Protein 6UJK (pdb70)

Solvent-accessible surface area: 19852 Å² total; per-residue (Å²): 126,70,21,2,47,127,1,1,0,1,0,1,11,0,9,51,14,28,1,30,12,0,0,93,86,0,28,128,8,25,1,31,0,0,0,2,22,92,168,19,88,128,69,4,65,67,44,45,141,98,8,113,43,12,144,4,59,10,44,64,105,75,25,2,32,109,3,1,92,41,0,36,86,48,19,59,0,14,1,0,0,4,24,23,42,50,31,40,88,54,116,89,129,56,246,107,35,102,23,70,114,75,25,72,155,120,7,32,57,35,2,38,68,0,6,87,10,1,5,90,22,0,7,113,28,0,30,132,14,144,46,82,72,65,33,49,2,1,0,0,1,13,2,10,6,4,25,101,20,44,42,71,12,37,44,0,30,25,43,0,12,28,23,0,32,50,32,2,39,70,19,0,125,115,26,10,99,116,47,0,0,0,0,0,0,0,10,14,27,11,69,14,87,116,54,127,118,91,77,60,49,3,134,113,2,36,2,2,68,65,23,0,78,25,58,19,0,0,14,0,0,12,15,0,7,86,2,24,1,0,0,3,18,22,0,19,0,1,0,0,7,72,34,56,94,202,57,74,75,12,0,0,2,0,1,12,0,10,49,14,26,1,30,12,0,0,93,86,1,29,127,38,22,2,28,0,0,0,2,22,83,168,12,95,118,61,3,63,69,41,43,137,107,10,85,42,13,109,2,57,10,48,63,103,66,20,2,33,100,2,1,100,60,0,62,86,34,22,52,0,26,9,0,0,2,23,24,40,48,30,37,87,54,115,90,127,65,228,125,33,102,24,73,113,76,24,70,159,127,7,31,60,35,1,38,69,0,6,86,10,1,5,90,21,0,7,115,41,0,24,85,14,131,47,119,72,64,38,47,6,3,0,0,1,12,2,10,7,4,25,103,22,43,40,74,12,37,44,0,30,24,43,0,12,27,24,0,33,49,30,2,38,72,19,0,125,113,24,9,103,104,46,0,1,0,0,0,0,0,10,13,27,10,70,16,88,112,54,126,120,90,92,76,64,3,73,65,3,35,2,3,67,66,23,0,77,25,57,18,0,0,13,0,0,12,15,0,25,119,2,26,0,0,0,4,18,22,0,20,0,1,0,0,9,71,36,55,95,207

Sequence (489 aa):
HMKTKDAVAVVTGGASGLGLATTKRLLDAGAQVVVVDLRGDDVVGGLGDRARRFAQADVTDEEAAVSNNALELADSLGPPVRVVVNCAGTGNAIRVLSRDGVFPLAAFRKIVDINLVGTFNVLRLGAERIAKTEPIGEERGVVIIINTASVAAFDGQIGQAAYSASKGGVVGMTLPIARDLASKLIRVVTIAPPGLFDTPLLAAKASLGQQVPHPPSSSRLGNPDEYGALVLHIIENPMLNGEVIRLDGAIRMAPRTKDAVAVVTGGASGLGLATTKRLLDAGAQVVVVDLRGDDVVGGLGDRARFAQADVTDEEAAVSNALELADDSLGPVRVVVNCAGTGNNAIRVLSRDGVVFPLAAFRKIVDINLVGTFNVLRLGAERIAKTEPIGEERGVVIIINTASVAAFDGQIGQAAYSASKGGVVGMTLPIARDLASKLIRVVTIAPPGLFDTPLLAAKASLGQQVPHPPSSRLGNPDEYGALVLHIIENPMLNGEVIRLDGAIRMAPR

Secondary structure (DSSP, 8-state):
-TTTTT-EEEEETTTSHHHHHHHHHHHHTT-EEEEEESS-HHHHHTS-TTEEEEE--TT-HHHHHHHHHHHHHHS-EEEEEE---------SEETTEE--HHHHHHHHIIIIIHHHHHHHHHHHHHHTSPPBTTB-EEEEEE--THHHHPPTT-HHHHHHHHHHHHHHHHHHHHHGGGTEEEEEEEE-SB-SGGG--HHHHHHTSSSS-SPBPHHHHHHHHHHHHH-TT--S-EEEESTT------/-TT-EEEEETTTSHHHHHHHHHHHHTT-EEEEEESS-HHHHHTT-TTEEEEE--TT-HHHHHHHHHHHHHHS-EEEEEE---------SEETTEE--HHHHHHHHIIIIIHHHHHHHHHHHHHHTSPPBTTB-EEEEEE--THHHHPPTT-HHHHHHHHHHHHHHHHHHHHHGGGTEEEEEEEE--B-SGGG--HHHHHHTSSSS-SPBPHHHHHHHHHHHHH-TT--S-EEEESTT------

InterPro domains:
  IPR002347 Short-chain dehydrogenase/reductase SDR [PF00106] (7-199)
  IPR002347 Short-chain dehydrogenase/reductase SDR [PR00080] (74-85)
  IPR002347 Short-chain dehydrogenase/reductase SDR [PR00080] (136-144)
  IPR002347 Short-chain dehydrogenase/reductase SDR [PR00080] (156-175)
  IPR002347 Short-chain dehydrogenase/reductase SDR [PR00081] (7-24)
  IPR002347 Short-chain dehydrogenase/reductase SDR [PR00081] (74-85)
  IPR002347 Short-chain dehydrogenase/reductase SDR [PR00081] (130-146)
  IPR002347 Short-chain dehydrogenase/reductase SDR [PR00081] (156-175)
  IPR002347 Short-chain dehydrogenase/reductase SDR [PR00081] (177-194)
  IPR002347 Short-chain dehydrogenase/reductase SDR [PR00081] (211-231)
  IPR020904 Short-chain dehydrogenase/reductase, conserved site [PS00061] (143-171)
  IPR036291 NAD(P)-binding domain superfamily [SSF51735] (7-246)

Nearest PDB structures (foldseek):
  6ujk-assembly1_B  TM=1.003E+00  e=2.250E-51  Mycobacterium tuberculosis H37Rv
  4o5o-assembly1_A-2  TM=9.763E-01  e=1.303E-36  Brucella suis 1330
  4pn3-assembly2_F  TM=9.726E-01  e=2.125E-36  Brucella melitensis 64/150
  1e6w-assembly1_A  TM=9.751E-01  e=6.388E-36  Rattus norvegicus
  6b9u-assembly2_B  TM=9.033E-01  e=1.182E-20  Brucella abortus 2308

Structure (mmCIF, N/CA/C/O backbone):
data_6UJK
#
_entry.id   6UJK
#
_cell.length_a   76.880
_cell.length_b   124.070
_cell.length_c   95.620
_cell.angle_alpha   90.000
_cell.angle_beta   90.000
_cell.angle_gamma   90.000
#
_symmetry.space_group_name_H-M   'C 2 2 21'
#
loop_
_entity.id
_entity.type
_entity.pdbx_description
1 polymer 'Uncharacterized oxidoreductase Rv1144'
2 non-polymer NICOTINAMIDE-ADENINE-DINUCLEOTIDE
3 non-polymer 1,2-ETHANEDIOL
4 non-polymer 2-AMINO-2-HYDROXYMETHYL-PROPANE-1,3-DIOL
5 water water
#
loop_
_atom_site.group_PDB
_atom_site.id
_atom_site.type_symbol
_atom_site.label_atom_id
_atom_site.label_alt_id
_atom_site.label_comp_id
_atom_site.label_asym_id
_atom_site.label_entity_id
_atom_site.label_seq_id
_atom_site.pdbx_PDB_ins_code
_atom_site.Cartn_x
_atom_site.Cartn_y
_atom_site.Cartn_z
_atom_site.occupancy
_atom_site.B_iso_or_equiv
_atom_site.auth_seq_id
_atom_site.auth_comp_id
_atom_site.auth_asym_id
_atom_site.auth_atom_id
_atom_site.pdbx_PDB_model_num
ATOM 1 N N . HIS A 1 8 ? 21.845 37.489 0.324 1.00 61.60 0 HIS A N 1
ATOM 2 C CA . HIS A 1 8 ? 21.805 38.860 0.824 1.00 61.55 0 HIS A CA 1
ATOM 3 C C . HIS A 1 8 ? 20.951 39.769 -0.064 1.00 60.22 0 HIS A C 1
ATOM 4 O O . HIS A 1 8 ? 21.226 40.965 -0.180 1.00 60.07 0 HIS A O 1
ATOM 11 N N . MET A 1 9 ? 19.906 39.198 -0.669 1.00 58.92 1 MET A N 1
ATOM 12 C CA . MET A 1 9 ? 19.159 39.911 -1.704 1.00 57.64 1 MET A CA 1
ATOM 13 C C . MET A 1 9 ? 18.557 41.211 -1.179 1.00 56.27 1 MET A C 1
ATOM 14 O O . MET A 1 9 ? 18.547 42.227 -1.885 1.00 56.61 1 MET A O 1
ATOM 16 N N . LYS A 1 10 ? 18.061 41.207 0.056 1.00 54.31 2 LYS A N 1
ATOM 17 C CA . LYS A 1 10 ? 17.396 42.376 0.616 1.00 52.16 2 LYS A CA 1
ATOM 18 C C . LYS A 1 10 ? 18.342 43.303 1.374 1.00 49.79 2 LYS A C 1
ATOM 19 O O . LYS A 1 10 ? 17.874 44.254 2.010 1.00 49.51 2 LYS A O 1
ATOM 21 N N . THR A 1 11 ? 19.654 43.059 1.323 1.00 47.27 3 THR A N 1
ATOM 22 C CA . THR A 1 11 ? 20.624 43.944 1.968 1.00 44.69 3 THR A CA 1
ATOM 23 C C . THR A 1 11 ? 21.620 44.541 0.981 1.00 42.46 3 THR A C 1
ATOM 24 O O . THR A 1 11 ? 21.699 45.769 0.875 1.00 41.45 3 THR A O 1
ATOM 28 N N . LYS A 1 12 ? 22.378 43.722 0.249 1.00 41.38 4 LYS A N 1
ATOM 29 C CA . LYS A 1 12 ? 23.298 44.254 -0.752 1.00 40.49 4 LYS A CA 1
ATOM 30 C C . LYS A 1 12 ? 22.530 45.102 -1.763 1.00 39.50 4 LYS A C 1
ATOM 31 O O . LYS A 1 12 ? 21.468 44.699 -2.244 1.00 39.33 4 LYS A O 1
ATOM 33 N N . ASP A 1 13 ? 23.046 46.301 -2.055 1.00 38.27 5 ASP A N 1
ATOM 34 C CA . ASP A 1 13 ? 22.416 47.281 -2.948 1.00 36.94 5 ASP A CA 1
ATOM 35 C C . ASP A 1 13 ? 21.107 47.847 -2.401 1.00 31.90 5 ASP A C 1
ATOM 36 O O . ASP A 1 13 ? 20.344 48.472 -3.151 1.00 32.69 5 ASP A O 1
ATOM 41 N N . ALA A 1 14 ? 20.815 47.633 -1.127 1.00 24.84 6 ALA A N 1
ATOM 42 C CA . ALA A 1 14 ? 19.603 48.099 -0.481 1.00 19.98 6 ALA A CA 1
ATOM 43 C C . ALA A 1 14 ? 19.984 48.928 0.730 1.00 15.41 6 ALA A C 1
ATOM 44 O O . ALA A 1 14 ? 21.145 48.964 1.164 1.00 17.37 6 ALA A O 1
ATOM 46 N N . VAL A 1 15 ? 18.978 49.605 1.246 1.00 11.34 7 VAL A N 1
ATOM 47 C CA . VAL A 1 15 ? 19.138 50.505 2.368 1.00 9.49 7 VAL A CA 1
ATOM 48 C C . VAL A 1 15 ? 18.306 50.002 3.532 1.00 8.16 7 VAL A C 1
ATOM 49 O O . VAL A 1 15 ? 17.159 49.574 3.362 1.00 8.59 7 VAL A O 1
ATOM 53 N N . ALA A 1 16 ? 18.899 50.066 4.717 1.00 8.41 8 ALA A N 1
ATOM 54 C CA . ALA A 1 16 ? 18.228 49.770 5.968 1.00 8.00 8 ALA A CA 1
ATOM 55 C C . ALA A 1 16 ? 18.171 51.02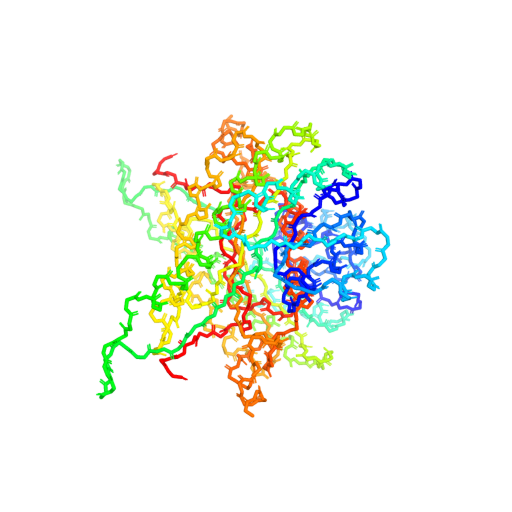8 6.822 1.00 7.91 8 ALA A C 1
ATOM 56 O O . ALA A 1 16 ? 19.104 51.842 6.819 1.00 9.07 8 ALA A O 1
ATOM 58 N N . VAL A 1 17 ? 17.096 51.142 7.593 1.00 7.75 9 VAL A N 1
ATOM 59 C CA . VAL A 1 17 ? 16.931 52.184 8.595 1.00 7.69 9 VAL A CA 1
ATOM 60 C C . VAL A 1 17 ? 16.861 51.500 9.946 1.00 7.76 9 VAL A C 1
ATOM 61 O O . VAL A 1 17 ? 16.050 50.594 10.131 1.00 9.07 9 VAL A O 1
ATOM 65 N N . VAL A 1 18 ? 17.725 51.902 10.885 1.00 7.23 10 VAL A N 1
ATOM 66 C CA . VAL A 1 18 ? 17.746 51.294 12.220 1.00 7.05 10 VAL A CA 1
ATOM 67 C C . VAL A 1 18 ? 17.533 52.401 13.246 1.00 6.53 10 VAL A C 1
ATOM 68 O O . VAL A 1 18 ? 18.411 53.259 13.439 1.00 7.34 10 VAL A O 1
ATOM 72 N N . THR A 1 19 ? 16.375 52.396 13.907 1.00 6.84 11 THR A N 1
ATOM 73 C CA . THR A 1 19 ? 16.176 53.352 14.985 1.00 7.30 11 THR A CA 1
ATOM 74 C C . THR A 1 19 ? 16.881 52.846 16.227 1.00 7.64 11 THR A C 1
ATOM 75 O O . THR A 1 19 ? 16.979 51.641 16.463 1.00 8.18 11 THR A O 1
ATOM 79 N N . GLY A 1 20 ? 17.374 53.779 17.042 1.00 7.85 12 GLY A N 1
ATOM 80 C CA . GLY A 1 20 ? 18.200 53.366 18.161 1.00 8.92 12 GLY A CA 1
ATOM 81 C C . GLY A 1 20 ? 19.499 52.741 17.735 1.00 8.54 12 GLY A C 1
ATOM 82 O O . GLY A 1 20 ? 20.147 52.057 18.533 1.00 9.42 12 GLY A O 1
ATOM 83 N N . GLY A 1 21 ? 19.931 52.992 16.491 1.00 8.30 13 GLY A N 1
ATOM 84 C CA . GLY A 1 21 ? 21.034 52.275 15.885 1.00 9.07 13 GLY A CA 1
ATOM 85 C C . GLY A 1 21 ? 22.402 52.657 16.349 1.00 9.35 13 GLY A C 1
ATOM 86 O O . GLY A 1 21 ? 23.366 52.082 15.843 1.00 10.73 13 GLY A O 1
ATOM 87 N N . ALA A 1 22 ? 22.535 53.591 17.291 1.00 9.73 14 ALA A N 1
ATOM 88 C CA . ALA A 1 22 ? 23.845 54.028 17.773 1.00 10.97 14 ALA A CA 1
ATOM 89 C C . ALA A 1 22 ? 24.219 53.416 19.116 1.00 10.47 14 ALA A C 1
ATOM 90 O O . ALA A 1 22 ? 25.302 53.709 19.616 1.00 11.69 14 ALA A O 1
ATOM 92 N N . SER A 1 23 ? 23.375 52.562 19.697 1.00 9.54 15 SER A N 1
ATOM 93 C CA . SER A 1 23 ? 23.693 51.948 20.979 1.00 9.57 15 SER A CA 1
ATOM 94 C C . SER A 1 23 ? 23.066 50.567 21.049 1.00 8.74 15 SER A C 1
ATOM 95 O O . SER A 1 23 ? 22.082 50.290 20.357 1.00 9.16 15 SER A O 1
ATOM 98 N N . GLY A 1 24 ? 23.628 49.705 21.904 1.00 9.14 16 GLY A N 1
ATOM 99 C CA . GLY A 1 24 ? 22.889 48.521 22.320 1.00 9.74 16 GLY A CA 1
ATOM 100 C C . GLY A 1 24 ? 22.498 47.600 21.186 1.00 8.64 16 GLY A C 1
ATOM 101 O O . GLY A 1 24 ? 23.303 47.258 20.305 1.00 9.06 16 GLY A O 1
ATOM 102 N N . LEU A 1 25 ? 21.245 47.144 21.231 1.00 8.41 17 LEU A N 1
ATOM 103 C CA . LEU A 1 25 ? 20.758 46.199 20.224 1.00 8.35 17 LEU A CA 1
ATOM 104 C C . LEU A 1 25 ? 20.779 46.828 18.839 1.00 7.90 17 LEU A C 1
ATOM 105 O O . LEU A 1 25 ? 21.106 46.156 17.848 1.00 8.52 17 LEU A O 1
ATOM 110 N N . GLY A 1 26 ? 20.404 48.109 18.744 1.00 8.05 18 GLY A N 1
ATOM 111 C CA . GLY A 1 26 ? 20.399 48.761 17.452 1.00 8.41 18 GLY A CA 1
ATOM 112 C C . GLY A 1 26 ? 21.785 48.884 16.851 1.00 7.91 18 GLY A C 1
ATOM 113 O O . GLY A 1 26 ? 21.958 48.717 15.643 1.00 8.49 18 GLY A O 1
ATOM 114 N N . LEU A 1 27 ? 22.790 49.204 17.672 1.00 8.13 19 LEU A N 1
ATOM 115 C CA . LEU A 1 27 ? 24.159 49.293 17.153 1.00 8.53 19 LEU A CA 1
ATOM 116 C C . LEU A 1 27 ? 24.645 47.947 16.643 1.00 8.44 19 LEU A C 1
ATOM 117 O O . LEU A 1 27 ? 25.274 47.862 15.582 1.00 9.13 19 LEU A O 1
ATOM 122 N N . ALA A 1 28 ? 24.382 46.875 17.387 1.00 8.79 20 ALA A N 1
ATOM 123 C CA . ALA A 1 28 ? 24.787 45.549 16.930 1.00 9.06 20 ALA A CA 1
ATOM 124 C C . ALA A 1 28 ? 24.090 45.188 15.627 1.00 8.69 20 ALA A C 1
ATOM 125 O O . ALA A 1 28 ? 24.669 44.509 14.771 1.00 9.98 20 ALA A O 1
ATOM 127 N N . THR A 1 29 ? 22.837 45.603 15.480 1.00 8.43 21 THR A N 1
ATOM 128 C CA . THR A 1 29 ? 22.091 45.343 14.255 1.00 8.79 21 THR A CA 1
ATOM 129 C C . THR A 1 29 ? 22.682 46.131 13.096 1.00 8.42 21 THR A C 1
ATOM 130 O O . THR A 1 29 ? 22.861 45.598 11.997 1.00 9.18 21 THR A O 1
ATOM 134 N N . THR A 1 30 ? 22.959 47.415 13.322 1.00 8.40 22 THR A N 1
ATOM 135 C CA . THR A 1 30 ? 23.619 48.239 12.314 1.00 8.53 22 THR A CA 1
ATOM 136 C C . THR A 1 30 ? 24.886 47.571 11.817 1.00 8.86 22 THR A C 1
ATOM 137 O O . THR A 1 30 ? 25.131 47.502 10.607 1.00 9.55 22 THR A O 1
ATOM 141 N N . LYS A 1 31 ? 25.727 47.100 12.741 1.00 9.20 23 LYS A N 1
ATOM 142 C CA . LYS A 1 31 ? 26.977 46.475 12.326 1.00 10.37 23 LYS A CA 1
ATOM 143 C C . LYS A 1 31 ? 26.728 45.220 11.500 1.00 10.80 23 LYS A C 1
ATOM 144 O O . LYS A 1 31 ? 27.405 44.985 10.497 1.00 11.99 23 LYS A O 1
ATOM 150 N N . ARG A 1 32 ? 25.769 44.390 11.915 1.00 10.87 24 ARG A N 1
ATOM 151 C CA . ARG A 1 32 ? 25.445 43.183 11.150 1.00 11.21 24 ARG A CA 1
ATOM 152 C C . ARG A 1 32 ? 24.947 43.535 9.752 1.00 10.83 24 ARG A C 1
ATOM 153 O O . ARG A 1 32 ? 25.296 42.867 8.768 1.00 12.80 24 ARG A O 1
ATOM 161 N N . LEU A 1 33 ? 24.101 44.565 9.646 1.00 9.83 25 LEU A N 1
ATOM 162 C CA . LEU A 1 33 ? 23.580 44.958 8.345 1.00 10.03 25 LEU A CA 1
ATOM 163 C C . LEU A 1 33 ? 24.682 45.501 7.441 1.00 10.78 25 LEU A C 1
ATOM 164 O O . LEU A 1 33 ? 24.715 45.185 6.244 1.00 12.17 25 LEU A O 1
ATOM 169 N N . LEU A 1 34 ? 25.593 46.318 7.987 1.00 10.73 26 LEU A N 1
ATOM 170 C CA . LEU A 1 34 ? 26.719 46.806 7.198 1.00 12.06 26 LEU A CA 1
ATOM 171 C C . LEU A 1 34 ? 27.576 45.641 6.734 1.00 13.44 26 LEU A C 1
ATOM 172 O O . LEU A 1 34 ? 28.016 45.605 5.579 1.00 14.69 26 LEU A O 1
ATOM 177 N N . ASP A 1 35 ? 27.819 44.668 7.618 1.00 15.37 27 ASP A N 1
ATOM 178 C CA . ASP A 1 35 ? 28.622 43.510 7.237 1.00 18.39 27 ASP A CA 1
ATOM 179 C C . ASP A 1 35 ? 27.948 42.692 6.137 1.00 18.83 27 ASP A C 1
ATOM 180 O O . ASP A 1 35 ? 28.639 42.043 5.332 1.00 20.81 27 ASP A O 1
ATOM 185 N N . ALA A 1 36 ? 26.616 42.727 6.062 1.00 18.80 28 ALA A N 1
ATOM 186 C CA . ALA A 1 36 ? 25.836 42.043 5.031 1.00 19.83 28 ALA A CA 1
ATOM 187 C C . ALA A 1 36 ? 25.685 42.861 3.752 1.00 20.28 28 ALA A C 1
ATOM 188 O O . ALA A 1 36 ? 24.962 42.441 2.832 1.00 22.84 28 ALA A O 1
ATOM 190 N N . GLY A 1 37 ? 26.336 44.014 3.668 1.00 18.20 29 GLY A N 1
ATOM 191 C CA . GLY A 1 37 ? 26.364 44.777 2.444 1.00 17.52 29 GLY A CA 1
ATOM 192 C C . GLY A 1 37 ? 25.364 45.909 2.336 1.00 16.67 29 GLY A C 1
ATOM 193 O O . GLY A 1 37 ? 25.367 46.601 1.308 1.00 18.23 29 GLY A O 1
ATOM 194 N N . ALA A 1 38 ? 24.528 46.142 3.349 1.00 14.63 30 ALA A N 1
ATOM 195 C CA . ALA A 1 38 ? 23.562 47.218 3.229 1.00 13.85 30 ALA A CA 1
ATOM 196 C C . ALA A 1 38 ? 24.222 48.557 3.486 1.00 11.99 30 ALA A C 1
ATOM 197 O O . ALA A 1 38 ? 25.264 48.654 4.129 1.00 13.21 30 ALA A O 1
ATOM 199 N N . GLN A 1 39 ? 23.594 49.605 2.988 1.00 11.08 31 GLN A N 1
ATOM 200 C CA . GLN A 1 39 ? 23.811 50.927 3.553 1.00 10.57 31 GLN A CA 1
ATOM 201 C C . GLN A 1 39 ? 22.810 51.102 4.677 1.00 9.48 31 GLN A C 1
ATOM 202 O O . GLN A 1 39 ? 21.681 50.615 4.585 1.00 11.22 31 GLN A O 1
ATOM 208 N N . VAL A 1 40 ? 23.226 51.755 5.754 1.00 9.01 32 VAL A N 1
ATOM 209 C CA . VAL A 1 40 ? 22.380 51.884 6.938 1.00 9.02 32 VAL A CA 1
ATOM 210 C C . VAL A 1 40 ? 22.268 53.348 7.335 1.00 8.51 32 VAL A C 1
ATOM 211 O O . VAL A 1 40 ? 23.294 54.017 7.526 1.00 9.73 32 VAL A O 1
ATOM 215 N N . VAL A 1 41 ? 21.031 53.826 7.493 1.00 8.00 33 VAL A N 1
ATOM 216 C CA . VAL A 1 41 ? 20.777 55.113 8.130 1.00 8.22 33 VAL A CA 1
ATOM 217 C C . VAL A 1 41 ? 20.365 54.825 9.567 1.00 7.49 33 VAL A C 1
ATOM 218 O O . VAL A 1 41 ? 19.325 54.187 9.822 1.00 8.00 33 VAL A O 1
ATOM 222 N N . VAL A 1 42 ? 21.202 55.268 10.500 1.00 7.62 34 VAL A N 1
ATOM 223 C CA . VAL A 1 42 ? 20.896 55.192 11.925 1.00 8.08 34 VAL A CA 1
ATOM 224 C C . VAL A 1 42 ? 20.058 56.394 12.306 1.00 8.25 34 VAL A C 1
ATOM 225 O O . VAL A 1 42 ? 20.458 57.533 12.040 1.00 9.55 34 VAL A O 1
ATOM 229 N N . VAL A 1 43 ? 18.899 56.141 12.923 1.00 7.81 35 VAL A N 1
ATOM 230 C CA . VAL A 1 43 ? 17.985 57.182 13.380 1.00 8.68 35 VAL A CA 1
ATOM 231 C C . VAL A 1 43 ? 17.999 57.148 14.900 1.00 8.45 35 VAL A C 1
ATOM 232 O O . VAL A 1 43 ? 17.612 56.139 15.508 1.00 9.82 35 VAL A O 1
ATOM 236 N N . ASP A 1 44 ? 18.479 58.221 15.521 1.00 8.04 36 ASP A N 1
ATOM 237 C CA . ASP A 1 44 ? 18.641 58.199 16.967 1.00 8.25 36 ASP A CA 1
ATOM 238 C C . ASP A 1 44 ? 18.650 59.646 17.446 1.00 8.55 36 ASP A C 1
ATOM 239 O O . ASP A 1 44 ? 18.861 60.590 16.674 1.00 9.24 36 ASP A O 1
ATOM 244 N N . LEU A 1 45 ? 18.454 59.805 18.752 1.00 9.09 37 LEU A N 1
ATOM 245 C CA . LEU A 1 45 ? 18.615 61.107 19.392 1.00 9.55 37 LEU A CA 1
ATOM 246 C C . LEU A 1 45 ? 20.061 61.557 19.375 1.00 9.53 37 LEU A C 1
ATOM 247 O O . LEU A 1 45 ? 20.328 62.759 19.399 1.00 10.48 37 LEU A O 1
ATOM 252 N N . ARG A 1 46 ? 21.004 60.618 19.412 1.00 9.49 38 ARG A N 1
ATOM 253 C CA . ARG A 1 46 ? 22.421 60.922 19.540 1.00 10.88 38 ARG A CA 1
ATOM 254 C C . ARG A 1 46 ? 23.209 59.706 19.066 1.00 11.49 38 ARG A C 1
ATOM 255 O O . ARG A 1 46 ? 22.648 58.634 18.847 1.00 11.93 38 ARG A O 1
ATOM 263 N N . GLY A 1 47 ? 24.518 59.889 18.899 1.00 12.87 39 GLY A N 1
ATOM 264 C CA . GLY A 1 47 ? 25.396 58.803 18.528 1.00 14.48 39 GLY A CA 1
ATOM 265 C C . GLY A 1 47 ? 26.118 58.999 17.217 1.00 14.55 39 GLY A C 1
ATOM 266 O O . GLY A 1 47 ? 26.689 58.055 16.686 1.00 15.45 39 GLY A O 1
ATOM 267 N N . ASP A 1 48 ? 26.151 60.231 16.695 1.00 14.57 40 ASP A N 1
ATOM 268 C CA . ASP A 1 48 ? 26.832 60.456 15.417 1.00 15.05 40 ASP A CA 1
ATOM 269 C C . ASP A 1 48 ? 28.309 60.080 15.457 1.00 14.89 40 ASP A C 1
ATOM 270 O O . ASP A 1 48 ? 28.865 59.665 14.436 1.00 15.26 40 ASP A O 1
ATOM 275 N N . ASP A 1 49 ? 28.975 60.259 16.594 1.00 14.76 41 ASP A N 1
ATOM 276 C CA . ASP A 1 49 ? 30.393 59.914 16.638 1.00 15.78 41 ASP A CA 1
ATOM 277 C C . ASP A 1 49 ? 30.615 58.410 16.484 1.00 15.21 41 ASP A C 1
ATOM 278 O O . ASP A 1 49 ? 31.514 57.977 15.750 1.00 16.08 41 ASP A O 1
ATOM 283 N N . VAL A 1 50 ? 29.806 57.603 17.174 1.00 14.59 42 VAL A N 1
ATOM 284 C CA . VAL A 1 50 ? 29.873 56.151 17.026 1.00 15.25 42 VAL A CA 1
ATOM 285 C C . VAL A 1 50 ? 29.614 55.756 15.580 1.00 13.01 42 VAL A C 1
ATOM 286 O O . VAL A 1 50 ? 30.340 54.954 14.988 1.00 13.62 42 VAL A O 1
ATOM 290 N N . VAL A 1 51 ? 28.555 56.304 14.996 1.00 12.94 43 VAL A N 1
ATOM 291 C CA . VAL A 1 51 ? 28.190 55.904 13.650 1.00 13.35 43 VAL A CA 1
ATOM 292 C C . VAL A 1 51 ? 29.246 56.360 12.658 1.00 13.15 43 VAL A C 1
ATOM 293 O O . VAL A 1 51 ? 29.518 55.664 11.668 1.00 13.62 43 VAL A O 1
ATOM 297 N N . GLY A 1 52 ? 29.913 57.481 12.941 1.00 13.87 44 GLY A N 1
ATOM 298 C CA . GLY A 1 52 ? 30.979 57.962 12.079 1.00 16.29 44 GLY A CA 1
ATOM 299 C C . GLY A 1 52 ? 32.186 57.049 12.040 1.00 17.04 44 GLY A C 1
ATOM 300 O O . GLY A 1 52 ? 33.042 57.206 11.161 1.00 20.31 44 GLY A O 1
ATOM 301 N N . GLY A 1 53 ? 32.317 56.140 13.000 1.00 15.50 45 GLY A N 1
ATOM 302 C CA . GLY A 1 53 ? 33.383 55.165 12.956 1.00 16.12 45 GLY A CA 1
ATOM 303 C C . GLY A 1 53 ? 33.051 53.901 12.197 1.00 16.46 45 GLY A C 1
ATOM 304 O O . GLY A 1 53 ? 33.905 53.017 12.088 1.00 18.39 45 GLY A O 1
ATOM 305 N N . LEU A 1 54 ? 31.843 53.790 11.640 1.00 14.74 46 LEU A N 1
ATOM 306 C CA . LEU A 1 54 ? 31.386 52.569 10.991 1.00 14.80 46 LEU A CA 1
ATOM 307 C C . LEU A 1 54 ? 31.575 52.564 9.474 1.00 15.98 46 LEU A C 1
ATOM 308 O O . LEU A 1 54 ? 31.147 51.609 8.812 1.00 17.02 46 LEU A O 1
ATOM 313 N N . GLY A 1 55 ? 32.175 53.598 8.898 1.00 17.24 47 GLY A N 1
ATOM 314 C CA . GLY A 1 55 ? 32.521 53.558 7.489 1.00 17.86 47 GLY A CA 1
ATOM 315 C C . GLY A 1 55 ? 31.511 54.284 6.617 1.00 17.21 47 GLY A C 1
ATOM 316 O O . GLY A 1 55 ? 30.474 54.791 7.063 1.00 16.87 47 GLY A O 1
ATOM 317 N N . ASP A 1 56 ? 31.829 54.310 5.327 1.00 18.93 48 ASP A N 1
ATOM 318 C CA . ASP A 1 56 ? 31.098 55.203 4.444 1.00 21.33 48 ASP A CA 1
ATOM 319 C C . ASP A 1 56 ? 29.769 54.648 3.973 1.00 17.83 48 ASP A C 1
ATOM 320 O O . ASP A 1 56 ? 29.082 55.334 3.211 1.00 19.83 48 ASP A O 1
ATOM 325 N N . ARG A 1 57 ? 29.380 53.444 4.392 1.00 13.63 49 ARG A N 1
ATOM 326 C CA . ARG A 1 57 ? 28.047 52.944 4.095 1.00 12.07 49 ARG A CA 1
ATOM 327 C C . ARG A 1 57 ? 27.060 53.193 5.220 1.00 10.30 49 ARG A C 1
ATOM 328 O O . ARG A 1 57 ? 25.906 52.783 5.106 1.00 10.95 49 ARG A O 1
ATOM 336 N N . ALA A 1 58 ? 27.486 53.863 6.288 1.00 10.53 50 ALA A N 1
ATOM 337 C CA . ALA A 1 58 ? 26.616 54.223 7.397 1.00 10.73 50 ALA A CA 1
ATOM 338 C C . ALA A 1 58 ? 26.405 55.728 7.390 1.00 10.72 50 ALA A C 1
ATOM 339 O O . ALA A 1 58 ? 27.321 56.491 7.067 1.00 13.14 50 ALA A O 1
ATOM 341 N N . ARG A 1 59 ? 25.203 56.150 7.742 1.00 9.23 51 ARG A N 1
ATOM 342 C CA A ARG A 1 59 ? 24.893 57.559 7.919 0.57 9.39 51 ARG A CA 1
ATOM 343 C CA B ARG A 1 59 ? 24.846 57.554 7.892 0.43 9.34 51 ARG A CA 1
ATOM 344 C C . ARG A 1 59 ? 24.098 57.708 9.203 1.00 9.19 51 ARG A C 1
ATOM 345 O O . ARG A 1 59 ? 23.452 56.764 9.668 1.00 11.03 51 ARG A O 1
ATOM 360 N N . PHE A 1 60 ? 24.152 58.903 9.777 1.00 9.20 52 PHE A N 1
ATOM 361 C CA . PHE A 1 60 ? 23.443 59.219 11.005 1.00 9.50 52 PHE A CA 1
ATOM 362 C C . PHE A 1 60 ? 22.411 60.290 10.715 1.00 9.00 52 PHE A C 1
ATOM 363 O O . PHE A 1 60 ? 22.735 61.311 10.102 1.00 11.00 52 PHE A O 1
ATOM 371 N N . ALA A 1 61 ? 21.201 60.105 11.228 1.00 8.79 53 ALA A N 1
ATOM 372 C CA . ALA A 1 61 ? 20.137 61.101 11.184 1.00 9.35 53 ALA A CA 1
ATOM 373 C C . ALA A 1 61 ? 19.648 61.335 12.606 1.00 9.32 53 ALA A C 1
ATOM 374 O O . ALA A 1 61 ? 19.170 60.399 13.271 1.00 9.97 53 ALA A O 1
ATOM 376 N N . GLN A 1 62 ? 19.748 62.583 13.069 1.00 9.50 54 GLN A N 1
ATOM 377 C CA . GLN A 1 62 ? 19.199 62.948 14.365 1.00 11.00 54 GLN A CA 1
ATOM 378 C C . GLN A 1 62 ? 17.684 63.028 14.237 1.00 11.72 54 GLN A C 1
ATOM 379 O O . GLN A 1 62 ? 17.150 63.847 13.482 1.00 14.02 54 GLN A O 1
ATOM 385 N N . ALA A 1 63 ? 16.982 62.204 14.977 1.00 10.52 55 ALA A N 1
ATOM 386 C CA . ALA A 1 63 ? 15.534 62.274 14.976 1.00 11.11 55 ALA A CA 1
ATOM 387 C C . ALA A 1 63 ? 14.999 61.565 16.198 1.00 10.61 55 ALA A C 1
ATOM 388 O O . ALA A 1 63 ? 15.450 60.470 16.556 1.00 12.98 55 ALA A O 1
ATOM 390 N N . ASP A 1 64 ? 14.003 62.186 16.791 1.00 10.16 56 ASP A N 1
ATOM 391 C CA . ASP A 1 64 ? 13.140 61.534 17.755 1.00 10.16 56 ASP A CA 1
ATOM 392 C C . ASP A 1 64 ? 12.102 60.731 16.973 1.00 8.99 56 ASP A C 1
ATOM 393 O O . ASP A 1 64 ? 11.392 61.274 16.119 1.00 9.84 56 ASP A O 1
ATOM 398 N N . VAL A 1 65 ? 12.010 59.436 17.265 1.00 8.67 57 VAL A N 1
ATOM 399 C CA . VAL A 1 65 ? 11.096 58.555 16.525 1.00 8.62 57 VAL A CA 1
ATOM 400 C C . VAL A 1 65 ? 9.641 58.965 16.688 1.00 8.77 57 VAL A C 1
ATOM 401 O O . VAL A 1 65 ? 8.795 58.533 15.898 1.00 9.87 57 VAL A O 1
ATOM 405 N N . THR A 1 66 ? 9.316 59.780 17.690 1.00 9.11 58 THR A N 1
ATOM 406 C CA . THR A 1 66 ? 7.950 60.231 17.865 1.00 10.55 58 THR A CA 1
ATOM 407 C C . THR A 1 66 ? 7.625 61.478 17.059 1.00 11.70 58 THR A C 1
ATOM 408 O O . THR A 1 66 ? 6.479 61.939 17.126 1.00 13.74 58 THR A O 1
ATOM 412 N N . ASP A 1 67 ? 8.572 62.005 16.268 1.00 11.03 59 ASP A N 1
ATOM 413 C CA . ASP A 1 67 ? 8.439 63.264 15.523 1.00 12.05 59 ASP A CA 1
ATOM 414 C C . ASP A 1 67 ? 8.343 62.926 14.035 1.00 11.38 59 ASP A C 1
ATOM 415 O O . ASP A 1 67 ? 9.341 62.529 13.418 1.00 11.96 59 ASP A O 1
ATOM 420 N N . GLU A 1 68 ? 7.149 63.085 13.444 1.00 11.66 60 GLU A N 1
ATOM 421 C CA A GLU A 1 68 ? 7.022 62.652 12.059 0.53 12.05 60 GLU A CA 1
ATOM 422 C CA B GLU A 1 68 ? 6.930 62.731 12.036 0.47 12.00 60 GLU A CA 1
ATOM 423 C C . GLU A 1 68 ? 7.859 63.493 11.094 1.00 11.46 60 GLU A C 1
ATOM 424 O O . GLU A 1 68 ? 8.403 62.927 10.144 1.00 11.31 60 GLU A O 1
ATOM 435 N N . ALA A 1 69 ? 8.020 64.807 11.320 1.00 12.10 61 ALA A N 1
ATOM 436 C CA . ALA A 1 69 ? 8.828 65.585 10.384 1.00 12.92 61 ALA A CA 1
ATOM 437 C C . ALA A 1 69 ? 10.285 65.129 10.411 1.00 11.53 61 ALA A C 1
ATOM 438 O O . ALA A 1 69 ? 10.925 65.006 9.357 1.00 11.12 61 ALA A O 1
ATOM 440 N N . ALA A 1 70 ? 10.825 64.857 11.609 1.00 11.38 62 ALA A N 1
ATOM 441 C CA . ALA A 1 70 ? 12.224 64.456 11.712 1.00 11.49 62 ALA A CA 1
ATOM 442 C C . ALA A 1 70 ? 12.435 63.069 11.118 1.00 10.31 62 ALA A C 1
ATOM 443 O O . ALA A 1 70 ? 13.444 62.813 10.445 1.00 10.26 62 ALA A O 1
ATOM 445 N N . VAL A 1 71 ? 11.488 62.152 11.346 1.00 9.35 63 VAL A N 1
ATOM 446 C CA . VAL A 1 71 ? 11.590 60.822 10.750 1.00 9.06 63 VAL A CA 1
ATOM 447 C C . VAL A 1 71 ? 11.500 60.909 9.233 1.00 8.79 63 VAL A C 1
ATOM 448 O O . VAL A 1 71 ? 12.270 60.267 8.519 1.00 9.55 63 VAL A O 1
ATOM 452 N N . SER A 1 72 ? 10.561 61.708 8.715 1.00 9.40 64 SER A N 1
ATOM 453 C CA . SER A 1 72 ? 10.457 61.850 7.265 1.00 9.98 64 SER A CA 1
ATOM 454 C C . SER A 1 72 ? 11.734 62.399 6.657 1.00 10.08 64 SER A C 1
ATOM 455 O O . SER A 1 72 ? 12.160 61.962 5.590 1.00 10.38 64 SER A O 1
ATOM 458 N N . ASN A 1 73 ? 12.359 63.365 7.315 1.00 10.66 65 ASN A N 1
ATOM 459 C CA A ASN A 1 73 ? 13.613 63.889 6.805 0.60 11.25 65 ASN A CA 1
ATOM 460 C CA B ASN A 1 73 ? 13.633 63.882 6.821 0.40 11.62 65 ASN A CA 1
ATOM 461 C C . ASN A 1 73 ? 14.696 62.804 6.788 1.00 10.73 65 ASN A C 1
ATOM 462 O O . ASN A 1 73 ? 15.457 62.695 5.815 1.00 11.89 65 ASN A O 1
ATOM 471 N N . ALA A 1 74 ? 14.754 61.968 7.833 1.00 10.48 66 ALA A N 1
ATOM 472 C CA . ALA A 1 74 ? 15.706 60.857 7.831 1.00 10.49 66 ALA A CA 1
ATOM 473 C C . ALA A 1 74 ? 15.439 59.896 6.684 1.00 10.02 66 ALA A C 1
ATOM 474 O O . ALA A 1 74 ? 16.372 59.319 6.108 1.00 10.58 66 ALA A O 1
ATOM 476 N N . LEU A 1 75 ? 14.165 59.689 6.356 1.00 9.82 67 LEU A N 1
ATOM 477 C CA . LEU A 1 75 ? 13.807 58.776 5.279 1.00 10.16 67 LEU A CA 1
ATOM 478 C C . LEU A 1 75 ? 14.121 59.338 3.902 1.00 10.01 67 LEU A C 1
ATOM 479 O O . LEU A 1 75 ? 14.384 58.552 2.979 1.00 10.83 67 LEU A O 1
ATOM 484 N N . GLU A 1 76 ? 14.120 60.671 3.726 1.00 10.86 68 GLU A N 1
ATOM 485 C CA . GLU A 1 76 ? 14.618 61.232 2.466 1.00 11.90 68 GLU A CA 1
ATOM 486 C C . GLU A 1 76 ? 16.078 60.878 2.287 1.00 10.98 68 GLU A C 1
ATOM 487 O O . GLU A 1 76 ? 16.507 60.522 1.182 1.00 10.97 68 GLU A O 1
ATOM 493 N N . LEU A 1 77 ? 16.865 61.003 3.360 1.00 10.19 69 LEU A N 1
ATOM 494 C CA . LEU A 1 77 ? 18.256 60.582 3.299 1.00 10.11 69 LEU A CA 1
ATOM 495 C C . LEU A 1 77 ? 18.354 59.104 2.929 1.00 9.02 69 LEU A C 1
ATOM 496 O O . LEU A 1 77 ? 19.124 58.722 2.041 1.00 10.34 69 LEU A O 1
ATOM 501 N N . ALA A 1 78 ? 17.596 58.241 3.609 1.00 8.72 70 ALA A N 1
ATOM 502 C CA . ALA A 1 78 ? 17.650 56.812 3.282 1.00 9.01 70 ALA A CA 1
ATOM 503 C C . ALA A 1 78 ? 17.313 56.548 1.812 1.00 9.03 70 ALA A C 1
ATOM 504 O O . ALA A 1 78 ? 18.052 55.853 1.100 1.00 9.66 70 ALA A O 1
ATOM 506 N N . ASP A 1 79 ? 16.211 57.121 1.331 1.00 9.55 71 ASP A N 1
ATOM 507 C CA . ASP A 1 79 ? 15.822 56.931 -0.066 1.00 10.61 71 ASP A CA 1
ATOM 508 C C . ASP A 1 79 ? 16.897 57.423 -1.031 1.00 10.87 71 ASP A C 1
ATOM 509 O O . ASP A 1 79 ? 17.097 56.834 -2.102 1.00 11.72 71 ASP A O 1
ATOM 514 N N . SER A 1 80 ? 17.586 58.513 -0.683 1.00 10.67 72 SER A N 1
ATOM 515 C CA . SER A 1 80 ? 18.624 59.023 -1.571 1.00 11.57 72 SER A CA 1
ATOM 516 C C . SER A 1 80 ? 19.761 58.032 -1.748 1.00 11.25 72 SER A C 1
ATOM 517 O O . SER A 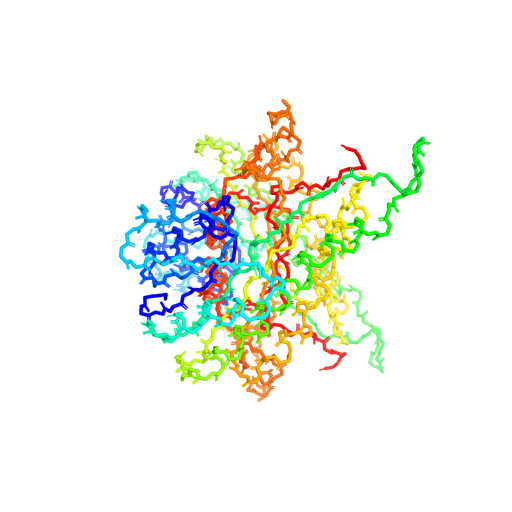1 80 ? 20.482 58.100 -2.752 1.00 13.28 72 SER A O 1
ATOM 520 N N . LEU A 1 81 ? 19.945 57.119 -0.806 1.00 10.24 73 LEU A N 1
ATOM 521 C CA . LEU A 1 81 ? 21.035 56.163 -0.904 1.00 10.99 73 LEU A CA 1
ATOM 522 C C . LEU A 1 81 ? 20.688 54.949 -1.754 1.00 10.79 73 LEU A C 1
ATOM 523 O O . LEU A 1 81 ? 21.597 54.293 -2.266 1.00 13.22 73 LEU A O 1
ATOM 528 N N . GLY A 1 82 ? 19.410 54.623 -1.914 1.00 9.78 74 GLY A N 1
ATOM 529 C CA . GLY A 1 82 ? 19.005 53.439 -2.629 1.00 10.81 74 GLY A CA 1
ATOM 530 C C . GLY A 1 82 ? 17.616 53.027 -2.177 1.00 9.90 74 GLY A C 1
ATOM 531 O O . GLY A 1 82 ? 17.016 53.657 -1.310 1.00 10.29 74 GLY A O 1
ATOM 532 N N . PRO A 1 83 ? 17.085 51.949 -2.744 1.00 10.45 75 PRO A N 1
ATOM 533 C CA A PRO A 1 83 ? 15.766 51.449 -2.324 0.67 10.80 75 PRO A CA 1
ATOM 534 C CA B PRO A 1 83 ? 15.764 51.471 -2.319 0.33 10.50 75 PRO A CA 1
ATOM 535 C C . PRO A 1 83 ? 15.778 51.021 -0.862 1.00 9.16 75 PRO A C 1
ATOM 536 O O . PRO A 1 83 ? 16.627 50.225 -0.439 1.00 9.87 75 PRO A O 1
ATOM 543 N N . VAL A 1 84 ? 14.821 51.535 -0.092 1.00 8.81 76 VAL A N 1
ATOM 544 C CA . VAL A 1 84 ? 14.701 51.151 1.311 1.00 8.45 76 VAL A CA 1
ATOM 545 C C . VAL A 1 84 ? 13.994 49.808 1.373 1.00 7.80 76 VAL A C 1
ATOM 546 O O . VAL A 1 84 ? 12.864 49.670 0.882 1.00 9.07 76 VAL A O 1
ATOM 550 N N . ARG A 1 85 ? 14.643 48.817 1.999 1.00 7.74 77 ARG A N 1
ATOM 551 C CA . ARG A 1 85 ? 14.055 47.494 2.084 1.00 8.63 77 ARG A CA 1
ATOM 552 C C . ARG A 1 85 ? 13.984 46.936 3.491 1.00 7.79 77 ARG A C 1
ATOM 553 O O . ARG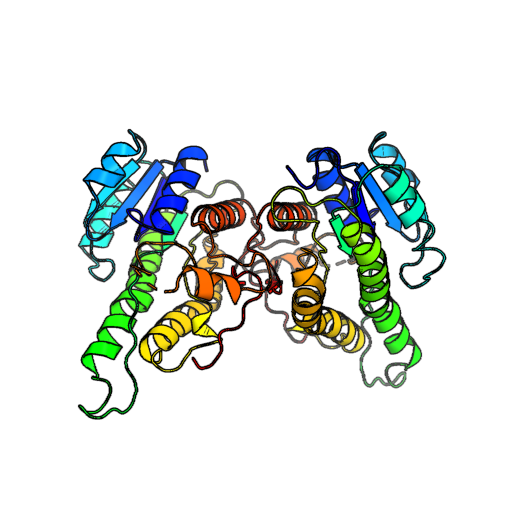 A 1 85 ? 13.343 45.896 3.681 1.00 9.26 77 ARG A O 1
ATOM 561 N N . VAL A 1 86 ? 14.624 47.564 4.473 1.00 7.55 78 VAL A N 1
ATOM 562 C CA . VAL A 1 86 ? 14.659 47.044 5.834 1.00 7.30 78 VAL A CA 1
ATOM 563 C C . VAL A 1 86 ? 14.455 48.214 6.778 1.00 6.74 78 VAL A C 1
ATOM 564 O O . VAL A 1 86 ? 15.133 49.243 6.656 1.00 7.66 78 VAL A O 1
ATOM 568 N N . VAL A 1 87 ? 13.538 48.059 7.731 1.00 6.75 79 VAL A N 1
ATOM 569 C CA . VAL A 1 87 ? 13.393 49.005 8.837 1.00 7.35 79 VAL A CA 1
ATOM 570 C C . VAL A 1 87 ? 13.431 48.211 10.128 1.00 6.81 79 VAL A C 1
ATOM 571 O O . VAL A 1 87 ? 12.719 47.211 10.240 1.00 7.95 79 VAL A O 1
ATOM 575 N N . VAL A 1 88 ? 14.279 48.625 11.068 1.00 6.78 80 VAL A N 1
ATOM 576 C CA . VAL A 1 88 ? 14.407 47.959 12.360 1.00 6.92 80 VAL A CA 1
ATOM 577 C C . VAL A 1 88 ? 14.133 48.982 13.447 1.00 7.03 80 VAL A C 1
ATOM 578 O O . VAL A 1 88 ? 14.824 50.002 13.525 1.00 8.00 80 VAL A O 1
ATOM 582 N N . ASN A 1 89 ? 13.129 48.710 14.272 1.00 6.67 81 ASN A N 1
ATOM 583 C CA . ASN A 1 89 ? 12.776 49.594 15.390 1.00 7.14 81 ASN A CA 1
ATOM 584 C C . ASN A 1 89 ? 13.445 49.097 16.661 1.00 7.60 81 ASN A C 1
ATOM 585 O O . ASN A 1 89 ? 12.957 48.162 17.283 1.00 9.91 81 ASN A O 1
ATOM 590 N N . CYS A 1 90 ? 14.554 49.727 17.048 1.00 7.40 82 CYS A N 1
ATOM 591 C CA . CYS A 1 90 ? 15.229 49.440 18.316 1.00 8.01 82 CYS A CA 1
ATOM 592 C C . CYS A 1 90 ? 15.174 50.598 19.307 1.00 8.41 82 CYS A C 1
ATOM 593 O O . CYS A 1 90 ? 15.442 50.392 20.483 1.00 11.67 82 CYS A O 1
ATOM 596 N N . ALA A 1 91 ? 14.788 51.795 18.895 1.00 8.39 83 ALA A N 1
ATOM 597 C CA . ALA A 1 91 ? 14.735 52.923 19.825 1.00 8.97 83 ALA A CA 1
ATOM 598 C C . ALA A 1 91 ? 13.726 52.630 20.934 1.00 8.70 83 ALA A C 1
ATOM 599 O O . ALA A 1 91 ? 12.611 52.167 20.674 1.00 8.71 83 ALA A O 1
ATOM 601 N N . GLY A 1 92 ? 14.088 52.940 22.168 1.00 8.93 84 GLY A N 1
ATOM 602 C CA . GLY A 1 92 ? 13.149 52.744 23.252 1.00 10.23 84 GLY A CA 1
ATOM 603 C C . GLY A 1 92 ? 13.781 53.118 24.558 1.00 10.65 84 GLY A C 1
ATOM 604 O O . GLY A 1 92 ? 14.981 53.386 24.641 1.00 12.70 84 GLY A O 1
ATOM 605 N N . THR A 1 93 ? 12.956 53.100 25.589 1.00 11.24 85 THR A N 1
ATOM 606 C CA . THR A 1 93 ? 13.390 53.412 26.937 1.00 13.76 85 THR A CA 1
ATOM 607 C C . THR A 1 93 ? 12.517 52.636 27.912 1.00 14.11 85 THR A C 1
ATOM 608 O O . THR A 1 93 ? 11.590 51.939 27.541 1.00 14.10 85 THR A O 1
ATOM 612 N N . GLY A 1 94 ? 12.796 52.758 29.186 1.00 16.97 86 GLY A N 1
ATOM 613 C CA . GLY A 1 94 ? 11.998 52.063 30.170 1.00 18.03 86 GLY A CA 1
ATOM 614 C C . GLY A 1 94 ? 11.809 52.918 31.398 1.00 16.93 86 GLY A C 1
ATOM 615 O O . GLY A 1 94 ? 12.401 53.978 31.533 1.00 18.26 86 GLY A O 1
ATOM 616 N N . ASN A 1 95 ? 10.962 52.419 32.298 1.00 16.11 87 ASN A N 1
ATOM 617 C CA . ASN A 1 95 ? 10.865 52.897 33.659 1.00 15.10 87 ASN A CA 1
ATOM 618 C C . ASN A 1 95 ? 10.471 51.712 34.529 1.00 14.62 87 ASN A C 1
ATOM 619 O O . ASN A 1 95 ? 10.106 50.627 34.062 1.00 15.10 87 ASN A O 1
ATOM 624 N N . ALA A 1 96 ? 10.584 51.940 35.804 1.00 12.93 88 ALA A N 1
ATOM 625 C CA . ALA A 1 96 ? 10.261 50.944 36.814 1.00 12.21 88 ALA A CA 1
ATOM 626 C C . ALA A 1 96 ? 9.622 51.757 37.932 1.00 11.29 88 ALA A C 1
ATOM 627 O O . ALA A 1 96 ? 10.332 52.416 38.693 1.00 12.70 88 ALA A O 1
ATOM 629 N N . ILE A 1 97 ? 8.298 51.735 38.006 1.00 9.69 89 ILE A N 1
ATOM 630 C CA . ILE A 1 97 ? 7.545 52.543 38.958 1.00 9.39 89 ILE A CA 1
ATOM 631 C C . ILE A 1 97 ? 6.388 51.683 39.450 1.00 8.97 89 ILE A C 1
ATOM 632 O O . ILE A 1 97 ? 5.688 51.076 38.639 1.00 9.64 89 ILE A O 1
ATOM 637 N N . ARG A 1 98 ? 6.173 51.630 40.770 1.00 9.27 90 ARG A N 1
ATOM 638 C CA . ARG A 1 98 ? 5.032 50.902 41.326 1.00 9.87 90 ARG A CA 1
ATOM 639 C C . ARG A 1 98 ? 3.721 51.610 40.997 1.00 8.90 90 ARG A C 1
ATOM 640 O O . ARG A 1 98 ? 3.649 52.841 40.906 1.00 9.02 90 ARG A O 1
ATOM 648 N N . VAL A 1 99 ? 2.644 50.839 40.864 1.00 9.23 91 VAL A N 1
ATOM 649 C CA . VAL A 1 99 ? 1.331 51.459 40.659 1.00 9.41 91 VAL A CA 1
ATOM 650 C C . VAL A 1 99 ? 0.981 52.373 41.832 1.00 8.67 91 VAL A C 1
ATOM 651 O O . VAL A 1 99 ? 0.557 53.527 41.650 1.00 8.94 91 VAL A O 1
ATOM 655 N N . LEU A 1 100 ? 1.150 51.866 43.054 1.00 8.62 92 LEU A N 1
ATOM 656 C CA . LEU A 1 100 ? 0.883 52.606 44.280 1.00 9.30 92 LEU A CA 1
ATOM 657 C C . LEU A 1 100 ? 2.129 52.623 45.135 1.00 11.70 92 LEU A C 1
ATOM 658 O O . LEU A 1 100 ? 2.787 51.594 45.301 1.00 14.61 92 LEU A O 1
ATOM 663 N N . SER A 1 101 ? 2.447 53.789 45.685 1.00 13.47 93 SER A N 1
ATOM 664 C CA . SER A 1 101 ? 3.575 53.905 46.591 1.00 17.53 93 SER A CA 1
ATOM 665 C C . SER A 1 101 ? 3.250 54.981 47.612 1.00 19.64 93 SER A C 1
ATOM 666 O O . SER A 1 101 ? 2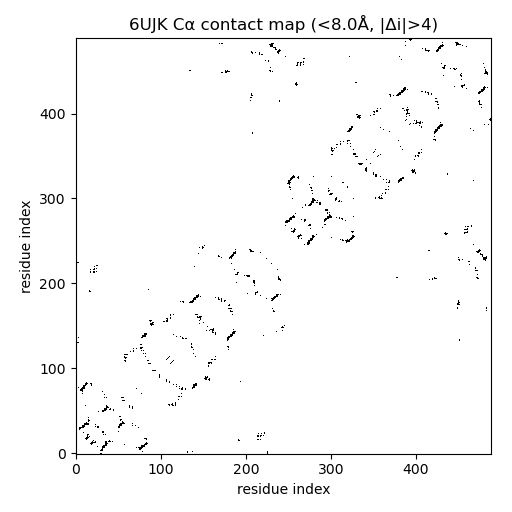.334 55.786 47.431 1.00 19.16 93 SER A O 1
ATOM 669 N N . ARG A 1 102 ? 3.993 54.974 48.715 1.00 22.40 94 ARG A N 1
ATOM 670 C CA . ARG A 1 102 ? 3.804 56.037 49.695 1.00 25.77 94 ARG A CA 1
ATOM 671 C C . ARG A 1 102 ? 4.016 57.402 49.059 1.00 27.88 94 ARG A C 1
ATOM 672 O O . ARG A 1 102 ? 3.348 58.374 49.435 1.00 30.70 94 ARG A O 1
ATOM 680 N N . ASP A 1 103 ? 4.896 57.481 48.057 1.00 27.62 95 ASP A N 1
ATOM 681 C CA . ASP A 1 103 ? 5.185 58.723 47.346 1.00 28.30 95 ASP A CA 1
ATOM 682 C C . ASP A 1 103 ? 4.080 59.141 46.381 1.00 26.04 95 ASP A C 1
ATOM 683 O O . ASP A 1 103 ? 4.070 60.299 45.938 1.00 28.34 95 ASP A O 1
ATOM 685 N N . GLY A 1 104 ? 3.158 58.247 46.044 1.00 20.56 96 GLY A N 1
ATOM 686 C CA . GLY A 1 104 ? 2.079 58.590 45.144 1.00 18.02 96 GLY A CA 1
ATOM 687 C C . GLY A 1 104 ? 1.780 57.506 44.137 1.00 14.34 96 GLY A C 1
ATOM 688 O O . GLY A 1 104 ? 2.455 56.472 44.079 1.00 16.07 96 GLY A O 1
ATOM 689 N N . VAL A 1 105 ? 0.759 57.746 43.361 1.00 10.78 97 VAL A N 1
ATOM 690 C CA . VAL A 1 105 ? 0.334 56.827 42.312 1.00 10.01 97 VAL A CA 1
ATOM 691 C C . VAL A 1 105 ? 1.248 56.997 41.098 1.00 9.91 97 VAL A C 1
ATOM 692 O O . VAL A 1 105 ? 1.710 58.098 40.794 1.00 10.95 97 VAL A O 1
ATOM 696 N N . PHE A 1 106 ? 1.497 55.905 40.370 1.00 9.14 98 PHE A N 1
ATOM 697 C CA . PHE A 1 106 ? 2.275 55.940 39.120 1.00 8.81 98 PHE A CA 1
ATOM 698 C C . PHE A 1 106 ? 1.814 57.154 38.306 1.00 8.42 98 PHE A C 1
ATOM 699 O O . PHE A 1 106 ? 0.635 57.224 37.942 1.00 8.68 98 PHE A O 1
ATOM 707 N N . PRO A 1 107 ? 2.698 58.104 37.965 1.00 8.49 99 PRO A N 1
ATOM 708 C CA . PRO A 1 107 ? 2.215 59.327 37.306 1.00 9.20 99 PRO A CA 1
ATOM 709 C C . PRO A 1 107 ? 1.723 59.046 35.890 1.00 8.93 99 PRO A C 1
ATOM 710 O O . PRO A 1 107 ? 2.343 58.302 35.124 1.00 9.12 99 PRO A O 1
ATOM 714 N N . LEU A 1 108 ? 0.601 59.676 35.540 1.00 8.55 100 LEU A N 1
ATOM 715 C CA . LEU A 1 108 ? 0.035 59.497 34.215 1.00 8.71 100 LEU A CA 1
ATOM 716 C C . LEU A 1 108 ? 1.023 59.899 33.130 1.00 8.57 100 LEU A C 1
ATOM 717 O O . LEU A 1 108 ? 1.130 59.223 32.096 1.00 9.03 100 LEU A O 1
ATOM 722 N N . ALA A 1 109 ? 1.760 61.000 33.332 1.00 8.89 101 ALA A N 1
ATOM 723 C CA . ALA A 1 109 ? 2.690 61.455 32.303 1.00 9.69 101 ALA A CA 1
ATOM 724 C C . ALA A 1 109 ? 3.819 60.458 32.088 1.00 9.48 101 ALA A C 1
ATOM 725 O O . ALA A 1 109 ? 4.324 60.324 30.963 1.00 9.84 101 ALA A O 1
ATOM 727 N N . ALA A 1 110 ? 4.243 59.761 33.143 1.00 9.63 102 ALA A N 1
ATOM 728 C CA . ALA A 1 110 ? 5.292 58.763 32.987 1.00 10.41 102 ALA A CA 1
ATOM 729 C C . ALA A 1 110 ? 4.793 57.582 32.169 1.00 10.03 102 ALA A C 1
ATOM 730 O O . ALA A 1 110 ? 5.533 57.032 31.350 1.00 12.25 102 ALA A O 1
ATOM 732 N N . PHE A 1 111 ? 3.550 57.164 32.385 1.00 8.67 103 PHE A N 1
ATOM 733 C CA . PHE A 1 111 ? 2.986 56.085 31.581 1.00 8.23 103 PHE A CA 1
ATOM 734 C C . PHE A 1 111 ? 2.881 56.512 30.126 1.00 7.72 103 PHE A C 1
ATOM 735 O O . PHE A 1 111 ? 3.279 55.782 29.216 1.00 8.29 103 PHE A O 1
ATOM 743 N N . ARG A 1 112 ? 2.341 57.715 29.896 1.00 8.02 104 ARG A N 1
ATOM 744 C CA . ARG A 1 112 ? 2.214 58.219 28.530 1.00 8.85 104 ARG A CA 1
ATOM 745 C C . ARG A 1 112 ? 3.554 58.297 27.822 1.00 8.95 104 ARG A C 1
ATOM 746 O O . ARG A 1 112 ? 3.647 57.994 26.632 1.00 9.59 104 ARG A O 1
ATOM 754 N N . LYS A 1 113 ? 4.597 58.743 28.518 1.00 8.97 105 LYS A N 1
ATOM 755 C CA . LYS A 1 113 ? 5.888 58.936 27.864 1.00 9.98 105 LYS A CA 1
ATOM 756 C C . LYS A 1 113 ? 6.462 57.616 27.355 1.00 8.42 105 LYS A C 1
ATOM 757 O O . LYS A 1 113 ? 6.981 57.547 26.234 1.00 8.88 105 LYS A O 1
ATOM 763 N N . ILE A 1 114 ? 6.412 56.567 28.184 1.00 8.32 106 ILE A N 1
ATOM 764 C CA . ILE A 1 114 ? 6.940 55.268 27.786 1.00 8.14 106 ILE A CA 1
ATOM 765 C C . ILE A 1 114 ? 6.138 54.686 26.637 1.00 7.70 106 ILE A C 1
ATOM 766 O O . ILE A 1 114 ? 6.698 54.147 25.674 1.00 8.04 106 ILE A O 1
ATOM 771 N N . VAL A 1 115 ? 4.815 54.816 26.700 1.00 7.32 107 VAL A N 1
ATOM 772 C CA . VAL A 1 115 ? 3.976 54.357 25.603 1.00 7.38 107 VAL A CA 1
ATOM 773 C C . VAL A 1 115 ? 4.269 55.144 24.333 1.00 7.07 107 VAL A C 1
ATOM 774 O O . VAL A 1 115 ? 4.358 54.578 23.228 1.00 7.56 107 VAL A O 1
ATOM 778 N N . ASP A 1 116 ? 4.441 56.462 24.462 1.00 7.34 108 ASP A N 1
ATOM 779 C CA . ASP A 1 116 ? 4.720 57.269 23.280 1.00 8.36 108 ASP A CA 1
ATOM 780 C C . ASP A 1 116 ? 6.019 56.866 22.607 1.00 7.68 108 ASP A C 1
ATOM 781 O O . ASP A 1 116 ? 6.061 56.714 21.387 1.00 8.63 108 ASP A O 1
ATOM 786 N N . ILE A 1 117 ? 7.099 56.717 23.375 1.00 7.79 109 ILE A N 1
ATOM 787 C CA . ILE A 1 117 ? 8.382 56.413 22.750 1.00 8.41 109 ILE A CA 1
ATOM 788 C C . ILE A 1 117 ? 8.379 54.998 22.187 1.00 7.93 109 ILE A C 1
ATOM 789 O O . ILE A 1 117 ? 8.774 54.764 21.039 1.00 9.11 109 ILE A O 1
ATOM 794 N N . ASN A 1 118 ? 7.970 54.024 23.009 1.00 7.21 110 ASN A N 1
ATOM 795 C CA . ASN A 1 118 ? 8.185 52.627 22.659 1.00 7.61 110 ASN A CA 1
ATOM 796 C C . ASN A 1 118 ? 7.148 52.110 21.684 1.00 7.88 110 ASN A C 1
ATOM 797 O O . ASN A 1 118 ? 7.467 51.265 20.831 1.00 9.94 110 ASN A O 1
ATOM 802 N N . LEU A 1 119 ? 5.895 52.530 21.836 1.00 6.67 111 LEU A N 1
ATOM 803 C CA . LEU A 1 119 ? 4.814 52.024 21.008 1.00 6.65 111 LEU A CA 1
ATOM 804 C C . LEU A 1 119 ? 4.505 52.996 19.870 1.00 6.60 111 LEU A C 1
ATOM 805 O O . LEU A 1 119 ? 4.570 52.631 18.689 1.00 7.50 111 LEU A O 1
ATOM 810 N N . VAL A 1 120 ? 4.168 54.249 20.192 1.00 6.98 112 VAL A N 1
ATOM 811 C CA . VAL A 1 120 ? 3.872 55.203 19.135 1.00 7.38 112 VAL A CA 1
ATOM 812 C C . VAL A 1 120 ? 5.091 55.447 18.256 1.00 7.03 112 VAL A C 1
ATOM 813 O O . VAL A 1 120 ? 4.964 55.544 17.027 1.00 7.63 112 VAL A O 1
ATOM 817 N N . GLY A 1 121 ? 6.285 55.550 18.850 1.00 7.24 113 GLY A N 1
ATOM 818 C CA . GLY A 1 121 ? 7.465 55.791 18.034 1.00 7.63 113 GLY A CA 1
ATOM 819 C C . GLY A 1 121 ? 7.739 54.656 17.069 1.00 7.15 113 GLY A C 1
ATOM 820 O O . GLY A 1 121 ? 8.121 54.879 15.908 1.00 7.75 113 GLY A O 1
ATOM 821 N N . THR A 1 122 ? 7.556 53.410 17.535 1.00 6.75 114 THR A N 1
ATOM 822 C CA . THR A 1 122 ? 7.690 52.265 16.653 1.00 6.90 114 THR A CA 1
ATOM 823 C C . THR A 1 122 ? 6.664 52.303 15.530 1.00 6.70 114 THR A C 1
ATOM 824 O O . THR A 1 122 ? 7.013 52.078 14.365 1.00 7.14 114 THR A O 1
ATOM 828 N N . PHE A 1 123 ? 5.406 52.615 15.844 1.00 6.78 115 PHE A N 1
ATOM 829 C CA . PHE A 1 123 ? 4.428 52.713 14.774 1.00 6.79 115 PHE A CA 1
ATOM 830 C C . PHE A 1 123 ? 4.764 53.839 13.802 1.00 6.56 115 PHE A C 1
ATOM 831 O O . PHE A 1 123 ? 4.552 53.707 12.591 1.00 6.97 115 PHE A O 1
ATOM 839 N N . ASN A 1 124 ? 5.275 54.961 14.314 1.00 6.75 116 ASN A N 1
ATOM 840 C CA . ASN A 1 124 ? 5.562 56.099 13.452 1.00 6.85 116 ASN A CA 1
ATOM 841 C C . ASN A 1 124 ? 6.628 55.737 12.430 1.00 6.76 116 ASN A C 1
ATOM 842 O O . ASN A 1 124 ? 6.502 56.046 11.236 1.00 7.37 116 ASN A O 1
ATOM 847 N N . VAL A 1 125 ? 7.701 55.104 12.890 1.00 6.68 117 VAL A N 1
ATOM 848 C CA . VAL A 1 125 ? 8.749 54.726 11.954 1.00 7.25 117 VAL A CA 1
ATOM 849 C C . VAL A 1 125 ? 8.284 53.592 11.055 1.00 6.91 117 VAL A C 1
ATOM 850 O O . VAL A 1 125 ? 8.603 53.563 9.864 1.00 7.75 117 VAL A O 1
ATOM 854 N N . LEU A 1 126 ? 7.516 52.645 11.600 1.00 7.10 118 LEU A N 1
ATOM 855 C CA . LEU A 1 126 ? 6.979 51.577 10.774 1.00 7.28 118 LEU A CA 1
ATOM 856 C C . LEU A 1 126 ? 6.122 52.130 9.635 1.00 6.91 118 LEU A C 1
ATOM 857 O O . LEU A 1 126 ? 6.268 51.703 8.487 1.00 7.28 118 LEU A O 1
ATOM 862 N N . ARG A 1 127 ? 5.198 53.056 9.931 1.00 6.54 119 ARG A N 1
ATOM 863 C CA . ARG A 1 127 ? 4.255 53.476 8.905 1.00 6.67 119 ARG A CA 1
ATOM 864 C C . ARG A 1 127 ? 4.971 54.275 7.826 1.00 6.96 119 ARG A C 1
ATOM 865 O O . ARG A 1 127 ? 4.722 54.092 6.632 1.00 7.71 119 ARG A O 1
ATOM 873 N N . LEU A 1 128 ? 5.887 55.164 8.229 1.00 7.01 120 LEU A N 1
ATOM 874 C CA . LEU A 1 128 ? 6.605 55.986 7.267 1.00 7.39 120 LEU A CA 1
ATOM 875 C C . LEU A 1 128 ? 7.639 55.156 6.518 1.00 7.27 120 LEU A C 1
ATOM 876 O O . LEU A 1 128 ? 7.848 55.349 5.311 1.00 8.21 120 LEU A O 1
ATOM 881 N N . GLY A 1 129 ? 8.289 54.217 7.208 1.00 7.26 121 GLY A N 1
ATOM 882 C CA . GLY A 1 129 ? 9.212 53.321 6.541 1.00 7.73 121 GLY A CA 1
ATOM 883 C C . GLY A 1 129 ? 8.505 52.427 5.550 1.00 7.07 121 GLY A C 1
ATOM 884 O O . GLY A 1 129 ? 9.009 52.188 4.449 1.00 7.92 121 GLY A O 1
ATOM 885 N N . ALA A 1 130 ? 7.326 51.899 5.927 1.00 7.46 122 ALA A N 1
ATOM 886 C CA . ALA A 1 130 ? 6.561 51.064 5.013 1.00 7.40 122 ALA A CA 1
ATOM 887 C C . ALA A 1 130 ? 6.257 51.808 3.729 1.00 6.95 122 ALA A C 1
ATOM 888 O O . ALA A 1 130 ? 6.295 51.216 2.647 1.00 7.70 122 ALA A O 1
ATOM 890 N N . GLU A 1 131 ? 5.915 53.098 3.815 1.00 7.10 123 GLU A N 1
ATOM 891 C CA . GLU A 1 131 ? 5.658 53.878 2.612 1.00 8.42 123 GLU A CA 1
ATOM 892 C C . GLU A 1 131 ? 6.874 53.880 1.683 1.00 8.03 123 GLU A C 1
ATOM 893 O O . GLU A 1 131 ? 6.737 53.759 0.463 1.00 8.98 123 GLU A O 1
ATOM 899 N N . ARG A 1 132 ? 8.081 54.010 2.245 1.00 7.79 124 ARG A N 1
ATOM 900 C CA . ARG A 1 132 ? 9.290 54.005 1.426 1.00 8.08 124 ARG A CA 1
ATOM 901 C C . ARG A 1 132 ? 9.571 52.633 0.829 1.00 8.12 124 ARG A C 1
ATOM 902 O O . ARG A 1 132 ? 10.041 52.544 -0.308 1.00 9.55 124 ARG A O 1
ATOM 910 N N . ILE A 1 133 ? 9.324 51.555 1.579 1.00 7.66 125 ILE A N 1
ATOM 911 C CA . ILE A 1 133 ? 9.528 50.208 1.045 1.00 7.57 125 ILE A CA 1
ATOM 912 C C . ILE A 1 133 ? 8.522 49.918 -0.058 1.00 7.53 125 ILE A C 1
ATOM 913 O O . ILE A 1 133 ? 8.839 49.265 -1.058 1.00 8.46 125 ILE A O 1
ATOM 918 N N . ALA A 1 134 ? 7.277 50.359 0.133 1.00 7.83 126 ALA A N 1
ATOM 919 C CA . ALA A 1 134 ? 6.201 49.989 -0.778 1.00 8.62 126 ALA A CA 1
ATOM 920 C C . ALA A 1 134 ? 6.434 50.515 -2.185 1.00 9.81 126 ALA A C 1
ATOM 921 O O . ALA A 1 134 ? 5.930 49.925 -3.151 1.00 10.53 126 ALA A O 1
ATOM 923 N N . LYS A 1 135 ? 7.179 51.623 -2.336 1.00 10.12 127 LYS A N 1
ATOM 924 C CA . LYS A 1 135 ? 7.384 52.174 -3.673 1.00 12.63 127 LYS A CA 1
ATOM 925 C C . LYS A 1 135 ? 8.531 51.514 -4.424 1.00 11.90 127 LYS A C 1
ATOM 926 O O . LYS A 1 135 ? 8.736 51.830 -5.599 1.00 14.11 127 LYS A O 1
ATOM 932 N N . THR A 1 136 ? 9.248 50.583 -3.801 1.00 10.72 128 THR A N 1
ATOM 933 C CA . THR A 1 136 ? 10.366 49.932 -4.464 1.00 10.52 128 THR A CA 1
ATOM 934 C C . THR A 1 136 ? 9.860 48.879 -5.438 1.00 10.92 128 THR A C 1
ATOM 935 O O . THR A 1 136 ? 8.741 48.364 -5.322 1.00 11.70 128 THR A O 1
ATOM 939 N N . GLU A 1 137 ? 10.714 48.526 -6.387 1.00 11.57 129 GLU A N 1
ATOM 940 C CA . GLU A 1 137 ? 10.438 47.362 -7.215 1.00 12.98 129 GLU A CA 1
ATOM 941 C C . GLU A 1 137 ? 10.674 46.091 -6.400 1.00 11.40 129 GLU A C 1
ATOM 942 O O . GLU A 1 137 ? 11.655 46.004 -5.661 1.00 12.40 129 GLU A O 1
ATOM 948 N N . PRO A 1 138 ? 9.811 45.084 -6.524 1.00 11.17 130 PRO A N 1
ATOM 949 C CA . PRO A 1 138 ? 10.076 43.822 -5.831 1.00 11.92 130 PRO A CA 1
ATOM 950 C C . PRO A 1 138 ? 11.365 43.191 -6.333 1.00 12.57 130 PRO A C 1
ATOM 951 O O . PRO A 1 138 ? 11.736 43.331 -7.502 1.00 13.72 130 PRO A O 1
ATOM 955 N N . ILE A 1 139 ? 12.050 42.487 -5.434 1.00 13.27 131 ILE A N 1
ATOM 956 C CA . ILE A 1 139 ? 13.127 41.579 -5.807 1.00 15.04 131 ILE A CA 1
ATOM 957 C C . ILE A 1 139 ? 12.540 40.202 -5.606 1.00 15.78 131 ILE A C 1
ATOM 958 O O . ILE A 1 139 ? 12.264 39.788 -4.471 1.00 15.81 131 ILE A O 1
ATOM 963 N N . GLY A 1 140 ? 12.270 39.532 -6.711 1.00 17.70 132 GLY A N 1
ATOM 964 C CA . GLY A 1 140 ? 11.456 38.338 -6.665 1.00 17.79 132 GLY A CA 1
ATOM 965 C C . GLY A 1 140 ? 10.117 38.636 -6.027 1.00 16.65 132 GLY A C 1
ATOM 966 O O . GLY A 1 140 ? 9.346 39.499 -6.462 1.00 18.05 132 GLY A O 1
ATOM 967 N N . GLU A 1 141 ? 9.834 37.923 -4.962 1.00 15.61 133 GLU A N 1
ATOM 968 C CA . GLU A 1 141 ? 8.534 37.986 -4.327 1.00 15.29 133 GLU A CA 1
ATOM 969 C C . GLU A 1 141 ? 8.461 38.991 -3.189 1.00 12.14 133 GLU A C 1
ATOM 970 O O . GLU A 1 141 ? 7.441 39.005 -2.512 1.00 13.38 133 GLU A O 1
ATOM 976 N N . GLU A 1 142 ? 9.505 39.790 -2.928 1.00 10.33 134 GLU A N 1
ATOM 977 C CA . GLU A 1 142 ? 9.541 40.615 -1.719 1.00 10.14 134 GLU A CA 1
ATOM 978 C C . GLU A 1 142 ? 9.928 42.046 -2.031 1.00 9.50 134 GLU A C 1
ATOM 979 O O . GLU A 1 142 ? 10.801 42.280 -2.860 1.00 11.41 134 GLU A O 1
ATOM 985 N N . ARG A 1 143 ? 9.292 43.005 -1.344 1.00 7.95 135 ARG A N 1
ATOM 986 C CA . ARG A 1 143 ? 9.813 44.369 -1.320 1.00 7.98 135 ARG A CA 1
ATOM 987 C C . ARG A 1 143 ? 10.707 44.616 -0.109 1.00 8.33 135 ARG A C 1
ATOM 988 O O . ARG A 1 143 ? 11.745 45.271 -0.239 1.00 9.52 135 ARG A O 1
ATOM 996 N N . GLY A 1 144 ? 10.316 44.159 1.079 1.00 7.93 136 GLY A N 1
ATOM 997 C CA . GLY A 1 144 ? 11.148 44.415 2.236 1.00 8.17 136 GLY A CA 1
ATOM 998 C C . GLY A 1 144 ? 10.552 43.854 3.502 1.00 6.85 136 GLY A C 1
ATOM 999 O O . GLY A 1 144 ? 9.618 43.045 3.475 1.00 7.57 136 GLY A O 1
ATOM 1000 N N . VAL A 1 145 ? 11.142 44.265 4.620 1.00 6.76 137 VAL A N 1
ATOM 1001 C CA A VAL A 1 145 ? 10.782 43.700 5.908 0.58 7.57 137 VAL A CA 1
ATOM 1002 C CA B VAL A 1 145 ? 10.899 43.652 5.927 0.42 7.06 137 VAL A CA 1
ATOM 1003 C C . VAL A 1 145 ? 11.004 44.740 6.985 1.00 6.84 137 VAL A C 1
ATOM 1004 O O . VAL A 1 145 ? 11.955 45.537 6.952 1.00 7.43 137 VAL A O 1
ATOM 1011 N N . ILE A 1 146 ? 10.077 44.734 7.939 1.00 7.02 138 ILE A N 1
ATOM 1012 C CA . ILE A 1 146 ? 10.117 45.607 9.101 1.00 7.00 138 ILE A CA 1
ATOM 1013 C C . ILE A 1 146 ? 10.199 44.729 10.341 1.00 6.36 138 ILE A C 1
ATOM 1014 O O . ILE A 1 146 ? 9.383 43.811 10.512 1.00 7.77 138 ILE A O 1
ATOM 1019 N N . ILE A 1 147 ? 11.187 45.009 11.187 1.00 6.30 139 ILE A N 1
ATOM 1020 C CA A ILE A 1 147 ? 11.439 44.232 12.396 0.54 6.98 139 ILE A CA 1
ATOM 1021 C CA B ILE A 1 147 ? 11.413 44.239 12.400 0.46 6.99 139 ILE A CA 1
ATOM 1022 C C . ILE A 1 147 ? 11.297 45.159 13.599 1.00 6.52 139 ILE A C 1
ATOM 1023 O O . ILE A 1 147 ? 11.964 46.202 13.659 1.00 7.74 139 ILE A O 1
ATOM 1032 N N . ASN A 1 148 ? 10.458 44.765 14.563 1.00 6.45 140 ASN A N 1
ATOM 1033 C CA . ASN A 1 148 ? 10.248 45.568 15.764 1.00 6.88 140 ASN A CA 1
ATOM 1034 C C . ASN A 1 148 ? 10.844 44.878 16.975 1.00 6.68 140 ASN A C 1
ATOM 1035 O O . ASN A 1 148 ? 11.036 43.659 16.987 1.00 8.16 140 ASN A O 1
ATOM 1040 N N . THR A 1 149 ? 11.110 45.677 18.013 1.00 7.74 141 THR A N 1
ATOM 1041 C CA . THR A 1 149 ? 11.627 45.167 19.279 1.00 8.20 141 THR A CA 1
ATOM 1042 C C . THR A 1 149 ? 10.557 45.294 20.354 1.00 7.76 141 THR A C 1
ATOM 1043 O O . THR A 1 149 ? 10.175 46.404 20.739 1.00 9.02 141 THR A O 1
ATOM 1047 N N . ALA A 1 150 ? 10.058 44.158 20.825 1.00 8.09 142 ALA A N 1
ATOM 1048 C CA . ALA A 1 150 ? 9.181 44.133 21.990 1.00 8.36 142 ALA A CA 1
ATOM 1049 C C . ALA A 1 150 ? 10.077 43.850 23.195 1.00 8.28 142 ALA A C 1
ATOM 1050 O O . ALA A 1 150 ? 11.079 44.558 23.380 1.00 9.26 142 ALA A O 1
ATOM 1052 N N . SER A 1 151 ? 9.741 42.840 23.987 1.00 8.40 143 SER A N 1
ATOM 1053 C CA . SER A 1 151 ? 10.489 42.448 25.177 1.00 8.13 143 SER A CA 1
ATOM 1054 C C . SER A 1 151 ? 9.749 41.246 25.738 1.00 7.64 143 SER A C 1
ATOM 1055 O O . SER A 1 151 ? 8.528 41.124 25.562 1.00 8.25 143 SER A O 1
ATOM 1058 N N . VAL A 1 152 ? 10.463 40.407 26.489 1.00 7.76 144 VAL A N 1
ATOM 1059 C CA . VAL A 1 152 ? 9.758 39.410 27.282 1.00 8.55 144 VAL A CA 1
ATOM 1060 C C . VAL A 1 152 ? 8.794 40.056 28.268 1.00 7.68 144 VAL A C 1
ATOM 1061 O O . VAL A 1 152 ? 7.855 39.393 28.704 1.00 8.02 144 VAL A O 1
ATOM 1065 N N . ALA A 1 153 ? 8.980 41.349 28.589 1.00 7.75 145 ALA A N 1
ATOM 1066 C CA . ALA A 1 153 ? 8.029 42.038 29.461 1.00 8.04 145 ALA A CA 1
ATOM 1067 C C . ALA A 1 153 ? 6.639 42.149 28.850 1.00 7.59 145 ALA A C 1
ATOM 1068 O O . ALA A 1 153 ? 5.679 42.467 29.567 1.00 8.30 145 ALA A O 1
ATOM 1070 N N . ALA A 1 154 ? 6.497 41.925 27.533 1.00 7.46 146 ALA A N 1
ATOM 1071 C CA . ALA A 1 154 ? 5.157 41.872 26.953 1.00 8.08 146 ALA A CA 1
ATOM 1072 C C . ALA A 1 154 ? 4.358 40.696 27.478 1.00 8.43 146 ALA A C 1
ATOM 1073 O O . ALA A 1 154 ? 3.123 40.714 27.377 1.00 9.63 146 ALA A O 1
ATOM 1075 N N . PHE A 1 155 ? 5.042 39.669 27.982 1.00 7.80 147 PHE A N 1
ATOM 1076 C CA . PHE A 1 155 ? 4.442 38.425 28.447 1.00 8.43 147 PHE A CA 1
ATOM 1077 C C . PHE A 1 155 ? 4.674 38.171 29.926 1.00 8.14 147 PHE A C 1
ATOM 1078 O O . PHE A 1 155 ? 3.827 37.549 30.568 1.00 9.78 147 PHE A O 1
ATOM 1086 N N . ASP A 1 156 ? 5.814 38.601 30.467 1.00 8.02 148 ASP A N 1
ATOM 1087 C CA . ASP A 1 156 ? 6.297 38.250 31.788 1.00 8.30 148 ASP A CA 1
ATOM 1088 C C . ASP A 1 156 ? 6.447 39.499 32.661 1.00 7.41 148 ASP A C 1
ATOM 1089 O O . ASP A 1 156 ? 7.366 39.549 33.479 1.00 8.93 148 ASP A O 1
ATOM 1094 N N . GLY A 1 157 ? 5.634 40.537 32.461 1.00 7.19 149 GLY A N 1
ATOM 1095 C CA . GLY A 1 157 ? 5.921 41.815 33.096 1.00 7.87 149 GLY A CA 1
ATOM 1096 C C . GLY A 1 157 ? 6.084 41.708 34.602 1.00 7.56 149 GLY A C 1
ATOM 1097 O O . GLY A 1 157 ? 5.295 41.037 35.285 1.00 7.98 149 GLY A O 1
ATOM 1098 N N . GLN A 1 158 ? 7.104 42.370 35.125 1.00 8.06 150 GLN A N 1
ATOM 1099 C CA . GLN A 1 158 ? 7.456 42.324 36.536 1.00 8.46 150 GLN A CA 1
ATOM 1100 C C . GLN A 1 158 ? 6.807 43.483 37.274 1.00 8.19 150 GLN A C 1
ATOM 1101 O O . GLN A 1 158 ? 6.318 44.452 36.683 1.00 8.46 150 GLN A O 1
ATOM 1107 N N . ILE A 1 159 ? 6.847 43.398 38.607 1.00 8.65 151 ILE A N 1
ATOM 1108 C CA . ILE A 1 159 ? 6.458 44.535 39.429 1.00 8.87 151 ILE A CA 1
ATOM 1109 C C . ILE A 1 159 ? 7.240 45.752 38.956 1.00 8.44 151 ILE A C 1
ATOM 1110 O O . ILE A 1 159 ? 8.449 45.666 38.702 1.00 10.24 151 ILE A O 1
ATOM 1115 N N . GLY A 1 160 ? 6.547 46.883 38.778 1.00 8.56 152 GLY A N 1
ATOM 1116 C CA . GLY A 1 160 ? 7.174 48.111 38.299 1.00 8.81 152 GLY A CA 1
ATOM 1117 C C . GLY A 1 160 ? 7.070 48.326 36.808 1.00 8.35 152 GLY A C 1
ATOM 1118 O O . GLY A 1 160 ? 7.356 49.435 36.333 1.00 8.82 152 GLY A O 1
ATOM 1119 N N . GLN A 1 161 ? 6.655 47.308 36.053 1.00 8.07 153 GLN A N 1
ATOM 1120 C CA . GLN A 1 161 ? 6.684 47.369 34.595 1.00 8.18 153 GLN A CA 1
ATOM 1121 C C . GLN A 1 161 ? 5.341 47.702 33.946 1.00 7.65 153 GLN A C 1
ATOM 1122 O O . GLN A 1 161 ? 5.169 47.441 32.757 1.00 8.66 153 GLN A O 1
ATOM 1128 N N . ALA A 1 162 ? 4.400 48.317 34.657 1.00 7.58 154 ALA A N 1
ATOM 1129 C CA . ALA A 1 162 ? 3.100 48.573 34.022 1.00 8.13 154 ALA A CA 1
ATOM 1130 C C . ALA A 1 162 ? 3.234 49.294 32.673 1.00 7.40 154 ALA A C 1
ATOM 1131 O O . ALA A 1 162 ? 2.600 48.895 31.684 1.00 8.16 154 ALA A O 1
ATOM 1133 N N . ALA A 1 163 ? 3.982 50.411 32.635 1.00 7.14 155 ALA A N 1
ATOM 1134 C CA . ALA A 1 163 ? 4.087 51.160 31.384 1.00 7.57 155 ALA A CA 1
ATOM 1135 C C . ALA A 1 163 ? 4.953 50.430 30.365 1.00 6.85 155 ALA A C 1
ATOM 1136 O O . ALA A 1 163 ? 4.657 50.423 29.161 1.00 7.25 155 ALA A O 1
ATOM 1138 N N . TYR A 1 164 ? 6.066 49.856 30.819 1.00 7.18 156 TYR A N 1
ATOM 1139 C CA . TYR A 1 164 ? 6.954 49.172 29.897 1.00 7.18 156 TYR A CA 1
ATOM 1140 C C . TYR A 1 164 ? 6.223 48.011 29.230 1.00 6.48 156 TYR A C 1
ATOM 1141 O O . TYR A 1 164 ? 6.233 47.874 27.999 1.00 6.84 156 TYR A O 1
ATOM 1150 N N . SER A 1 165 ? 5.563 47.180 30.037 1.00 6.74 157 SER A N 1
ATOM 1151 C CA . SER A 1 165 ? 4.794 46.057 29.511 1.00 6.75 157 SER A CA 1
ATOM 1152 C C . SER A 1 165 ? 3.622 46.492 28.659 1.00 6.03 157 SER A C 1
ATOM 1153 O O . SER A 1 165 ? 3.301 45.836 27.666 1.00 7.33 157 SER A O 1
ATOM 1156 N N . ALA A 1 166 ? 2.923 47.576 29.028 1.00 6.35 158 ALA A N 1
ATOM 1157 C CA . ALA A 1 166 ? 1.864 48.087 28.151 1.00 7.17 158 ALA A CA 1
ATOM 1158 C C . ALA A 1 166 ? 2.441 48.420 26.785 1.00 6.41 158 ALA A C 1
ATOM 1159 O O . ALA A 1 166 ? 1.867 48.084 25.742 1.00 6.90 158 ALA A O 1
ATOM 1161 N N . SER A 1 167 ? 3.571 49.130 26.770 1.00 6.52 159 SER A N 1
ATOM 1162 C CA . SER A 1 167 ? 4.111 49.568 25.494 1.00 6.89 159 SER A CA 1
ATOM 1163 C C . SER A 1 167 ? 4.542 48.382 24.649 1.00 6.62 159 SER A C 1
ATOM 1164 O O . SER A 1 167 ? 4.298 48.343 23.431 1.00 7.65 159 SER A O 1
ATOM 1167 N N . LYS A 1 168 ? 5.180 47.394 25.283 1.00 6.55 160 LYS A N 1
ATOM 1168 C CA . LYS A 1 168 ? 5.696 46.245 24.539 1.00 7.35 160 LYS A CA 1
ATOM 1169 C C . LYS A 1 168 ? 4.591 45.275 24.159 1.00 6.56 160 LYS A C 1
ATOM 1170 O O . LYS A 1 168 ? 4.652 44.655 23.084 1.00 7.20 160 LYS A O 1
ATOM 1176 N N . GLY A 1 169 ? 3.571 45.146 25.005 1.00 6.95 161 GLY A N 1
ATOM 1177 C CA . GLY A 1 169 ? 2.390 44.405 24.620 1.00 7.30 161 GLY A CA 1
ATOM 1178 C C . GLY A 1 169 ? 1.687 45.022 23.428 1.00 6.11 161 GLY A C 1
ATOM 1179 O O . GLY A 1 169 ? 1.109 44.304 22.599 1.00 7.02 161 GLY A O 1
ATOM 1180 N N . GLY A 1 170 ? 1.715 46.349 23.320 1.00 6.53 162 GLY A N 1
ATOM 1181 C CA . GLY A 1 170 ? 1.156 46.983 22.144 1.00 7.33 162 GLY A CA 1
ATOM 1182 C C . GLY A 1 170 ? 1.929 46.644 20.883 1.00 6.31 162 GLY A C 1
ATOM 1183 O O . GLY A 1 170 ? 1.336 46.414 19.821 1.00 7.15 162 GLY A O 1
ATOM 1184 N N . VAL A 1 171 ? 3.262 46.612 20.974 1.00 6.63 163 VAL A N 1
ATOM 1185 C CA . VAL A 1 171 ? 4.077 46.222 19.823 1.00 6.85 163 VAL A CA 1
ATOM 1186 C C . VAL A 1 171 ? 3.738 44.795 19.408 1.00 6.23 163 VAL A C 1
ATOM 1187 O O . VAL A 1 171 ? 3.585 44.505 18.212 1.00 7.38 163 VAL A O 1
ATOM 1191 N N . VAL A 1 172 ? 3.640 43.881 20.377 1.00 6.60 164 VAL A N 1
ATOM 1192 C CA . VAL A 1 172 ? 3.236 42.515 20.064 1.00 6.65 164 VAL A CA 1
ATOM 1193 C C . VAL A 1 172 ? 1.863 42.500 19.397 1.00 6.62 164 VAL A C 1
ATOM 1194 O O . VAL A 1 172 ? 1.681 41.890 18.334 1.00 7.97 164 VAL A O 1
ATOM 1198 N N . GLY A 1 173 ? 0.874 43.171 20.002 1.00 7.05 165 GLY A N 1
ATOM 1199 C CA . GLY A 1 173 ? -0.482 43.094 19.509 1.00 7.77 165 GLY A CA 1
ATOM 1200 C C . GLY A 1 173 ? -0.638 43.595 18.089 1.00 6.87 165 GLY A C 1
ATOM 1201 O O . GLY A 1 173 ? -1.462 43.076 17.332 1.00 7.94 165 GLY A O 1
ATOM 1202 N N . MET A 1 174 ? 0.121 44.619 17.708 1.00 7.00 166 MET A N 1
ATOM 1203 C CA . MET A 1 174 ? -0.048 45.156 16.365 1.00 7.51 166 MET A CA 1
ATOM 1204 C C . MET A 1 174 ? 0.736 44.393 15.295 1.00 6.82 166 MET A C 1
ATOM 1205 O O . MET A 1 174 ? 0.574 44.687 14.106 1.00 7.47 166 MET A O 1
ATOM 1210 N N . THR A 1 175 ? 1.575 43.425 15.672 1.00 6.89 167 THR A N 1
ATOM 1211 C CA . THR A 1 175 ? 2.426 42.755 14.690 1.00 7.31 167 THR A CA 1
ATOM 1212 C C . THR A 1 175 ? 1.599 42.020 13.633 1.00 7.08 167 THR A C 1
ATOM 1213 O O . THR A 1 175 ? 1.797 42.218 12.430 1.00 7.56 167 THR A O 1
ATOM 1217 N N . LEU A 1 176 ? 0.660 41.175 14.058 1.00 7.06 168 LEU A N 1
ATOM 1218 C CA . LEU A 1 176 ? -0.154 40.429 13.102 1.00 7.35 168 LEU A CA 1
ATOM 1219 C C . LEU A 1 176 ? -1.040 41.315 12.229 1.00 6.64 168 LEU A C 1
ATOM 1220 O O . LEU A 1 176 ? -1.030 41.141 11.001 1.00 6.83 168 LEU A O 1
ATOM 1225 N N . PRO A 1 177 ? -1.829 42.265 12.767 1.00 6.77 169 PRO A N 1
ATOM 1226 C CA . PRO A 1 177 ? -2.658 43.076 11.854 1.00 6.92 169 PRO A CA 1
ATOM 1227 C C . PRO A 1 177 ? -1.815 43.857 10.872 1.00 6.77 169 PRO A C 1
ATOM 1228 O O . PRO A 1 177 ? -2.236 44.030 9.723 1.00 7.37 169 PRO A O 1
ATOM 1232 N N . ILE A 1 178 ? -0.647 44.365 11.284 1.00 6.87 170 ILE A N 1
ATOM 1233 C CA . ILE A 1 178 ? 0.183 45.099 10.337 1.00 7.00 170 ILE A CA 1
ATOM 1234 C C . ILE A 1 178 ? 0.755 44.175 9.268 1.00 6.82 170 ILE A C 1
ATOM 1235 O O . ILE A 1 178 ? 0.776 44.533 8.081 1.00 7.55 170 ILE A O 1
ATOM 1240 N N . ALA A 1 179 ? 1.218 42.982 9.655 1.00 6.83 171 ALA A N 1
ATOM 1241 C CA . ALA A 1 179 ? 1.647 42.016 8.652 1.00 7.25 171 ALA A CA 1
ATOM 1242 C C . ALA A 1 179 ? 0.521 41.730 7.664 1.00 6.80 171 ALA A C 1
ATOM 1243 O O . ALA A 1 179 ? 0.742 41.663 6.447 1.00 7.40 171 ALA A O 1
ATOM 1245 N N . ARG A 1 180 ? -0.694 41.517 8.163 1.00 6.90 172 ARG A N 1
ATOM 1246 C CA . ARG A 1 180 ? -1.831 41.275 7.274 1.00 7.50 172 ARG A CA 1
ATOM 1247 C C . ARG A 1 180 ? -2.080 42.477 6.365 1.00 7.88 172 ARG A C 1
ATOM 1248 O O . ARG A 1 180 ? -2.375 42.321 5.180 1.00 9.11 172 ARG A O 1
ATOM 1256 N N . ASP A 1 181 ? -1.975 43.683 6.924 1.00 8.38 173 ASP A N 1
ATOM 1257 C CA . ASP A 1 181 ? -2.263 44.929 6.218 1.00 9.16 173 ASP A CA 1
ATOM 1258 C C . ASP A 1 181 ? -1.264 45.167 5.091 1.00 8.92 173 ASP A C 1
ATOM 1259 O O . ASP A 1 181 ? -1.659 45.626 4.020 1.00 11.35 173 ASP A O 1
ATOM 1264 N N . LEU A 1 182 ? 0.017 44.856 5.299 1.00 7.96 174 LEU A N 1
ATOM 1265 C CA . LEU A 1 182 ? 1.082 45.113 4.335 1.00 8.10 174 LEU A CA 1
ATOM 1266 C C . LEU A 1 182 ? 1.366 43.920 3.433 1.00 8.19 174 LEU A C 1
ATOM 1267 O O . LEU A 1 182 ? 2.209 44.026 2.525 1.00 9.10 174 LEU A O 1
ATOM 1272 N N . ALA A 1 183 ? 0.655 42.804 3.618 1.00 8.45 175 ALA A N 1
ATOM 1273 C CA . ALA A 1 183 ? 0.955 41.589 2.865 1.00 8.49 175 ALA A CA 1
ATOM 1274 C C . ALA A 1 183 ? 0.836 41.800 1.362 1.00 8.38 175 ALA A C 1
ATOM 1275 O O . ALA A 1 183 ? 1.665 41.297 0.597 1.00 9.01 175 ALA A O 1
ATOM 1277 N N . SER A 1 184 ? -0.207 42.488 0.899 1.00 9.93 176 SER A N 1
ATOM 1278 C CA . SER A 1 184 ? -0.363 42.592 -0.546 1.00 11.21 176 SER A CA 1
ATOM 1279 C C . SER A 1 184 ? 0.718 43.457 -1.172 1.00 11.08 176 SER A C 1
ATOM 1280 O O . SER A 1 184 ? 0.953 43.341 -2.378 1.00 13.00 176 SER A O 1
ATOM 1283 N N . LYS A 1 185 ? 1.403 44.290 -0.387 1.00 9.74 177 LYS A N 1
ATOM 1284 C CA . LYS A 1 185 ? 2.525 45.088 -0.853 1.00 9.81 177 LYS A CA 1
ATOM 1285 C C . LYS A 1 185 ? 3.867 44.405 -0.662 1.00 8.61 177 LYS A C 1
ATOM 1286 O O . LYS A 1 185 ? 4.916 45.003 -0.979 1.00 9.02 177 LYS A O 1
ATOM 1292 N N . LEU A 1 186 ? 3.867 43.168 -0.170 1.00 8.42 178 LEU A N 1
ATOM 1293 C CA . LEU A 1 186 ? 5.072 42.341 -0.141 1.00 8.11 178 LEU A CA 1
ATOM 1294 C C . LEU A 1 186 ? 6.077 42.843 0.898 1.00 7.51 178 LEU A C 1
ATOM 1295 O O . LEU A 1 186 ? 7.289 42.837 0.683 1.00 8.10 178 LEU A O 1
ATOM 1300 N N . ILE A 1 187 ? 5.556 43.237 2.063 1.00 7.59 179 ILE A N 1
ATOM 1301 C CA . ILE A 1 187 ? 6.371 43.679 3.185 1.00 7.36 179 ILE A CA 1
ATOM 1302 C C . ILE A 1 187 ? 6.049 42.793 4.378 1.00 7.26 179 ILE A C 1
ATOM 1303 O O . ILE A 1 187 ? 4.903 42.770 4.836 1.00 8.41 179 ILE A O 1
ATOM 1308 N N . ARG A 1 188 ? 7.053 42.072 4.886 1.00 7.13 180 ARG A N 1
ATOM 1309 C CA . ARG A 1 188 ? 6.890 41.266 6.098 1.00 7.32 180 ARG A CA 1
ATOM 1310 C C . ARG A 1 188 ? 7.098 42.126 7.334 1.00 6.86 180 ARG A C 1
ATOM 1311 O O . ARG A 1 188 ? 7.812 43.135 7.305 1.00 7.76 180 ARG A O 1
ATOM 1319 N N . VAL A 1 189 ? 6.464 41.714 8.434 1.00 7.04 181 VAL A N 1
ATOM 1320 C CA . VAL A 1 189 ? 6.563 42.410 9.718 1.00 6.75 181 VAL A CA 1
ATOM 1321 C C . VAL A 1 189 ? 6.742 41.364 10.812 1.00 6.39 181 VAL A C 1
ATOM 1322 O O . VAL A 1 189 ? 5.893 40.481 10.965 1.00 6.93 181 VAL A O 1
ATOM 1326 N N . VAL A 1 190 ? 7.851 41.436 11.552 1.00 6.62 182 VAL A N 1
ATOM 1327 C CA . VAL A 1 190 ? 8.200 40.452 12.568 1.00 6.92 182 VAL A CA 1
ATOM 1328 C C . VAL A 1 190 ? 8.675 41.216 13.789 1.00 6.24 182 VAL A C 1
ATOM 1329 O O . VAL A 1 190 ? 9.288 42.284 13.655 1.00 7.33 182 VAL A O 1
ATOM 1333 N N . THR A 1 191 ? 8.442 40.652 14.972 1.00 6.37 183 THR A N 1
ATOM 1334 C CA . THR A 1 191 ? 8.846 41.290 16.215 1.00 6.74 183 THR A CA 1
ATOM 1335 C C . THR A 1 191 ? 9.725 40.335 17.002 1.00 6.33 183 THR A C 1
ATOM 1336 O O . THR A 1 191 ? 9.416 39.143 17.117 1.00 7.75 183 THR A O 1
ATOM 1340 N N . ILE A 1 192 ? 10.817 40.854 17.550 1.00 6.59 184 ILE A N 1
ATOM 1341 C CA . ILE A 1 192 ? 11.662 40.102 18.456 1.00 6.70 184 ILE A CA 1
ATOM 1342 C C . ILE A 1 192 ? 11.359 40.565 19.868 1.00 6.86 184 ILE A C 1
ATOM 1343 O O . ILE A 1 192 ? 11.266 41.777 20.126 1.00 7.72 184 ILE A O 1
ATOM 1348 N N . ALA A 1 193 ? 11.245 39.610 20.799 1.00 6.93 185 ALA A N 1
ATOM 1349 C CA . ALA A 1 193 ? 11.041 39.901 22.217 1.00 7.18 185 ALA A CA 1
ATOM 1350 C C . ALA A 1 193 ? 12.298 39.508 22.984 1.00 6.96 185 ALA A C 1
ATOM 1351 O O . ALA A 1 193 ? 12.445 38.351 23.413 1.00 7.57 185 ALA A O 1
ATOM 1353 N N . PRO A 1 194 ? 13.251 40.422 23.169 1.00 7.27 186 PRO A N 1
ATOM 1354 C CA A PRO A 1 194 ? 14.483 40.046 23.876 0.56 7.66 186 PRO A CA 1
ATOM 1355 C CA B PRO A 1 194 ? 14.483 40.054 23.871 0.44 7.84 186 PRO A CA 1
ATOM 1356 C C . PRO A 1 194 ? 14.252 39.850 25.358 1.00 7.14 186 PRO A C 1
ATOM 1357 O O . PRO A 1 194 ? 13.402 40.509 25.972 1.00 7.86 186 PRO A O 1
ATOM 1364 N N . GLY A 1 195 ? 15.053 38.952 25.928 1.00 7.84 187 GLY A N 1
ATOM 1365 C CA . GLY A 1 195 ? 15.218 38.825 27.356 1.00 8.47 187 GLY A CA 1
ATOM 1366 C C . GLY A 1 195 ? 16.307 39.775 27.800 1.00 9.68 187 GLY A C 1
ATOM 1367 O O . GLY A 1 195 ? 16.399 40.910 27.320 1.00 11.77 187 GLY A O 1
ATOM 1368 N N . LEU A 1 196 ? 17.169 39.322 28.681 1.00 9.04 188 LEU A N 1
ATOM 1369 C CA . LEU A 1 196 ? 18.147 40.196 29.315 1.00 9.68 188 LEU A CA 1
ATOM 1370 C C . LEU A 1 196 ? 19.408 40.292 28.465 1.00 9.48 188 LEU A C 1
ATOM 1371 O O . LEU A 1 196 ? 20.078 39.275 28.244 1.00 10.67 188 LEU A O 1
ATOM 1376 N N . PHE A 1 197 ? 19.722 41.500 27.976 1.00 9.30 189 PHE A N 1
ATOM 1377 C CA . PHE A 1 197 ? 20.886 41.737 27.135 1.00 9.54 189 PHE A CA 1
ATOM 1378 C C . PHE A 1 197 ? 21.815 42.747 27.787 1.00 10.24 189 PHE A C 1
ATOM 1379 O O . PHE A 1 197 ? 21.372 43.682 28.461 1.00 11.78 189 PHE A O 1
ATOM 1387 N N . ASP A 1 198 ? 23.103 42.566 27.535 1.00 10.11 190 ASP A N 1
ATOM 1388 C CA . ASP A 1 198 ? 24.135 43.468 28.043 1.00 11.62 190 ASP A CA 1
ATOM 1389 C C . ASP A 1 198 ? 24.199 44.700 27.147 1.00 11.49 190 ASP A C 1
ATOM 1390 O O . ASP A 1 198 ? 24.907 44.734 26.138 1.00 13.36 190 ASP A O 1
ATOM 1395 N N . THR A 1 199 ? 23.432 45.711 27.504 1.00 11.43 191 THR A N 1
ATOM 1396 C CA . THR A 1 199 ? 23.431 46.976 26.762 1.00 12.49 191 THR A CA 1
ATOM 1397 C C . THR A 1 199 ? 23.455 48.110 27.773 1.00 14.73 191 THR A C 1
ATOM 1398 O O . THR A 1 199 ? 23.240 47.888 28.972 1.00 16.41 191 THR A O 1
ATOM 1402 N N . PRO A 1 200 ? 23.665 49.344 27.315 1.00 15.66 192 PRO A N 1
ATOM 1403 C CA . PRO A 1 200 ? 23.554 50.504 28.211 1.00 17.90 192 PRO A CA 1
ATOM 1404 C C . PRO A 1 200 ? 22.190 50.644 28.880 1.00 19.94 192 PRO A C 1
ATOM 1405 O O . PRO A 1 200 ? 22.078 51.423 29.833 1.00 21.21 192 PRO A O 1
ATOM 1409 N N . LEU A 1 201 ? 21.146 49.952 28.410 1.00 21.16 193 LEU A N 1
ATOM 1410 C CA . LEU A 1 201 ? 19.859 49.999 29.101 1.00 23.71 193 LEU A CA 1
ATOM 1411 C C . LEU A 1 201 ? 19.990 49.547 30.546 1.00 25.45 193 LEU A C 1
ATOM 1412 O O . LEU A 1 201 ? 19.246 50.020 31.414 1.00 25.77 193 LEU A O 1
ATOM 1417 N N . LEU A 1 202 ? 20.940 48.658 30.830 1.00 26.69 194 LEU A N 1
ATOM 1418 C CA . LEU A 1 202 ? 21.188 48.175 32.182 1.00 29.33 194 LEU A CA 1
ATOM 1419 C C . LEU A 1 202 ? 22.256 48.978 32.904 1.00 32.36 194 LEU A C 1
ATOM 1420 O O . LEU A 1 202 ? 22.872 48.469 33.849 1.00 33.26 194 LEU A O 1
ATOM 1425 N N . ALA A 1 203 ? 22.499 50.211 32.478 1.00 34.38 195 ALA A N 1
ATOM 1426 C CA . ALA A 1 203 ? 23.506 51.043 33.119 1.00 36.06 195 ALA A CA 1
ATOM 1427 C C . ALA A 1 203 ? 23.083 51.402 34.539 1.00 37.22 195 ALA A C 1
ATOM 1428 O O . ALA A 1 203 ? 23.904 51.384 35.451 1.00 38.43 195 ALA A O 1
ATOM 1430 N N . ALA A 1 209 ? 26.042 42.639 40.294 1.00 45.22 201 ALA A N 1
ATOM 1431 C CA . ALA A 1 209 ? 24.587 42.650 40.184 1.00 45.40 201 ALA A CA 1
ATOM 1432 C C . ALA A 1 209 ? 24.124 42.364 38.751 1.00 45.54 201 ALA A C 1
ATOM 1433 O O . ALA A 1 209 ? 23.078 41.751 38.542 1.00 45.21 201 ALA A O 1
ATOM 1435 N N . LYS A 1 210 ? 24.898 42.822 37.763 1.00 45.89 202 LYS A N 1
ATOM 1436 C CA . LYS A 1 210 ? 24.664 42.372 36.395 1.00 46.30 202 LYS A CA 1
ATOM 1437 C C . LYS A 1 210 ? 25.094 40.923 36.226 1.00 46.02 202 LYS A C 1
ATOM 1438 O O . LYS A 1 210 ? 24.507 40.188 35.421 1.00 46.02 202 LYS A O 1
ATOM 1444 N N . ALA A 1 211 ? 26.101 40.493 36.992 1.00 45.72 203 ALA A N 1
ATOM 1445 C CA . ALA A 1 211 ? 26.522 39.098 36.955 1.00 45.13 203 ALA A CA 1
ATOM 1446 C C . ALA A 1 211 ? 25.455 38.195 37.560 1.00 44.33 203 ALA A C 1
ATOM 1447 O O . ALA A 1 211 ? 25.111 37.152 36.990 1.00 44.67 203 ALA A O 1
ATOM 1449 N N . SER A 1 212 ? 24.904 38.590 38.711 1.00 42.90 204 SER A N 1
ATOM 1450 C CA . SER A 1 212 ? 23.834 37.803 39.314 1.00 41.75 204 SER A CA 1
ATOM 1451 C C . SER A 1 212 ? 22.581 37.816 38.450 1.00 38.66 204 SER A C 1
ATOM 1452 O O . SER A 1 212 ? 21.785 36.873 38.500 1.00 38.55 204 SER A O 1
ATOM 1455 N N . LEU A 1 213 ? 22.388 38.871 37.659 1.00 35.78 205 LEU A N 1
ATOM 1456 C CA . LEU A 1 213 ? 21.282 38.885 36.710 1.00 32.78 205 LEU A CA 1
ATOM 1457 C C . LEU A 1 213 ? 21.421 37.744 35.705 1.00 28.00 205 LEU A C 1
ATOM 1458 O O . LEU A 1 213 ? 20.470 36.994 35.460 1.00 26.34 205 LEU A O 1
ATOM 1463 N N . GLY A 1 214 ? 22.622 37.565 35.151 1.00 25.98 206 GLY A N 1
ATOM 1464 C CA . GLY A 1 214 ? 22.814 36.533 34.144 1.00 25.01 206 GLY A CA 1
ATOM 1465 C C . GLY A 1 214 ? 22.658 35.130 34.688 1.00 23.91 206 GLY A C 1
ATOM 1466 O O . GLY A 1 214 ? 22.273 34.214 33.959 1.00 23.33 206 GLY A O 1
ATOM 1467 N N . GLN A 1 215 ? 22.914 34.944 35.980 1.00 24.71 207 GLN A N 1
ATOM 1468 C CA . GLN A 1 215 ? 22.774 33.627 36.577 1.00 26.77 207 GLN A CA 1
ATOM 1469 C C . GLN A 1 215 ? 21.333 33.156 36.604 1.00 24.46 207 GLN A C 1
ATOM 1470 O O . GLN A 1 215 ? 21.096 31.946 36.677 1.00 25.84 207 GLN A O 1
ATOM 1476 N N . GLN A 1 216 ? 20.373 34.073 36.517 1.00 21.45 208 GLN A N 1
ATOM 1477 C CA . GLN A 1 216 ? 18.967 33.696 36.489 1.00 20.50 208 GLN A CA 1
ATOM 1478 C C . GLN A 1 216 ? 18.512 33.197 35.129 1.00 15.04 208 GLN A C 1
ATOM 1479 O O . GLN A 1 216 ? 17.393 32.694 35.021 1.00 15.19 208 GLN A O 1
ATOM 1485 N N . VAL A 1 217 ? 19.315 33.361 34.093 1.00 12.25 209 VAL A N 1
ATOM 1486 C CA . VAL A 1 217 ? 18.935 32.883 32.767 1.00 10.13 209 VAL A CA 1
ATOM 1487 C C . VAL A 1 217 ? 19.225 31.388 32.694 1.00 9.40 209 VAL A C 1
ATOM 1488 O O . VAL A 1 217 ? 20.349 30.979 32.983 1.00 10.44 209 VAL A O 1
ATOM 1492 N N . PRO A 1 218 ? 18.252 30.537 32.325 1.00 9.20 210 PRO A N 1
ATOM 1493 C CA . PRO A 1 218 ? 18.517 29.084 32.331 1.00 9.67 210 PRO A CA 1
ATOM 1494 C C . PRO A 1 218 ? 19.738 28.678 31.516 1.00 9.14 210 PRO A C 1
ATOM 1495 O O . PRO A 1 218 ? 20.647 28.034 32.059 1.00 9.50 210 PRO A O 1
ATOM 1499 N N . HIS A 1 219 ? 19.774 29.008 30.223 1.00 8.58 211 HIS A N 1
ATOM 1500 C CA . HIS A 1 219 ? 20.913 28.623 29.397 1.00 8.17 211 HIS A CA 1
ATOM 1501 C C . HIS A 1 219 ? 20.799 29.368 28.080 1.00 8.28 211 HIS A C 1
ATOM 1502 O O . HIS A 1 219 ? 19.776 29.240 27.396 1.00 8.20 211 HIS A O 1
ATOM 1509 N N . PRO A 1 220 ? 21.821 30.132 27.670 1.00 9.27 212 PRO A N 1
ATOM 1510 C CA A PRO A 1 220 ? 23.085 30.326 28.395 0.56 9.83 212 PRO A CA 1
ATOM 1511 C CA B PRO A 1 220 ? 23.101 30.413 28.336 0.44 9.67 212 PRO A CA 1
ATOM 1512 C C . PRO A 1 220 ? 22.894 31.234 29.604 1.00 9.49 212 PRO A C 1
ATOM 1513 O O . PRO A 1 220 ? 22.150 32.215 29.574 1.00 10.48 212 PRO A O 1
ATOM 1520 N N . SER A 1 221 ? 23.579 30.892 30.694 1.00 9.45 213 SER A N 1
ATOM 1521 C CA A SER A 1 221 ? 23.387 31.582 31.969 0.63 9.76 213 SER A CA 1
ATOM 1522 C CA B SER A 1 221 ? 23.370 31.589 31.964 0.17 10.08 213 SER A CA 1
ATOM 1523 C CA C SER A 1 221 ? 23.371 31.587 31.961 0.19 9.91 213 SER A CA 1
ATOM 1524 C C . SER A 1 221 ? 24.250 32.836 32.020 1.00 9.89 213 SER A C 1
ATOM 1525 O O . SER A 1 221 ? 25.219 32.929 32.772 1.00 11.55 213 SER A O 1
ATOM 1532 N N . ARG A 1 222 ? 23.864 33.816 31.213 1.00 9.51 214 ARG A N 1
ATOM 1533 C CA . ARG A 1 222 ? 24.587 35.074 31.078 1.00 10.30 214 ARG A CA 1
ATOM 1534 C C . ARG A 1 222 ? 23.637 36.060 30.423 1.00 9.96 214 ARG A C 1
ATOM 1535 O O . ARG A 1 222 ? 22.597 35.681 29.867 1.00 10.65 214 ARG A O 1
ATOM 1543 N N . LEU A 1 223 ? 24.002 37.345 30.479 1.00 10.14 215 LEU A N 1
ATOM 1544 C CA . LEU A 1 223 ? 23.308 38.329 29.658 1.00 10.46 215 LEU A CA 1
ATOM 1545 C C . LEU A 1 223 ? 23.547 38.051 28.177 1.00 9.91 215 LEU A C 1
ATOM 1546 O O . LEU A 1 223 ? 24.621 37.585 27.765 1.00 10.66 215 LEU A O 1
ATOM 1551 N N . GLY A 1 224 ? 22.530 38.337 27.367 1.00 9.96 216 GLY A N 1
ATOM 1552 C CA . GLY A 1 224 ? 22.695 38.227 25.932 1.00 10.16 216 GLY A CA 1
ATOM 1553 C C . GLY A 1 224 ? 23.712 39.218 25.406 1.00 9.78 216 GLY A C 1
ATOM 1554 O O . GLY A 1 224 ? 23.867 40.324 25.924 1.00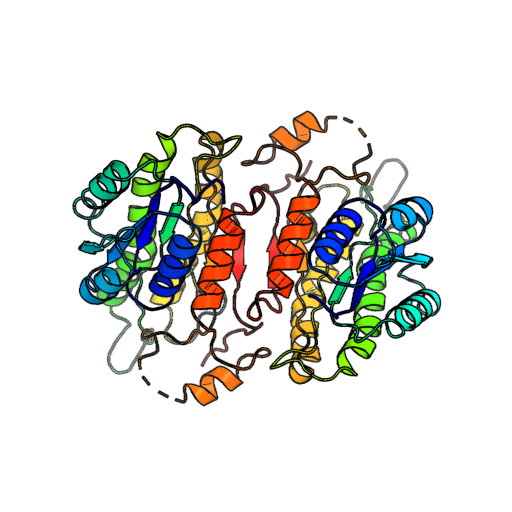 10.03 216 GLY A O 1
ATOM 1555 N N . ASN A 1 225 ? 24.405 38.807 24.351 1.00 9.87 217 ASN A N 1
ATOM 1556 C CA . ASN A 1 225 ? 25.291 39.697 23.615 1.00 10.43 217 ASN A CA 1
ATOM 1557 C C . ASN A 1 225 ? 24.472 40.386 22.528 1.00 9.39 217 ASN A C 1
ATOM 1558 O O . ASN A 1 225 ? 23.770 39.707 21.775 1.00 9.77 217 ASN A O 1
ATOM 1563 N N . PRO A 1 226 ? 24.508 41.721 22.417 1.00 10.24 218 PRO A N 1
ATOM 1564 C CA . PRO A 1 226 ? 23.724 42.387 21.362 1.00 9.77 218 PRO A CA 1
ATOM 1565 C C . PRO A 1 226 ? 23.909 41.809 19.967 1.00 9.01 218 PRO A C 1
ATOM 1566 O O . PRO A 1 226 ? 22.963 41.825 19.161 1.00 8.88 218 PRO A O 1
ATOM 1570 N N . ASP A 1 227 ? 25.087 41.263 19.656 1.00 9.05 219 ASP A N 1
ATOM 1571 C CA . ASP A 1 227 ? 25.287 40.646 18.348 1.00 9.61 219 ASP A CA 1
ATOM 1572 C C . ASP A 1 227 ? 24.335 39.483 18.085 1.00 9.33 219 ASP A C 1
ATOM 1573 O O . ASP A 1 227 ? 24.031 39.206 16.928 1.00 9.69 219 ASP A O 1
ATOM 1578 N N . GLU A 1 228 ? 23.865 38.787 19.133 1.00 9.12 220 GLU A N 1
ATOM 1579 C CA . GLU A 1 228 ? 22.908 37.687 18.971 1.00 9.00 220 GLU A CA 1
ATOM 1580 C C . GLU A 1 228 ? 21.536 38.205 18.544 1.00 7.95 220 GLU A C 1
ATOM 1581 O O . GLU A 1 228 ? 20.799 37.526 17.798 1.00 8.86 220 GLU A O 1
ATOM 1587 N N . TYR A 1 229 ? 21.162 39.396 19.022 1.00 7.94 221 TYR A N 1
ATOM 1588 C CA . TYR A 1 229 ? 19.969 40.065 18.518 1.00 7.59 221 TYR A CA 1
ATOM 1589 C C . TYR A 1 229 ? 20.156 40.441 17.051 1.00 7.43 221 TYR A C 1
ATOM 1590 O O . TYR A 1 229 ? 19.299 40.164 16.208 1.00 8.09 221 TYR A O 1
ATOM 1599 N N . GLY A 1 230 ? 21.295 41.059 16.718 1.00 7.69 222 GLY A N 1
ATOM 1600 C CA . GLY A 1 230 ? 21.547 41.417 15.332 1.00 8.68 222 GLY A CA 1
ATOM 1601 C C . GLY A 1 230 ? 21.525 40.208 14.414 1.00 8.13 222 GLY A C 1
ATOM 1602 O O . GLY A 1 230 ? 21.038 40.276 13.284 1.00 8.78 222 GLY A O 1
ATOM 1603 N N . ALA A 1 231 ? 22.046 39.069 14.896 1.00 8.01 223 ALA A N 1
ATOM 1604 C CA . ALA A 1 231 ? 22.035 37.863 14.078 1.00 8.79 223 ALA A CA 1
ATOM 1605 C C . ALA A 1 231 ? 20.610 37.419 13.776 1.00 7.81 223 ALA A C 1
ATOM 1606 O O . ALA A 1 231 ? 20.324 36.954 12.666 1.00 7.97 223 ALA A O 1
ATOM 1608 N N . LEU A 1 232 ? 19.709 37.489 14.766 1.00 7.57 224 LEU A N 1
ATOM 1609 C CA . LEU A 1 232 ? 18.326 37.115 14.518 1.00 7.42 224 LEU A CA 1
ATOM 1610 C C . LEU A 1 232 ? 17.664 38.080 13.541 1.00 7.22 224 LEU A C 1
ATOM 1611 O O . LEU A 1 232 ? 16.896 37.649 12.671 1.00 7.79 224 LEU A O 1
ATOM 1616 N N . VAL A 1 233 ? 17.942 39.386 13.657 1.00 7.62 225 VAL A N 1
ATOM 1617 C CA . VAL A 1 233 ? 17.416 40.328 12.668 1.00 7.91 225 VAL A CA 1
ATOM 1618 C C . VAL A 1 233 ? 17.807 39.901 11.267 1.00 7.84 225 VAL A C 1
ATOM 1619 O O . VAL A 1 233 ? 16.975 39.871 10.350 1.00 8.29 225 VAL A O 1
ATOM 1623 N N . LEU A 1 234 ? 19.091 39.576 11.074 1.00 8.31 226 LEU A N 1
ATOM 1624 C CA . LEU A 1 234 ? 19.541 39.185 9.742 1.00 8.32 226 LEU A CA 1
ATOM 1625 C C . LEU A 1 234 ? 18.877 37.897 9.275 1.00 8.38 226 LEU A C 1
ATOM 1626 O O . LEU A 1 234 ? 18.538 37.763 8.098 1.00 8.67 226 LEU A O 1
ATOM 1631 N N . HIS A 1 235 ? 18.660 36.940 10.183 1.00 7.95 227 HIS A N 1
ATOM 1632 C CA . HIS A 1 235 ? 17.972 35.719 9.769 1.00 7.47 227 HIS A CA 1
ATOM 1633 C C . HIS A 1 235 ? 16.536 36.018 9.322 1.00 7.57 227 HIS A C 1
ATOM 1634 O O . HIS A 1 235 ? 16.065 35.469 8.311 1.00 8.07 227 HIS A O 1
ATOM 1641 N N . ILE A 1 236 ? 15.824 36.883 10.059 1.00 7.47 228 ILE A N 1
ATOM 1642 C CA . ILE A 1 236 ? 14.484 37.272 9.649 1.00 8.12 228 ILE A CA 1
ATOM 1643 C C . ILE A 1 236 ? 14.516 37.872 8.257 1.00 7.94 228 ILE A C 1
ATOM 1644 O O . ILE A 1 236 ? 13.665 37.566 7.410 1.00 8.78 228 ILE A O 1
ATOM 1649 N N . ILE A 1 237 ? 15.477 38.754 7.999 1.00 7.90 229 ILE A N 1
ATOM 1650 C CA . ILE A 1 237 ? 15.552 39.353 6.671 1.00 8.68 229 ILE A CA 1
ATOM 1651 C C . ILE A 1 237 ? 15.729 38.278 5.611 1.00 8.90 229 ILE A C 1
ATOM 1652 O O . ILE A 1 237 ? 15.114 38.332 4.544 1.00 9.86 229 ILE A O 1
ATOM 1657 N N . GLU A 1 238 ? 16.582 37.284 5.887 1.00 8.61 230 GLU A N 1
ATOM 1658 C CA . GLU A 1 238 ? 16.930 36.250 4.927 1.00 10.35 230 GLU A CA 1
ATOM 1659 C C . GLU A 1 238 ? 15.937 35.103 4.823 1.00 10.18 230 GLU A C 1
ATOM 1660 O O . GLU A 1 238 ? 16.074 34.296 3.897 1.00 13.55 230 GLU A O 1
ATOM 1666 N N . ASN A 1 239 ? 14.964 34.986 5.718 1.00 8.74 231 ASN A N 1
ATOM 1667 C CA . ASN A 1 239 ? 14.040 33.854 5.717 1.00 8.77 231 ASN A CA 1
ATOM 1668 C C . ASN A 1 239 ? 12.655 34.330 5.304 1.00 8.74 231 ASN A C 1
ATOM 1669 O O . ASN A 1 239 ? 11.916 34.902 6.134 1.00 9.19 231 ASN A O 1
ATOM 1674 N N . PRO A 1 240 ? 12.245 34.110 4.048 1.00 9.78 232 PRO A N 1
ATOM 1675 C CA . PRO A 1 240 ? 10.984 34.686 3.560 1.00 10.65 232 PRO A CA 1
ATOM 1676 C C . PRO A 1 240 ? 9.759 34.198 4.297 1.00 9.92 232 PRO A C 1
ATOM 1677 O O . PRO A 1 240 ? 8.722 34.855 4.208 1.00 12.20 232 PRO A O 1
ATOM 1681 N N . MET A 1 241 ? 9.811 33.071 5.007 1.00 8.40 233 MET A N 1
ATOM 1682 C CA . MET A 1 241 ? 8.598 32.554 5.627 1.00 9.00 233 MET A CA 1
ATOM 1683 C C . MET A 1 241 ? 8.333 33.116 7.016 1.00 7.92 233 MET A C 1
ATOM 1684 O O . MET A 1 241 ? 7.256 32.845 7.563 1.00 9.07 233 MET A O 1
ATOM 1689 N N . LEU A 1 242 ? 9.259 33.878 7.608 1.00 7.54 234 LEU A N 1
ATOM 1690 C CA . LEU A 1 242 ? 8.989 34.462 8.919 1.00 7.03 234 LEU A CA 1
ATOM 1691 C C . LEU A 1 242 ? 8.157 35.736 8.756 1.00 6.87 234 LEU A C 1
ATOM 1692 O O . LEU A 1 242 ? 8.623 36.727 8.166 1.00 7.31 234 LEU A O 1
ATOM 1697 N N . ASN A 1 243 ? 6.930 35.726 9.274 1.00 6.67 235 ASN A N 1
ATOM 1698 C CA . ASN A 1 243 ? 6.060 36.878 9.097 1.00 6.45 235 ASN A CA 1
ATOM 1699 C C . ASN A 1 243 ? 4.954 36.835 10.145 1.00 6.38 235 ASN A C 1
ATOM 1700 O O . ASN A 1 243 ? 4.402 35.769 10.419 1.00 7.02 235 ASN A O 1
ATOM 1705 N N . GLY A 1 244 ? 4.599 37.998 10.696 1.00 6.94 236 GLY A N 1
ATOM 1706 C CA . GLY A 1 244 ? 3.463 38.090 11.593 1.00 6.93 236 GLY A CA 1
ATOM 1707 C C . GLY A 1 244 ? 3.658 37.422 12.923 1.00 7.29 236 GLY A C 1
ATOM 1708 O O . GLY A 1 244 ? 2.660 37.149 13.610 1.00 8.66 236 GLY A O 1
ATOM 1709 N N . GLU A 1 245 ? 4.908 37.178 13.319 1.00 7.27 237 GLU A N 1
ATOM 1710 C CA . GLU A 1 245 ? 5.262 36.396 14.488 1.00 7.22 237 GLU A CA 1
ATOM 1711 C C . GLU A 1 245 ? 6.105 37.229 15.435 1.00 6.85 237 GLU A C 1
ATOM 1712 O O . GLU A 1 245 ? 6.780 38.183 15.019 1.00 7.60 237 GLU A O 1
ATOM 1718 N N . VAL A 1 246 ? 6.060 36.831 16.701 1.00 7.19 238 VAL A N 1
ATOM 1719 C CA . VAL A 1 246 ? 6.915 37.355 17.761 1.00 7.12 238 VAL A CA 1
ATOM 1720 C C . VAL A 1 246 ? 7.843 36.229 18.201 1.00 7.04 238 VAL A C 1
ATOM 1721 O O . VAL A 1 246 ? 7.379 35.120 18.487 1.00 8.69 238 VAL A O 1
ATOM 1725 N N . ILE A 1 247 ? 9.144 36.506 18.268 1.00 7.09 239 ILE A N 1
ATOM 1726 C CA . ILE A 1 247 ? 10.145 35.507 18.634 1.00 7.18 239 ILE A CA 1
ATOM 1727 C C . ILE A 1 247 ? 10.812 35.937 19.936 1.00 7.33 239 ILE A C 1
ATOM 1728 O O . ILE A 1 247 ? 11.489 36.972 19.970 1.00 7.37 239 ILE A O 1
ATOM 1733 N N . ARG A 1 248 ? 10.685 35.121 20.996 1.00 7.44 240 ARG A N 1
ATOM 1734 C CA . ARG A 1 248 ? 11.424 35.358 22.233 1.00 7.42 240 ARG A CA 1
ATOM 1735 C C . ARG A 1 248 ? 12.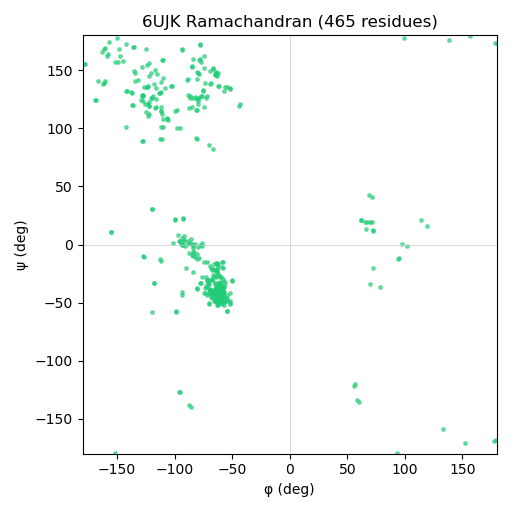887 34.962 22.043 1.00 7.42 240 ARG A C 1
ATOM 1736 O O . ARG A 1 248 ? 13.181 33.860 21.547 1.00 8.38 240 ARG A O 1
ATOM 1744 N N . LEU A 1 249 ? 13.799 35.846 22.468 1.00 7.31 241 LEU A N 1
ATOM 1745 C CA . LEU A 1 249 ? 15.246 35.649 22.331 1.00 7.04 241 LEU A CA 1
ATOM 1746 C C . LEU A 1 249 ? 15.792 35.874 23.740 1.00 6.95 241 LEU A C 1
ATOM 1747 O O . LEU A 1 249 ? 16.108 37.017 24.116 1.00 7.61 241 LEU A O 1
ATOM 1752 N N . ASP A 1 250 ? 15.856 34.799 24.549 1.00 6.97 242 ASP A N 1
ATOM 1753 C CA . ASP A 1 250 ? 15.870 34.994 25.992 1.00 7.07 242 ASP A CA 1
ATOM 1754 C C . ASP A 1 250 ? 16.498 33.882 26.824 1.00 6.97 242 ASP A C 1
ATOM 1755 O O . ASP A 1 250 ? 16.369 33.928 28.046 1.00 7.28 242 ASP A O 1
ATOM 1760 N N . GLY A 1 251 ? 17.192 32.907 26.224 1.00 7.40 243 GLY A N 1
ATOM 1761 C CA . GLY A 1 251 ? 17.831 31.899 27.051 1.00 7.43 243 GLY A CA 1
ATOM 1762 C C . GLY A 1 251 ? 16.877 31.070 27.888 1.00 6.92 243 GLY A C 1
ATOM 1763 O O . GLY A 1 251 ? 17.292 30.461 28.888 1.00 7.73 243 GLY A O 1
ATOM 1764 N N . ALA A 1 252 ? 15.606 31.024 27.487 1.00 6.67 244 ALA A N 1
ATOM 1765 C CA . ALA A 1 252 ? 14.528 30.293 28.150 1.00 7.08 244 ALA A CA 1
ATOM 1766 C C . ALA A 1 252 ? 14.087 30.927 29.466 1.00 7.00 244 ALA A C 1
ATOM 1767 O O . ALA A 1 252 ? 13.355 30.279 30.224 1.00 8.10 244 ALA A O 1
ATOM 1769 N N . ILE A 1 253 ? 14.501 32.165 29.772 1.00 7.46 245 ILE A N 1
ATOM 1770 C CA . ILE A 1 253 ? 14.075 32.781 31.025 1.00 7.44 245 ILE A CA 1
ATOM 1771 C C . ILE A 1 253 ? 12.574 33.042 30.994 1.00 7.43 245 ILE A C 1
ATOM 1772 O O . ILE A 1 253 ? 11.982 33.294 29.937 1.00 7.97 245 ILE A O 1
ATOM 1777 N N . ARG A 1 254 ? 11.957 33.027 32.171 1.00 7.35 246 ARG A N 1
ATOM 1778 C CA . ARG A 1 254 ? 10.619 33.591 32.367 1.00 7.66 246 ARG A CA 1
ATOM 1779 C C . ARG A 1 254 ? 10.740 34.542 33.548 1.00 8.00 246 ARG A C 1
ATOM 1780 O O . ARG A 1 254 ? 11.229 34.147 34.601 1.00 10.00 246 ARG A O 1
ATOM 1788 N N . MET A 1 255 ? 10.379 35.806 33.372 1.00 8.47 247 MET A N 1
ATOM 1789 C CA . MET A 1 255 ? 10.663 36.795 34.421 1.00 9.06 247 MET A CA 1
ATOM 1790 C C . MET A 1 255 ? 9.688 36.647 35.582 1.00 10.13 247 MET A C 1
ATOM 1791 O O . MET A 1 255 ? 8.460 36.665 35.394 1.00 10.83 247 MET A O 1
ATOM 1796 N N . ALA A 1 256 ? 10.239 36.530 36.785 1.00 10.80 248 ALA A N 1
ATOM 1797 C CA . ALA A 1 256 ? 9.468 36.414 38.013 1.00 11.77 248 ALA A CA 1
ATOM 1798 C C . ALA A 1 256 ? 8.951 37.777 38.429 1.00 10.00 248 ALA A C 1
ATOM 1799 O O . ALA A 1 256 ? 9.330 38.796 37.848 1.00 10.36 248 ALA A O 1
ATOM 1801 N N . PRO A 1 257 ? 8.082 37.846 39.455 1.00 10.17 249 PRO A N 1
ATOM 1802 C CA . PRO A 1 257 ? 7.558 39.167 39.855 1.00 10.40 249 PRO A CA 1
ATOM 1803 C C . PRO A 1 257 ? 8.637 40.169 40.211 1.00 11.10 249 PRO A C 1
ATOM 1804 O O . PRO A 1 257 ? 8.507 41.369 39.920 1.00 12.15 249 PRO A O 1
ATOM 1808 N N . ARG A 1 258 ? 9.701 39.697 40.845 1.00 12.90 250 ARG A N 1
ATOM 1809 C CA . ARG A 1 258 ? 10.833 40.553 41.184 1.00 22.33 250 ARG A CA 1
ATOM 1810 C C . ARG A 1 258 ? 12.136 40.003 40.632 1.00 27.84 250 ARG A C 1
ATOM 1811 O O . ARG A 1 258 ? 13.126 40.736 40.546 1.00 30.41 250 ARG A O 1
ATOM 1820 N N . THR B 1 11 ? 29.033 23.930 13.446 1.00 54.60 3 THR B N 1
ATOM 1821 C CA . THR B 1 11 ? 28.394 22.831 12.729 1.00 54.63 3 THR B CA 1
ATOM 1822 C C . THR B 1 11 ? 29.423 21.823 12.207 1.00 55.17 3 THR B C 1
ATOM 1823 O O . THR B 1 11 ? 29.177 20.615 12.215 1.00 55.01 3 THR B O 1
ATOM 1825 N N . LYS B 1 12 ? 30.574 22.318 11.752 1.00 55.63 4 LYS B N 1
ATOM 1826 C CA . LYS B 1 12 ? 31.630 21.429 11.285 1.00 55.79 4 LYS B CA 1
ATOM 1827 C C . LYS B 1 12 ? 32.147 20.572 12.437 1.00 55.16 4 LYS B C 1
ATOM 1828 O O . LYS B 1 12 ? 32.141 20.986 13.599 1.00 55.78 4 LYS B O 1
ATOM 1830 N N . ASP B 1 13 ? 32.569 19.348 12.101 1.00 53.48 5 ASP B N 1
ATOM 1831 C CA . ASP B 1 13 ? 33.071 18.359 13.059 1.00 51.10 5 ASP B CA 1
ATOM 1832 C C . ASP B 1 13 ? 31.984 17.737 13.941 1.00 46.79 5 ASP B C 1
ATOM 1833 O O . ASP B 1 13 ? 32.178 16.646 14.490 1.00 47.64 5 ASP B O 1
ATOM 1835 N N . ALA B 1 14 ? 30.837 18.395 14.074 1.00 40.37 6 ALA B N 1
ATOM 1836 C CA . ALA B 1 14 ? 29.782 17.870 14.929 1.00 33.25 6 ALA B CA 1
ATOM 1837 C C . ALA B 1 14 ? 28.937 16.845 14.176 1.00 25.79 6 ALA B C 1
ATOM 1838 O O . ALA B 1 14 ? 28.920 16.802 12.945 1.00 25.75 6 ALA B O 1
ATOM 1840 N N . VAL B 1 15 ? 28.238 16.008 14.938 1.00 18.53 7 VAL B N 1
ATOM 1841 C CA . VAL B 1 15 ? 27.300 15.029 14.390 1.00 14.88 7 VAL B CA 1
ATOM 1842 C C . VAL B 1 15 ? 25.881 15.481 14.706 1.00 12.62 7 VAL B C 1
ATOM 1843 O O . VAL B 1 15 ? 25.575 15.888 15.838 1.00 11.77 7 VAL B O 1
ATOM 1847 N N . ALA B 1 16 ? 25.019 15.404 13.705 1.00 10.98 8 ALA B N 1
ATOM 1848 C CA . ALA B 1 16 ? 23.606 15.686 13.857 1.00 11.11 8 ALA B CA 1
ATOM 1849 C C . ALA B 1 16 ? 22.791 14.433 13.558 1.00 10.49 8 ALA B C 1
ATOM 1850 O O . ALA B 1 16 ? 23.179 13.593 12.737 1.00 11.89 8 ALA B O 1
ATOM 1852 N N . VAL B 1 17 ? 21.635 14.339 14.211 1.00 9.94 9 VAL B N 1
ATOM 1853 C CA . VAL B 1 17 ? 20.669 13.279 13.965 1.00 10.24 9 VAL B CA 1
ATOM 1854 C C . VAL B 1 17 ? 19.382 13.958 13.528 1.00 9.53 9 VAL B C 1
ATOM 1855 O O . VAL B 1 17 ? 18.895 14.847 14.233 1.00 10.54 9 VAL B O 1
ATOM 1859 N N . VAL B 1 18 ? 18.839 13.571 12.370 1.00 8.79 10 VAL B N 1
ATOM 1860 C CA . VAL B 1 18 ? 17.599 14.168 11.855 1.00 8.55 10 VAL B CA 1
ATOM 1861 C C . VAL B 1 18 ? 16.573 13.060 11.652 1.00 8.06 10 VAL B C 1
ATOM 1862 O O . VAL B 1 18 ? 16.741 12.202 10.770 1.00 9.26 10 VAL B O 1
ATOM 1866 N N . THR B 1 19 ? 15.504 13.063 12.449 1.00 8.12 11 THR B N 1
ATOM 1867 C CA . THR B 1 19 ? 14.427 12.122 12.196 1.00 8.10 11 THR B CA 1
ATOM 1868 C C . THR B 1 19 ? 13.541 12.639 11.079 1.00 8.66 11 THR B C 1
ATOM 1869 O O . THR B 1 19 ? 13.361 13.847 10.903 1.00 9.08 11 THR B O 1
ATOM 1873 N N . GLY B 1 20 ? 12.965 11.706 10.320 1.00 9.17 12 GLY B N 1
ATOM 1874 C CA . GLY B 1 20 ? 12.236 12.113 9.138 1.00 9.75 12 GLY B CA 1
ATOM 1875 C C . GLY B 1 20 ? 13.132 12.703 8.078 1.00 9.60 12 GLY B C 1
ATOM 1876 O O . GLY B 1 20 ? 12.648 13.390 7.174 1.00 10.63 12 GLY B O 1
ATOM 1877 N N . GLY B 1 21 ? 14.427 12.432 8.146 1.00 9.51 13 GLY B N 1
ATOM 1878 C CA . GLY B 1 21 ? 15.385 13.123 7.314 1.00 11.29 13 GLY B CA 1
ATOM 1879 C C . GLY B 1 21 ? 15.427 12.688 5.874 1.00 12.10 13 GLY B C 1
ATOM 1880 O O . GLY B 1 21 ? 16.227 13.234 5.113 1.00 13.77 13 GLY B O 1
ATOM 1881 N N . ALA B 1 22 ? 14.618 11.703 5.474 1.00 11.40 14 ALA B N 1
ATOM 1882 C CA . ALA B 1 22 ? 14.623 11.246 4.091 1.00 12.81 14 ALA B CA 1
ATOM 1883 C C . ALA B 1 22 ? 13.584 11.944 3.225 1.00 11.62 14 ALA B C 1
ATOM 1884 O O . ALA B 1 22 ? 13.517 11.655 2.029 1.00 13.30 14 ALA B O 1
ATOM 1886 N N . SER B 1 23 ? 12.799 12.865 3.778 1.00 10.48 15 SER B N 1
ATOM 1887 C CA . SER B 1 23 ? 11.740 13.513 3.015 1.00 10.79 15 SER B CA 1
ATOM 1888 C C . SER B 1 23 ? 11.491 14.903 3.575 1.00 9.78 15 SER B C 1
ATOM 1889 O O . SER B 1 23 ? 11.762 15.169 4.743 1.00 9.93 15 SER B O 1
ATOM 1892 N N . GLY B 1 24 ? 10.923 15.771 2.741 1.00 9.93 16 GLY B N 1
ATOM 1893 C CA . GLY B 1 24 ? 10.266 16.970 3.262 1.00 10.11 16 GLY B CA 1
ATOM 1894 C C . GLY B 1 24 ? 11.170 17.869 4.081 1.00 9.43 16 GLY B C 1
ATOM 1895 O O . GLY B 1 24 ? 12.296 18.209 3.689 1.00 9.95 16 GLY B O 1
ATOM 1896 N N . LEU B 1 25 ? 10.654 18.299 5.239 1.00 9.08 17 LEU B N 1
ATOM 1897 C CA . LEU B 1 25 ? 11.392 19.235 6.079 1.00 8.82 17 LEU B CA 1
ATOM 1898 C C . LEU B 1 25 ? 12.681 18.614 6.586 1.00 8.95 17 LEU B C 1
ATOM 1899 O O . LEU B 1 25 ? 13.722 19.287 6.661 1.00 9.51 17 LEU B O 1
ATOM 1904 N N . GLY B 1 26 ? 12.624 17.341 6.980 1.00 8.94 18 GLY B N 1
ATOM 1905 C CA . GLY B 1 26 ? 13.822 16.693 7.474 1.00 9.22 18 GLY B CA 1
ATOM 1906 C C . GLY B 1 26 ? 14.903 16.557 6.416 1.00 8.89 18 GLY B C 1
ATOM 1907 O O . GLY B 1 26 ? 16.092 16.710 6.706 1.00 9.63 18 GLY B O 1
ATOM 1908 N N . LEU B 1 27 ? 14.516 16.243 5.176 1.00 9.73 19 LEU B N 1
ATOM 1909 C CA . LEU B 1 27 ? 15.512 16.155 4.110 1.00 10.06 19 LEU B CA 1
ATOM 1910 C C . LEU B 1 27 ? 16.161 17.510 3.851 1.00 9.87 19 LEU B C 1
ATOM 1911 O O . LEU B 1 27 ? 17.377 17.603 3.657 1.00 10.65 19 LEU B O 1
ATOM 1916 N N . ALA B 1 28 ? 15.368 18.579 3.807 1.00 10.30 20 ALA B N 1
ATOM 1917 C CA . ALA B 1 28 ? 15.951 19.895 3.576 1.00 10.68 20 ALA B CA 1
ATOM 1918 C C . ALA B 1 28 ? 16.886 20.282 4.710 1.00 10.26 20 ALA B C 1
ATOM 1919 O O . ALA B 1 28 ? 17.907 20.954 4.495 1.00 11.38 20 ALA B O 1
ATOM 1921 N N . THR B 1 29 ? 16.536 19.881 5.935 1.00 10.00 21 THR B N 1
ATOM 1922 C CA . THR B 1 29 ? 17.389 20.154 7.086 1.00 9.59 21 THR B CA 1
ATOM 1923 C C . THR B 1 29 ? 18.695 19.374 6.986 1.00 10.16 21 THR B C 1
ATOM 1924 O O . THR B 1 29 ? 19.775 19.926 7.220 1.00 10.89 21 THR B O 1
ATOM 1928 N N . THR B 1 30 ? 18.602 18.088 6.633 1.00 9.98 22 THR B N 1
ATOM 1929 C CA . THR B 1 30 ? 19.784 17.266 6.433 1.00 10.54 22 THR B CA 1
ATOM 1930 C C . THR B 1 30 ? 20.722 17.906 5.425 1.00 11.29 22 THR B C 1
ATOM 1931 O O . THR B 1 30 ? 21.928 17.998 5.661 1.00 11.53 22 THR B O 1
ATOM 1935 N N . LYS B 1 31 ? 20.180 18.371 4.298 1.00 11.56 23 LYS B N 1
ATOM 1936 C CA . LYS B 1 31 ? 21.021 18.993 3.281 1.00 12.33 23 LYS B CA 1
ATOM 1937 C C . LYS B 1 31 ? 21.702 20.251 3.802 1.00 12.73 23 LYS B C 1
ATOM 1938 O O . LYS B 1 31 ? 22.886 20.486 3.524 1.00 13.83 23 LYS B O 1
ATOM 1944 N N . ARG B 1 32 ? 20.956 21.094 4.528 1.00 13.01 24 ARG B N 1
ATOM 1945 C CA . ARG B 1 32 ? 21.548 22.303 5.100 1.00 13.69 24 ARG B CA 1
ATOM 1946 C C . ARG B 1 32 ? 22.667 21.957 6.074 1.00 13.72 24 ARG B C 1
ATOM 1947 O O . ARG B 1 32 ? 23.715 22.615 6.089 1.00 15.67 24 ARG B O 1
ATOM 1955 N N . LEU B 1 33 ? 22.449 20.945 6.919 1.00 12.72 25 LEU B N 1
ATOM 1956 C CA . LEU B 1 33 ? 23.474 20.551 7.882 1.00 13.12 25 LEU B CA 1
ATOM 1957 C C . LEU B 1 33 ? 24.705 19.991 7.193 1.00 13.72 25 LEU B C 1
ATOM 1958 O O . LEU B 1 33 ? 25.838 20.289 7.600 1.00 15.05 25 LEU B O 1
ATOM 1963 N N . LEU B 1 34 ? 24.508 19.164 6.162 1.00 14.57 26 LEU B N 1
ATOM 1964 C CA . LEU B 1 34 ? 25.651 18.657 5.411 1.00 16.43 26 LEU B CA 1
ATOM 1965 C C . LEU B 1 34 ? 26.427 19.800 4.764 1.00 18.15 26 LEU B C 1
ATOM 1966 O O . LEU B 1 34 ? 27.664 19.812 4.783 1.00 19.34 26 LEU B O 1
ATOM 1971 N N . ASP B 1 35 ? 25.716 20.772 4.189 1.00 20.22 27 ASP B N 1
ATOM 1972 C CA . ASP B 1 35 ? 26.378 21.931 3.599 1.00 23.47 27 ASP B CA 1
ATOM 1973 C C . ASP B 1 35 ? 27.167 22.728 4.631 1.00 23.21 27 ASP B C 1
ATOM 1974 O O . ASP B 1 35 ? 28.213 23.301 4.301 1.00 24.39 27 ASP B O 1
ATOM 1979 N N . ALA B 1 36 ? 26.693 22.779 5.869 1.00 22.28 28 ALA B N 1
ATOM 1980 C CA . ALA B 1 36 ? 27.384 23.455 6.959 1.00 22.34 28 ALA B CA 1
ATOM 1981 C C . ALA B 1 36 ? 28.537 22.635 7.522 1.00 23.15 28 ALA B C 1
ATOM 1982 O O . ALA B 1 36 ? 29.225 23.104 8.439 1.00 24.85 28 ALA B O 1
ATOM 1984 N N . GLY B 1 37 ? 28.770 21.437 6.996 1.00 21.79 29 GLY B N 1
ATOM 1985 C CA . GLY B 1 37 ? 29.933 20.659 7.358 1.00 21.58 29 GLY B CA 1
ATOM 1986 C C . GLY B 1 37 ? 29.691 19.534 8.336 1.00 21.61 29 GLY B C 1
ATOM 1987 O O . GLY B 1 37 ? 30.643 18.822 8.671 1.00 22.53 29 GLY B O 1
ATOM 1988 N N . ALA B 1 38 ? 28.465 19.351 8.807 1.00 19.75 30 ALA B N 1
ATOM 1989 C CA . ALA B 1 38 ? 28.183 18.333 9.802 1.00 18.67 30 ALA B CA 1
ATOM 1990 C C . ALA B 1 38 ? 28.129 16.955 9.153 1.00 17.54 30 ALA B C 1
ATOM 1991 O O . ALA B 1 38 ? 27.899 16.818 7.954 1.00 19.00 30 ALA B O 1
ATOM 1993 N N . GLN B 1 39 ? 28.350 15.924 9.961 1.00 16.47 31 GLN B N 1
ATOM 1994 C CA . GLN B 1 39 ? 27.930 14.588 9.578 1.00 15.86 31 GLN B CA 1
ATOM 1995 C C . GLN B 1 39 ? 26.503 14.403 10.068 1.00 13.74 31 GLN B C 1
ATOM 1996 O O . GLN B 1 39 ? 26.158 14.880 11.150 1.00 14.35 31 GLN B O 1
ATOM 2002 N N . VAL B 1 40 ? 25.667 13.728 9.275 1.00 12.45 32 VAL B N 1
ATOM 2003 C CA . VAL B 1 40 ? 24.254 13.587 9.625 1.00 11.37 32 VAL B CA 1
ATOM 2004 C C . VAL B 1 40 ? 23.849 12.129 9.566 1.00 10.58 32 VAL B C 1
ATOM 2005 O O . VAL B 1 40 ? 24.019 11.482 8.527 1.00 11.96 32 VAL B O 1
ATOM 2009 N N . VAL B 1 41 ? 23.238 11.643 10.645 1.00 10.11 33 VAL B N 1
ATOM 2010 C CA . VAL B 1 41 ? 22.525 10.372 10.636 1.00 10.28 33 VAL B CA 1
ATOM 2011 C C . VAL B 1 41 ? 21.041 10.661 10.460 1.00 9.98 33 VAL B C 1
ATOM 2012 O O . VAL B 1 41 ? 20.411 11.307 11.312 1.00 10.12 33 VAL B O 1
ATOM 2016 N N . VAL B 1 42 ? 20.497 10.197 9.335 1.00 10.18 34 VAL B N 1
ATOM 2017 C CA . VAL B 1 42 ? 19.075 10.293 9.035 1.00 10.13 34 VAL B CA 1
ATOM 2018 C C . VAL B 1 42 ? 18.378 9.089 9.645 1.00 10.10 34 VAL B C 1
ATOM 2019 O O . VAL B 1 42 ? 18.763 7.943 9.380 1.00 11.78 34 VAL B O 1
ATOM 2023 N N . VAL B 1 43 ? 17.349 9.340 10.449 1.00 9.72 35 VAL B N 1
ATOM 2024 C CA . VAL B 1 43 ? 16.565 8.296 11.087 1.00 10.64 35 VAL B CA 1
ATOM 2025 C C . VAL B 1 43 ? 15.179 8.342 10.461 1.00 10.23 35 VAL B C 1
ATOM 2026 O O . VAL B 1 43 ? 14.489 9.363 10.555 1.00 11.85 35 VAL B O 1
ATOM 2030 N N . ASP B 1 44 ? 14.768 7.257 9.814 1.00 9.89 36 ASP B N 1
ATOM 2031 C CA . ASP B 1 44 ? 13.505 7.274 9.101 1.00 10.26 36 ASP B CA 1
ATOM 2032 C C . ASP B 1 44 ? 13.043 5.834 8.930 1.00 10.73 36 ASP B C 1
ATOM 2033 O O . ASP B 1 44 ? 13.832 4.896 9.035 1.00 11.52 36 ASP B O 1
ATOM 2038 N N . LEU B 1 45 ? 11.749 5.678 8.640 1.00 11.48 37 LEU B N 1
ATOM 2039 C CA . LEU B 1 45 ? 11.199 4.376 8.275 1.00 12.75 37 LEU B CA 1
ATOM 2040 C C . LEU B 1 45 ? 11.726 3.888 6.941 1.00 14.30 37 LEU B C 1
ATOM 2041 O O . LEU B 1 45 ? 11.798 2.670 6.721 1.00 15.75 37 LEU B O 1
ATOM 2046 N N . ARG B 1 46 ? 12.057 4.801 6.037 1.00 14.73 38 ARG B N 1
ATOM 2047 C CA . ARG B 1 46 ? 12.521 4.439 4.701 1.00 18.24 38 ARG B CA 1
ATOM 2048 C C . ARG B 1 46 ? 13.333 5.597 4.138 1.00 18.04 38 ARG B C 1
ATOM 2049 O O . ARG B 1 46 ? 13.432 6.656 4.742 1.00 17.59 38 ARG B O 1
ATOM 2057 N N . GLY B 1 47 ? 13.927 5.373 2.977 1.00 19.60 39 GLY B N 1
ATOM 2058 C CA . GLY B 1 47 ? 14.702 6.382 2.294 1.00 21.47 39 GLY B CA 1
ATOM 2059 C C . GLY B 1 47 ? 16.181 6.102 2.183 1.00 22.21 39 GLY B C 1
ATOM 2060 O O . GLY B 1 47 ? 16.952 7.046 1.969 1.00 21.56 39 GLY B O 1
ATOM 2061 N N . ASP B 1 48 ? 16.602 4.843 2.308 1.00 24.24 40 ASP B N 1
ATOM 2062 C CA . ASP B 1 48 ? 18.009 4.497 2.123 1.00 28.04 40 ASP B CA 1
ATOM 2063 C C . ASP B 1 48 ? 18.554 5.043 0.800 1.00 27.00 40 ASP B C 1
ATOM 2064 O O . ASP B 1 48 ? 19.667 5.580 0.755 1.00 26.13 40 ASP B O 1
ATOM 2069 N N . ASP B 1 49 ? 17.762 4.946 -0.274 1.00 26.97 41 ASP B N 1
ATOM 2070 C CA . ASP B 1 49 ? 18.189 5.419 -1.591 1.00 28.73 41 ASP B CA 1
ATOM 2071 C C . ASP B 1 49 ? 18.383 6.934 -1.617 1.00 24.27 41 ASP B C 1
ATOM 2072 O O . ASP B 1 49 ? 19.373 7.441 -2.164 1.00 23.26 41 ASP B O 1
ATOM 2077 N N . VAL B 1 50 ? 17.431 7.674 -1.051 1.00 21.21 42 VAL B N 1
ATOM 2078 C CA . VAL B 1 50 ? 17.550 9.130 -0.992 1.00 19.82 42 VAL B CA 1
ATOM 2079 C C . VAL B 1 50 ? 18.817 9.526 -0.246 1.00 16.90 42 VAL B C 1
ATOM 2080 O O . VAL B 1 50 ? 19.618 10.346 -0.715 1.00 17.17 42 VAL B O 1
ATOM 2084 N N . VAL B 1 51 ? 19.025 8.933 0.925 1.00 16.04 43 VAL B N 1
ATOM 2085 C CA . VAL B 1 51 ? 20.157 9.338 1.740 1.00 16.87 43 VAL B CA 1
ATOM 2086 C C . VAL B 1 51 ? 21.464 8.889 1.109 1.00 17.66 43 VAL B C 1
ATOM 2087 O O . VAL B 1 51 ? 22.489 9.572 1.237 1.00 18.31 43 VAL B O 1
ATOM 2091 N N . GLY B 1 52 ? 21.448 7.772 0.378 1.00 18.62 44 GLY B N 1
ATOM 2092 C CA . GLY B 1 52 ? 22.656 7.326 -0.307 1.00 20.45 44 GLY B CA 1
ATOM 2093 C C . GLY B 1 52 ? 23.171 8.318 -1.332 1.00 21.51 44 GLY B C 1
ATOM 2094 O O . GLY B 1 52 ? 24.361 8.318 -1.657 1.00 24.62 44 GLY B O 1
ATOM 2095 N N . GLY B 1 53 ? 22.292 9.150 -1.877 1.00 20.28 45 GLY B N 1
ATOM 2096 C CA . GLY B 1 53 ? 22.697 10.187 -2.804 1.00 19.81 45 GLY B CA 1
ATOM 2097 C C . GLY B 1 53 ? 23.283 11.439 -2.193 1.00 19.75 45 GLY B C 1
ATOM 2098 O O . GLY B 1 53 ? 23.695 12.341 -2.927 1.00 21.68 45 GLY B O 1
ATOM 2099 N N . LEU B 1 54 ? 23.344 11.521 -0.869 1.00 18.06 46 LEU B N 1
ATOM 2100 C CA . LEU B 1 54 ? 23.823 12.707 -0.172 1.00 18.38 46 LEU B CA 1
ATOM 2101 C C . LEU B 1 54 ? 25.303 12.638 0.189 1.00 18.32 46 LEU B C 1
ATOM 2102 O O . LEU B 1 54 ? 25.820 13.575 0.811 1.00 19.86 46 LEU B O 1
ATOM 2107 N N . GLY B 1 55 ? 25.994 11.565 -0.161 1.00 18.26 47 GLY B N 1
ATOM 2108 C CA . GLY B 1 55 ? 27.430 11.540 0.029 1.00 18.56 47 GLY B CA 1
ATOM 2109 C C . GLY B 1 55 ? 27.879 10.945 1.346 1.00 17.93 47 GLY B C 1
ATOM 2110 O O . GLY B 1 55 ? 27.097 10.538 2.204 1.00 18.04 47 GLY B O 1
ATOM 2111 N N . ASP B 1 56 ? 29.201 10.942 1.509 1.00 18.23 48 ASP B N 1
ATOM 2112 C CA . ASP B 1 56 ? 29.868 10.182 2.555 1.00 20.21 48 ASP B CA 1
ATOM 2113 C C . ASP B 1 56 ? 29.599 10.697 3.953 1.00 18.51 48 ASP B C 1
ATOM 2114 O O . ASP B 1 56 ? 29.812 9.947 4.917 1.00 20.07 48 ASP B O 1
ATOM 2119 N N . ARG B 1 57 ? 29.177 11.953 4.112 1.00 16.99 49 ARG B N 1
ATOM 2120 C CA . ARG B 1 57 ? 28.970 12.477 5.452 1.00 17.44 49 ARG B CA 1
ATOM 2121 C C . ARG B 1 57 ? 27.550 12.281 5.939 1.00 15.98 49 ARG B C 1
ATOM 2122 O O . ARG B 1 57 ? 27.232 12.706 7.046 1.00 16.19 49 ARG B O 1
ATOM 2130 N N . ALA B 1 58 ? 26.712 11.617 5.153 1.00 14.96 50 ALA B N 1
ATOM 2131 C CA . ALA B 1 58 ? 25.359 11.262 5.545 1.00 15.52 50 ALA B CA 1
ATOM 2132 C C . ALA B 1 58 ? 25.281 9.756 5.710 1.00 15.83 50 ALA B C 1
ATOM 2133 O O . ALA B 1 58 ? 25.817 9.012 4.884 1.00 19.79 50 ALA B O 1
ATOM 2135 N N . ARG B 1 59 ? 24.573 9.306 6.746 1.00 13.90 51 ARG B N 1
ATOM 2136 C CA . ARG B 1 59 ? 24.308 7.892 6.964 1.00 14.12 51 ARG B CA 1
ATOM 2137 C C . ARG B 1 59 ? 22.816 7.715 7.174 1.00 12.98 51 ARG B C 1
ATOM 2138 O O . ARG B 1 59 ? 22.137 8.621 7.649 1.00 14.24 51 ARG B O 1
ATOM 2146 N N . PHE B 1 60 ? 22.312 6.533 6.844 1.00 13.05 52 PHE B N 1
ATOM 2147 C CA . PHE B 1 60 ? 20.909 6.198 7.054 1.00 12.79 52 PHE B CA 1
ATOM 2148 C C . PHE B 1 60 ? 20.777 5.140 8.138 1.00 12.91 52 PHE B C 1
ATOM 2149 O O . PHE B 1 60 ? 21.477 4.124 8.112 1.00 15.25 52 PHE B O 1
ATOM 2157 N N . ALA B 1 61 ? 19.883 5.373 9.089 1.00 12.42 53 ALA B N 1
ATOM 2158 C CA . ALA B 1 61 ? 19.536 4.415 10.133 1.00 13.00 53 ALA B CA 1
ATOM 2159 C C . ALA B 1 61 ? 18.032 4.198 10.084 1.00 12.79 53 ALA B C 1
ATOM 2160 O O . ALA B 1 61 ? 17.247 5.123 10.329 1.00 13.88 53 ALA B O 1
ATOM 2162 N N . GLN B 1 62 ? 17.636 2.983 9.740 1.00 12.41 54 GLN B N 1
ATOM 2163 C CA . GLN B 1 62 ? 16.222 2.647 9.691 1.00 13.90 54 GLN B CA 1
ATOM 2164 C C . GLN B 1 62 ? 15.694 2.534 11.111 1.00 13.05 54 GLN B C 1
ATOM 2165 O O . GLN B 1 62 ? 16.252 1.800 11.936 1.00 14.64 54 GLN B O 1
ATOM 2171 N N . ALA B 1 63 ? 14.628 3.267 11.406 1.00 12.49 55 ALA B N 1
ATOM 2172 C CA . ALA B 1 63 ? 14.039 3.192 12.735 1.00 12.31 55 ALA B CA 1
ATOM 2173 C C . ALA B 1 63 ? 12.677 3.850 12.701 1.00 11.45 55 ALA B C 1
ATOM 2174 O O . ALA B 1 63 ? 12.494 4.898 12.070 1.00 13.53 55 ALA B O 1
ATOM 2176 N N . ASP B 1 64 ? 11.743 3.248 13.416 1.00 10.95 56 ASP B N 1
ATOM 2177 C CA . ASP B 1 64 ? 10.539 3.927 13.856 1.00 10.33 56 ASP B CA 1
ATOM 2178 C C . ASP B 1 64 ? 10.887 4.711 15.118 1.00 9.73 56 ASP B C 1
ATOM 2179 O O . ASP B 1 64 ? 11.449 4.159 16.071 1.00 11.18 56 ASP B O 1
ATOM 2184 N N . VAL B 1 65 ? 10.575 6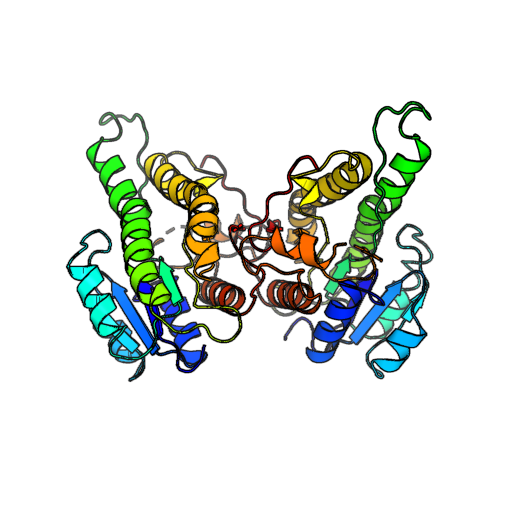.009 15.126 1.00 9.49 57 VAL B N 1
ATOM 2185 C CA . VAL B 1 65 ? 10.938 6.853 16.262 1.00 10.00 57 VAL B CA 1
ATOM 2186 C C . VAL B 1 65 ? 10.260 6.435 17.552 1.00 10.52 57 VAL B C 1
ATOM 2187 O O . VAL B 1 65 ? 10.692 6.851 18.636 1.00 11.51 57 VAL B O 1
ATOM 2191 N N . THR B 1 66 ? 9.207 5.627 17.476 1.00 10.74 58 THR B N 1
ATOM 2192 C CA . THR B 1 66 ? 8.562 5.110 18.675 1.00 12.37 58 THR B CA 1
ATOM 2193 C C . THR B 1 66 ? 9.239 3.863 19.234 1.00 13.77 58 THR B C 1
ATOM 2194 O O . THR B 1 66 ? 8.787 3.362 20.272 1.00 16.51 58 THR B O 1
ATOM 2198 N N . ASP B 1 67 ? 10.300 3.357 18.586 1.00 12.68 59 ASP B N 1
ATOM 2199 C CA . ASP B 1 67 ? 10.987 2.109 18.938 1.00 13.69 59 ASP B CA 1
ATOM 2200 C C . ASP B 1 67 ? 12.310 2.471 19.604 1.00 14.01 59 ASP B C 1
ATOM 2201 O O . ASP B 1 67 ? 13.258 2.902 18.940 1.00 14.56 59 ASP B O 1
ATOM 2206 N N . GLU B 1 68 ? 12.388 2.275 20.921 1.00 13.99 60 GLU B N 1
ATOM 2207 C CA A GLU B 1 68 ? 13.587 2.769 21.575 0.60 13.81 60 GLU B CA 1
ATOM 2208 C CA B GLU B 1 68 ? 13.568 2.637 21.719 0.40 14.11 60 GLU B CA 1
ATOM 2209 C C . GLU B 1 68 ? 14.836 1.964 21.211 1.00 13.36 60 GLU B C 1
ATOM 2210 O O . GLU B 1 68 ? 15.911 2.563 21.139 1.00 13.85 60 GLU B O 1
ATOM 2221 N N . ALA B 1 69 ? 14.746 0.660 20.944 1.00 13.38 61 ALA B N 1
ATOM 2222 C CA . ALA B 1 69 ? 15.949 -0.049 20.522 1.00 13.97 61 ALA B CA 1
ATOM 2223 C C . ALA B 1 69 ? 16.462 0.460 19.178 1.00 13.32 61 ALA B C 1
ATOM 2224 O O . ALA B 1 69 ? 17.674 0.643 18.988 1.00 14.06 61 ALA B O 1
ATOM 2226 N N . ALA B 1 70 ? 15.555 0.678 18.220 1.00 13.02 62 ALA B N 1
ATOM 2227 C CA . ALA B 1 70 ? 15.992 1.133 16.908 1.00 13.61 62 ALA B CA 1
ATOM 2228 C C . ALA B 1 70 ? 16.568 2.541 16.980 1.00 12.59 62 ALA B C 1
ATOM 2229 O O . ALA B 1 70 ? 17.568 2.846 16.320 1.00 12.64 62 ALA B O 1
ATOM 2231 N N . VAL B 1 71 ? 15.949 3.423 17.768 1.00 12.07 63 VAL B N 1
ATOM 2232 C CA . VAL B 1 71 ? 16.501 4.768 17.941 1.00 11.61 63 VAL B CA 1
ATOM 2233 C C . VAL B 1 71 ? 17.875 4.707 18.607 1.00 12.38 63 VAL B C 1
ATOM 2234 O O . VAL B 1 71 ? 18.814 5.400 18.195 1.00 12.69 63 VAL B O 1
ATOM 2238 N N . SER B 1 72 ? 18.031 3.852 19.624 1.00 12.46 64 SER B N 1
ATOM 2239 C CA . SER B 1 72 ? 19.339 3.719 20.263 1.00 13.38 64 SER B CA 1
ATOM 2240 C C . SER B 1 72 ? 20.397 3.231 19.286 1.00 14.02 64 SER B C 1
ATOM 2241 O O . SER B 1 72 ? 21.547 3.690 19.319 1.00 14.73 64 SER B O 1
ATOM 2244 N N . ASN B 1 73 ? 20.034 2.299 18.411 1.00 14.32 65 ASN B N 1
ATOM 2245 C CA . ASN B 1 73 ? 21.000 1.835 17.427 1.00 15.18 65 ASN B CA 1
ATOM 2246 C C . ASN B 1 73 ? 21.418 2.964 16.498 1.00 14.47 65 ASN B C 1
ATOM 2247 O O . ASN B 1 73 ? 22.589 3.073 16.128 1.00 15.30 65 ASN B O 1
ATOM 2252 N N . ALA B 1 74 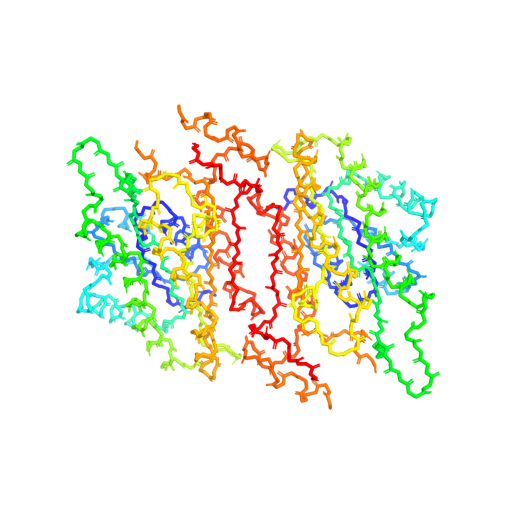? 20.475 3.828 16.124 1.00 13.16 66 ALA B N 1
ATOM 2253 C CA . ALA B 1 74 ? 20.822 4.981 15.299 1.00 13.36 66 ALA B CA 1
ATOM 2254 C C . ALA B 1 74 ? 21.765 5.925 16.036 1.00 13.67 66 ALA B C 1
ATOM 2255 O O . ALA B 1 74 ? 22.696 6.482 15.442 1.00 14.47 66 ALA B O 1
ATOM 2257 N N . LEU B 1 75 ? 21.536 6.123 17.333 1.00 13.26 67 LEU B N 1
ATOM 2258 C CA . LEU B 1 75 ? 22.404 7.006 18.100 1.00 14.54 67 LEU B CA 1
ATOM 2259 C C . LEU B 1 75 ? 23.775 6.394 18.336 1.00 15.81 67 LEU B C 1
ATOM 2260 O O . LEU B 1 75 ? 24.764 7.127 18.454 1.00 17.21 67 LEU B O 1
ATOM 2265 N N . GLU B 1 76 ? 23.858 5.062 18.422 1.00 16.58 68 GLU B N 1
ATOM 2266 C CA . GLU B 1 76 ? 25.163 4.412 18.472 1.00 19.88 68 GLU B CA 1
ATOM 2267 C C . GLU B 1 76 ? 25.963 4.710 17.215 1.00 18.41 68 GLU B C 1
ATOM 2268 O O . GLU B 1 76 ? 27.163 5.001 17.289 1.00 18.39 68 GLU B O 1
ATOM 2274 N N . LEU B 1 77 ? 25.312 4.639 16.048 1.00 16.93 69 LEU B N 1
ATOM 2275 C CA . LEU B 1 77 ? 25.988 4.989 14.806 1.00 16.26 69 LEU B CA 1
ATOM 2276 C C . LEU B 1 77 ? 26.448 6.441 14.845 1.00 15.63 69 LEU B C 1
ATOM 2277 O O . LEU B 1 77 ? 27.604 6.748 14.534 1.00 16.06 69 LEU B O 1
ATOM 2282 N N . ALA B 1 78 ? 25.558 7.351 15.252 1.00 14.49 70 ALA B N 1
ATOM 2283 C CA . ALA B 1 78 ? 25.912 8.766 15.332 1.00 13.72 70 ALA B CA 1
ATOM 2284 C C . ALA B 1 78 ? 27.114 8.989 16.247 1.00 15.21 70 ALA B C 1
ATOM 2285 O O . ALA B 1 78 ? 28.072 9.682 15.879 1.00 15.64 70 ALA B O 1
ATOM 2287 N N . ASP B 1 79 ? 27.076 8.404 17.449 1.00 17.03 71 ASP B N 1
ATOM 2288 C CA A ASP B 1 79 ? 28.179 8.563 18.391 0.53 20.04 71 ASP B CA 1
ATOM 2289 C CA B ASP B 1 79 ? 28.181 8.526 18.399 0.47 18.80 71 ASP B CA 1
ATOM 2290 C C . ASP B 1 79 ? 29.499 8.060 17.808 1.00 20.20 71 ASP B C 1
ATOM 2291 O O . ASP B 1 79 ? 30.566 8.572 18.166 1.00 21.60 71 ASP B O 1
ATOM 2300 N N . SER B 1 80 ? 29.458 7.051 16.938 1.00 20.76 72 SER B N 1
ATOM 2301 C CA . SER B 1 80 ? 30.682 6.500 16.369 1.00 21.62 72 SER B CA 1
ATOM 2302 C C . SER B 1 80 ? 31.332 7.445 15.371 1.00 21.90 72 SER B C 1
ATOM 2303 O O . SER B 1 80 ? 32.515 7.270 15.041 1.00 23.61 72 SER B O 1
ATOM 2306 N N . LEU B 1 81 ? 30.601 8.457 14.913 1.00 20.91 73 LEU B N 1
ATOM 2307 C CA . LEU B 1 81 ? 31.129 9.404 13.949 1.00 20.51 73 LEU B CA 1
ATOM 2308 C C . LEU B 1 81 ? 31.795 10.594 14.608 1.00 20.27 73 LEU B C 1
ATOM 2309 O O . LEU B 1 81 ? 32.590 11.268 13.947 1.00 21.34 73 LEU B O 1
ATOM 2314 N N . GLY B 1 82 ? 31.480 10.863 15.882 1.00 19.11 74 GLY B N 1
ATOM 2315 C CA . GLY B 1 82 ? 31.944 12.045 16.565 1.00 18.51 74 GLY B CA 1
ATOM 2316 C C . GLY B 1 82 ? 30.972 12.457 17.651 1.00 17.68 74 GLY B C 1
ATOM 2317 O O . GLY B 1 82 ? 30.042 11.727 17.988 1.00 18.72 74 GLY B O 1
ATOM 2318 N N . PRO B 1 83 ? 31.179 13.638 18.224 1.00 17.18 75 PRO B N 1
ATOM 2319 C CA . PRO B 1 83 ? 30.292 14.112 19.295 1.00 16.27 75 PRO B CA 1
ATOM 2320 C C . PRO B 1 83 ? 28.936 14.502 18.728 1.00 14.19 75 PRO B C 1
ATOM 2321 O O . PRO B 1 83 ? 28.848 15.303 17.791 1.00 14.56 75 PRO B O 1
ATOM 2325 N N . VAL B 1 84 ? 27.879 13.948 19.310 1.00 12.94 76 VAL B N 1
ATOM 2326 C CA . VAL B 1 84 ? 26.526 14.286 18.886 1.00 12.16 76 VAL B CA 1
ATOM 2327 C C . VAL B 1 84 ? 26.172 15.612 19.528 1.00 11.17 76 VAL B C 1
ATOM 2328 O O . VAL B 1 84 ? 26.173 15.731 20.757 1.00 12.27 76 VAL B O 1
ATOM 2332 N N . ARG B 1 85 ? 25.852 16.607 18.697 1.00 10.43 77 ARG B N 1
ATOM 2333 C CA . ARG B 1 85 ? 25.539 17.932 19.210 1.00 11.00 77 ARG B CA 1
ATOM 2334 C C . ARG B 1 85 ? 24.214 18.484 18.727 1.00 9.84 77 ARG B C 1
ATOM 2335 O O . ARG B 1 85 ? 23.767 19.494 19.274 1.00 11.37 77 ARG B O 1
ATOM 2343 N N . VAL B 1 86 ? 23.565 17.872 17.747 1.00 9.42 78 VAL B N 1
ATOM 2344 C CA . VAL B 1 86 ? 22.328 18.393 17.181 1.00 8.76 78 VAL B CA 1
ATOM 2345 C C . VAL B 1 86 ? 21.377 17.225 16.998 1.00 8.52 78 VAL B C 1
ATOM 2346 O O . VAL B 1 86 ? 21.746 16.212 16.388 1.00 9.41 78 VAL B O 1
ATOM 2350 N N . VAL B 1 87 ? 20.146 17.376 17.479 1.00 8.01 79 VAL B N 1
ATOM 2351 C CA . VAL B 1 87 ? 19.078 16.424 17.198 1.00 8.52 79 VAL B CA 1
ATOM 2352 C C . VAL B 1 87 ? 17.893 17.217 16.683 1.00 8.02 79 VAL B C 1
ATOM 2353 O O . VAL B 1 87 ? 17.493 18.203 17.305 1.00 8.86 79 VAL B O 1
ATOM 2357 N N . VAL B 1 88 ? 17.349 16.810 15.534 1.00 7.73 80 VAL B N 1
ATOM 2358 C CA . VAL B 1 88 ? 16.194 17.471 14.929 1.00 8.10 80 VAL B CA 1
ATOM 2359 C C . VAL B 1 88 ? 15.081 16.443 14.761 1.00 8.50 80 VAL B C 1
ATOM 2360 O O . VAL B 1 88 ? 15.270 15.428 14.073 1.00 9.25 80 VAL B O 1
ATOM 2364 N N . ASN B 1 89 ? 13.922 16.714 15.350 1.00 7.86 81 ASN B N 1
ATOM 2365 C CA . ASN B 1 89 ? 12.759 15.822 15.251 1.00 8.04 81 ASN B CA 1
ATOM 2366 C C . ASN B 1 89 ? 11.836 16.336 14.157 1.00 8.33 81 ASN B C 1
ATOM 2367 O O . ASN B 1 89 ? 11.075 17.284 14.376 1.00 10.74 81 ASN B O 1
ATOM 2372 N N . CYS B 1 90 ? 11.903 15.722 12.972 1.00 8.25 82 CYS B N 1
ATOM 2373 C CA . CYS B 1 90 ? 10.974 16.019 11.880 1.00 8.73 82 CYS B CA 1
ATOM 2374 C C . CYS B 1 90 ? 10.029 14.865 11.564 1.00 9.78 82 CYS B C 1
ATOM 2375 O O . CYS B 1 90 ? 9.013 15.099 10.916 1.00 12.43 82 CYS B O 1
ATOM 2378 N N . ALA B 1 91 ? 10.275 13.649 12.049 1.00 9.09 83 ALA B N 1
ATOM 2379 C CA . ALA B 1 91 ? 9.380 12.534 11.734 1.00 9.34 83 ALA B CA 1
ATOM 2380 C C . ALA B 1 91 ? 7.984 12.823 12.263 1.00 8.93 83 ALA B C 1
ATOM 2381 O O . ALA B 1 91 ? 7.809 13.246 13.413 1.00 9.70 83 ALA B O 1
ATOM 2383 N N . GLY B 1 92 ? 6.976 12.536 11.459 1.00 9.99 84 GLY B N 1
ATOM 2384 C CA . GLY B 1 92 ? 5.623 12.738 11.944 1.00 10.94 84 GLY B CA 1
ATOM 2385 C C . GLY B 1 92 ? 4.651 12.353 10.870 1.00 11.61 84 GLY B C 1
ATOM 2386 O O . GLY B 1 92 ? 5.022 12.099 9.722 1.00 13.17 84 GLY B O 1
ATOM 2387 N N . THR B 1 93 ? 3.381 12.360 11.248 1.00 12.00 85 THR B N 1
ATOM 2388 C CA . THR B 1 93 ? 2.319 12.011 10.331 1.00 14.49 85 THR B CA 1
ATOM 2389 C C . THR B 1 93 ? 1.117 12.881 10.654 1.00 15.32 85 THR B C 1
ATOM 2390 O O . THR B 1 93 ? 0.997 13.463 11.740 1.00 15.09 85 THR B O 1
ATOM 2394 N N . GLY B 1 94 ? 0.254 13.015 9.658 1.00 19.36 86 GLY B N 1
ATOM 2395 C CA . GLY B 1 94 ? -0.939 13.812 9.796 1.00 20.26 86 GLY B CA 1
ATOM 2396 C C . GLY B 1 94 ? -2.176 12.959 9.930 1.00 18.72 86 GLY B C 1
ATOM 2397 O O . GLY B 1 94 ? -2.120 11.740 9.749 1.00 20.55 86 GLY B O 1
ATOM 2398 N N A ASN B 1 95 ? -3.303 13.488 10.413 0.43 18.65 87 ASN B N 1
ATOM 2399 N N B ASN B 1 95 ? -3.293 13.667 9.956 0.57 17.20 87 ASN B N 1
ATOM 2400 C CA A ASN B 1 95 ? -4.592 12.816 10.191 0.43 17.40 87 ASN B CA 1
ATOM 2401 C CA B ASN B 1 95 ? -4.526 13.042 10.360 0.57 14.85 87 ASN B CA 1
ATOM 2402 C C A ASN B 1 95 ? -5.723 13.818 10.336 0.43 15.61 87 ASN B C 1
ATOM 2403 C C B ASN B 1 95 ? -5.673 14.015 10.155 0.57 14.19 87 ASN B C 1
ATOM 2404 O O A ASN B 1 95 ? -5.576 14.858 10.970 0.43 15.20 87 ASN B O 1
ATOM 2405 O O B ASN B 1 95 ? -5.517 15.205 10.444 0.57 13.60 87 ASN B O 1
ATOM 2414 N N . ALA B 1 96 ? -6.828 13.511 9.673 1.00 13.98 88 ALA B N 1
ATOM 2415 C CA . ALA B 1 96 ? -7.997 14.388 9.559 1.00 12.13 88 ALA B CA 1
ATOM 2416 C C . ALA B 1 96 ? -9.229 13.511 9.747 1.00 11.66 88 ALA B C 1
ATOM 2417 O O . ALA B 1 96 ? -9.617 12.777 8.836 1.00 13.46 88 ALA B O 1
ATOM 2419 N N . ILE B 1 97 ? -9.813 13.557 10.935 1.00 10.54 89 ILE B N 1
ATOM 2420 C CA . ILE B 1 97 ? -10.974 12.742 11.281 1.00 10.11 89 ILE B CA 1
ATOM 2421 C C . ILE B 1 97 ? -11.872 13.613 12.145 1.00 9.65 89 ILE B C 1
ATOM 2422 O O . ILE B 1 97 ? -11.388 14.239 13.081 1.00 10.08 89 ILE B O 1
ATOM 2427 N N . ARG B 1 98 ? -13.170 13.661 11.851 1.00 10.30 90 ARG B N 1
ATOM 2428 C CA . ARG B 1 98 ? -14.094 14.435 12.684 1.00 11.01 90 ARG B CA 1
ATOM 2429 C C . ARG B 1 98 ? -14.350 13.710 14.004 1.00 10.19 90 ARG B C 1
ATOM 2430 O O . ARG B 1 98 ? -14.337 12.482 14.070 1.00 9.64 90 ARG B O 1
ATOM 2438 N N . VAL B 1 99 ? -14.654 14.459 15.059 1.00 9.65 91 VAL B N 1
ATOM 2439 C CA . VAL B 1 99 ? -14.987 13.820 16.332 1.00 9.54 91 VAL B CA 1
ATOM 2440 C C . VAL B 1 99 ? -16.197 12.908 16.166 1.00 8.75 91 VAL B C 1
ATOM 2441 O O . VAL B 1 99 ? -16.197 11.760 16.628 1.00 9.00 91 VAL B O 1
ATOM 2445 N N . LEU B 1 100 ? -17.239 13.405 15.511 1.00 8.46 92 LEU B N 1
ATOM 2446 C CA . LEU B 1 100 ? -18.455 12.659 15.227 1.00 9.33 92 LEU B CA 1
ATOM 2447 C C . LEU B 1 100 ? -18.729 12.728 13.735 1.00 10.41 92 LEU B C 1
ATOM 2448 O O . LEU B 1 100 ? -18.653 13.810 13.143 1.00 12.71 92 LEU B O 1
ATOM 2453 N N . SER B 1 101 ? -19.081 11.600 13.126 1.00 10.51 93 SER B N 1
ATOM 2454 C CA . SER B 1 101 ? -19.460 11.600 11.719 1.00 11.33 93 SER B CA 1
ATOM 2455 C C . SER B 1 101 ? -20.430 10.450 11.480 1.00 11.23 93 SER B C 1
ATOM 2456 O O . SER B 1 101 ? -20.773 9.703 12.401 1.00 11.34 93 SER B O 1
ATOM 2459 N N . ARG B 1 102 ? -20.876 10.305 10.228 1.00 10.86 94 ARG B N 1
ATOM 2460 C CA . ARG B 1 102 ? -21.864 9.286 9.922 1.00 11.41 94 ARG B CA 1
ATOM 2461 C C . ARG B 1 102 ? -21.419 7.913 10.382 1.00 12.20 94 ARG B C 1
ATOM 2462 O O . ARG B 1 102 ? -22.223 7.146 10.919 1.00 14.74 94 ARG B O 1
ATOM 2470 N N . ASP B 1 103 ? -20.149 7.566 10.155 1.00 11.61 95 ASP B N 1
ATOM 2471 C CA . ASP B 1 103 ? -19.677 6.217 10.446 1.00 13.93 95 ASP B CA 1
ATOM 2472 C C . ASP B 1 103 ? -19.249 6.027 11.899 1.00 12.96 95 ASP B C 1
ATOM 2473 O O . ASP B 1 103 ? -18.814 4.928 12.254 1.00 15.15 95 ASP B O 1
ATOM 2478 N N . GLY B 1 104 ? -19.346 7.055 12.751 1.00 11.77 96 GLY B N 1
ATOM 2479 C CA . GLY B 1 104 ? -19.176 6.872 14.169 1.00 12.60 96 GLY B CA 1
ATOM 2480 C C . GLY B 1 104 ? -18.246 7.918 14.760 1.00 11.43 96 GLY B C 1
ATOM 2481 O O . GLY B 1 104 ? -18.010 8.999 14.193 1.00 14.12 96 GLY B O 1
ATOM 2482 N N . VAL B 1 105 ? -17.713 7.574 15.902 1.00 9.33 97 VAL B N 1
ATOM 2483 C CA A VAL B 1 105 ? -16.874 8.458 16.704 0.79 8.62 97 VAL B CA 1
ATOM 2484 C CA B VAL B 1 105 ? -16.876 8.484 16.674 0.21 9.15 97 VAL B CA 1
ATOM 2485 C C . VAL B 1 105 ? -15.411 8.273 16.317 1.00 8.93 97 VAL B C 1
ATOM 2486 O O . VAL B 1 105 ? -14.971 7.163 16.028 1.00 10.21 97 VAL B O 1
ATOM 2493 N N . PHE B 1 106 ? -14.639 9.354 16.352 1.00 8.65 98 PHE B N 1
ATOM 2494 C CA . PHE B 1 106 ? -13.196 9.335 16.110 1.00 8.35 98 PHE B CA 1
ATOM 2495 C C . PHE B 1 106 ? -12.603 8.154 16.875 1.00 8.23 98 PHE B C 1
ATOM 2496 O O . PHE B 1 106 ? -12.720 8.100 18.104 1.00 8.66 98 PHE B O 1
ATOM 2504 N N . PRO B 1 107 ? -11.969 7.184 16.211 1.00 8.35 99 PRO B N 1
ATOM 2505 C CA . PRO B 1 107 ? -11.526 5.990 16.954 1.00 9.57 99 PRO B CA 1
ATOM 2506 C C . PRO B 1 107 ? -10.401 6.316 17.916 1.00 8.90 99 PRO B C 1
ATOM 2507 O O . PRO B 1 107 ? -9.458 7.044 17.589 1.00 9.28 99 PRO B O 1
ATOM 2511 N N . LEU B 1 108 ? -10.480 5.725 19.109 1.00 9.12 100 LEU B N 1
ATOM 2512 C CA . LEU B 1 108 ? -9.446 5.972 20.100 1.00 9.31 100 LEU B CA 1
ATOM 2513 C C . LEU B 1 108 ? -8.077 5.539 19.592 1.00 9.05 100 LEU B C 1
ATOM 2514 O O . LEU B 1 108 ? -7.070 6.196 19.859 1.00 9.08 100 LEU B O 1
ATOM 2519 N N . ALA B 1 109 ? -8.014 4.424 18.858 1.00 9.39 101 ALA B N 1
ATOM 2520 C CA . ALA B 1 109 ? -6.729 3.945 18.370 1.00 10.24 101 ALA B CA 1
ATOM 2521 C C . ALA B 1 109 ? -6.115 4.923 17.380 1.00 9.71 101 ALA B C 1
ATOM 2522 O O . ALA B 1 109 ? -4.888 5.036 17.310 1.00 10.35 101 ALA B O 1
ATOM 2524 N N . ALA B 1 110 ? -6.938 5.610 16.586 1.00 10.28 102 ALA B N 1
ATOM 2525 C CA . ALA B 1 110 ? -6.409 6.586 15.641 1.00 10.61 102 ALA B CA 1
ATOM 2526 C C . ALA B 1 110 ? -5.820 7.774 16.392 1.00 10.15 102 ALA B C 1
ATOM 2527 O O . ALA B 1 110 ? -4.775 8.303 16.008 1.00 11.81 102 ALA B O 1
ATOM 2529 N N . PHE B 1 111 ? -6.479 8.221 17.465 1.00 9.07 103 PHE B N 1
ATOM 2530 C CA . PHE B 1 111 ? -5.951 9.312 18.277 1.00 8.61 103 PHE B CA 1
ATOM 2531 C C . PHE B 1 111 ? -4.632 8.893 18.908 1.00 8.15 103 PHE B C 1
ATOM 2532 O O . PHE B 1 111 ? -3.633 9.623 18.848 1.00 8.72 103 PHE B O 1
ATOM 2540 N N . ARG B 1 112 ? -4.610 7.698 19.505 1.00 8.21 104 ARG B N 1
ATOM 2541 C CA . ARG B 1 112 ? -3.388 7.194 20.121 1.00 8.85 104 ARG B CA 1
ATOM 2542 C C . ARG B 1 112 ? -2.240 7.111 19.128 1.00 8.53 104 ARG B C 1
ATOM 2543 O O . ARG B 1 112 ? -1.091 7.386 19.485 1.00 9.61 104 ARG B O 1
ATOM 2551 N N . LYS B 1 113 ? -2.519 6.663 17.901 1.00 9.33 105 LYS B N 1
ATOM 2552 C CA . LYS B 1 113 ? -1.440 6.466 16.944 1.00 10.26 105 LYS B CA 1
ATOM 2553 C C . LYS B 1 113 ? -0.750 7.781 16.593 1.00 8.49 105 LYS B C 1
ATOM 2554 O O . LYS B 1 113 ? 0.486 7.846 16.516 1.00 9.00 105 LYS B O 1
ATOM 2560 N N . ILE B 1 114 ? -1.535 8.831 16.355 1.00 8.26 106 ILE B N 1
ATOM 2561 C CA . ILE B 1 114 ? -0.954 10.120 15.999 1.00 8.33 106 ILE B CA 1
ATOM 2562 C C . ILE B 1 114 ? -0.186 10.695 17.175 1.00 7.48 106 ILE B C 1
ATOM 2563 O O . ILE B 1 114 ? 0.903 11.249 17.008 1.00 8.34 106 ILE B O 1
ATOM 2568 N N . VAL B 1 115 ? -0.750 10.601 18.383 1.00 7.57 107 VAL B N 1
ATOM 2569 C CA . VAL B 1 115 ? -0.036 11.049 19.568 1.00 7.50 107 VAL B CA 1
ATOM 2570 C C . VAL B 1 115 ? 1.244 10.251 19.765 1.00 7.21 107 VAL B C 1
ATOM 2571 O O . VAL B 1 115 ? 2.291 10.812 20.110 1.00 8.00 107 VAL B O 1
ATOM 2575 N N . ASP B 1 116 ? 1.193 8.930 19.541 1.00 7.89 108 ASP B N 1
ATOM 2576 C CA . ASP B 1 116 ? 2.389 8.124 19.725 1.00 9.04 108 ASP B CA 1
ATOM 2577 C C . ASP B 1 116 ? 3.498 8.531 18.762 1.00 8.32 108 ASP B C 1
ATOM 2578 O O . ASP B 1 116 ? 4.652 8.667 19.170 1.00 9.47 108 ASP B O 1
ATOM 2583 N N . ILE B 1 117 ? 3.182 8.697 17.476 1.00 8.32 109 ILE B N 1
ATOM 2584 C CA . ILE B 1 117 ? 4.227 9.015 16.517 1.00 8.97 109 ILE B CA 1
ATOM 2585 C C . ILE B 1 117 ? 4.749 10.428 16.738 1.00 7.92 109 ILE B C 1
ATOM 2586 O O . ILE B 1 117 ? 5.970 10.658 16.791 1.00 9.38 109 ILE B O 1
ATOM 2591 N N . ASN B 1 118 ? 3.838 11.402 16.810 1.00 7.71 110 ASN B N 1
ATOM 2592 C CA . ASN B 1 118 ? 4.252 12.797 16.760 1.00 7.89 110 ASN B CA 1
ATOM 2593 C C . ASN B 1 118 ? 4.760 13.305 18.096 1.00 8.09 110 ASN B C 1
ATOM 2594 O O . ASN B 1 118 ? 5.652 14.155 18.134 1.00 10.29 110 ASN B O 1
ATOM 2599 N N . LEU B 1 119 ? 4.160 12.877 19.205 1.00 7.46 111 LEU B N 1
ATOM 2600 C CA . LEU B 1 119 ? 4.507 13.374 20.527 1.00 6.87 111 LEU B CA 1
ATOM 2601 C C . LEU B 1 119 ? 5.446 12.402 21.240 1.00 7.37 111 LEU B C 1
ATOM 2602 O O . LEU B 1 119 ? 6.567 12.757 21.620 1.00 8.08 111 LEU B O 1
ATOM 2607 N N . VAL B 1 120 ? 5.018 11.144 21.407 1.00 7.53 112 VAL B N 1
ATOM 2608 C CA . VAL B 1 120 ? 5.871 10.185 22.093 1.00 7.96 112 VAL B CA 1
ATOM 2609 C C . VAL B 1 120 ? 7.145 9.934 21.299 1.00 7.55 112 VAL B C 1
ATOM 2610 O O . VAL B 1 120 ? 8.234 9.840 21.880 1.00 8.28 112 VAL B O 1
ATOM 2614 N N . GLY B 1 121 ? 7.051 9.855 19.967 1.00 7.74 113 GLY B N 1
ATOM 2615 C CA . GLY B 1 121 ? 8.253 9.606 19.175 1.00 7.96 113 GLY B CA 1
ATOM 2616 C C . GLY B 1 121 ? 9.248 10.740 19.288 1.00 7.55 113 GLY B C 1
ATOM 2617 O O . GLY B 1 121 ? 10.463 10.514 19.360 1.00 8.39 113 GLY B O 1
ATOM 2618 N N . THR B 1 122 ? 8.749 11.985 19.297 1.00 7.26 114 THR B N 1
ATOM 2619 C CA . THR B 1 122 ? 9.617 13.134 19.489 1.00 7.25 114 THR B CA 1
ATOM 2620 C C . THR B 1 122 ? 10.275 13.088 20.857 1.00 7.28 114 THR B C 1
ATOM 2621 O O . THR B 1 122 ? 11.476 13.322 20.980 1.00 7.50 114 THR B O 1
ATOM 2625 N N . PHE B 1 123 ? 9.505 12.784 21.912 1.00 7.28 115 PHE B N 1
ATOM 2626 C CA . PHE B 1 123 ? 10.121 12.677 23.231 1.00 7.06 115 PHE B CA 1
ATOM 2627 C C . PHE B 1 123 ? 11.147 11.550 23.276 1.00 6.91 115 PHE B C 1
ATOM 2628 O O . PHE B 1 123 ? 12.192 11.681 23.922 1.00 7.26 115 PHE B O 1
ATOM 2636 N N . ASN B 1 124 ? 10.867 10.433 22.602 1.00 7.30 116 ASN B N 1
ATOM 2637 C CA . ASN B 1 124 ? 11.781 9.300 22.623 1.00 7.83 116 ASN B CA 1
ATOM 2638 C C . ASN B 1 124 ? 13.129 9.683 22.029 1.00 7.24 116 ASN B C 1
ATOM 2639 O O . ASN B 1 124 ? 14.185 9.376 22.591 1.00 8.29 116 ASN B O 1
ATOM 2644 N N . VAL B 1 125 ? 13.119 10.319 20.867 1.00 7.43 117 VAL B N 1
ATOM 2645 C CA . VAL B 1 125 ? 14.374 10.707 20.250 1.00 8.16 117 VAL B CA 1
ATOM 2646 C C . VAL B 1 125 ? 15.039 11.819 21.045 1.00 7.55 117 VAL B C 1
ATOM 2647 O O . VAL B 1 125 ? 16.262 11.835 21.211 1.00 8.75 117 VAL B O 1
ATOM 2651 N N . LEU B 1 126 ? 14.249 12.772 21.554 1.00 7.69 118 LEU B N 1
ATOM 2652 C CA . LEU B 1 126 ? 14.812 13.835 22.384 1.00 7.96 118 LEU B CA 1
ATOM 2653 C C . LEU B 1 126 ? 15.529 13.275 23.607 1.00 7.51 118 LEU B C 1
ATOM 2654 O O . LEU B 1 126 ? 16.649 13.698 23.919 1.00 8.12 118 LEU B O 1
ATOM 2659 N N . ARG B 1 127 ? 14.896 12.338 24.329 1.00 7.31 119 ARG B N 1
ATOM 2660 C CA . ARG B 1 127 ? 15.489 11.890 25.585 1.00 7.65 119 ARG B CA 1
ATOM 2661 C C . ARG B 1 127 ? 16.760 11.095 25.315 1.00 7.65 119 ARG B C 1
ATOM 2662 O O . ARG B 1 127 ? 17.769 11.270 26.005 1.00 8.28 119 ARG B O 1
ATOM 2670 N N . LEU B 1 128 ? 16.732 10.214 24.307 1.00 8.05 120 LEU B N 1
ATOM 2671 C CA . LEU B 1 128 ? 17.901 9.402 23.994 1.00 8.56 120 LEU B CA 1
ATOM 2672 C C . LEU B 1 128 ? 18.988 10.251 23.350 1.00 8.55 120 LEU B C 1
ATOM 2673 O O . LEU B 1 128 ? 20.189 10.047 23.600 1.00 9.43 120 LEU B O 1
ATOM 2678 N N . GLY B 1 129 ? 18.591 11.228 22.537 1.00 8.30 121 GLY B N 1
ATOM 2679 C CA . GLY B 1 129 ? 19.566 12.140 21.982 1.00 8.89 121 GLY B CA 1
ATOM 2680 C C . GLY B 1 129 ? 20.221 13.010 23.039 1.00 8.56 121 GLY B C 1
ATOM 2681 O O . GLY B 1 129 ? 21.445 13.217 23.027 1.00 9.79 121 GLY B O 1
ATOM 2682 N N . ALA B 1 130 ? 19.417 13.524 23.979 1.00 8.73 122 ALA B N 1
ATOM 2683 C CA . ALA B 1 130 ? 19.972 14.322 25.071 1.00 9.09 122 ALA B CA 1
ATOM 2684 C C . ALA B 1 130 ? 20.996 13.525 25.867 1.00 8.86 122 ALA B C 1
ATOM 2685 O O . ALA B 1 130 ? 22.027 14.061 26.258 1.00 9.36 122 ALA B O 1
ATOM 2687 N N . GLU B 1 131 ? 20.741 12.236 26.093 1.00 9.12 123 GLU B N 1
ATOM 2688 C CA . GLU B 1 131 ? 21.706 11.404 26.799 1.00 10.46 123 GLU B CA 1
ATOM 2689 C C . GLU B 1 131 ? 23.059 11.390 26.083 1.00 10.70 123 GLU B C 1
ATOM 2690 O O . GLU B 1 131 ? 24.111 11.436 26.734 1.00 12.70 123 GLU B O 1
ATOM 2696 N N . ARG B 1 132 ? 23.063 11.319 24.744 1.00 10.83 124 ARG B N 1
ATOM 2697 C CA . ARG B 1 132 ? 24.324 11.354 23.989 1.00 11.25 124 ARG B CA 1
ATOM 2698 C C . ARG B 1 132 ? 24.961 12.743 24.013 1.00 10.70 124 ARG B C 1
ATOM 2699 O O . ARG B 1 132 ? 26.173 12.871 24.190 1.00 12.82 124 ARG B O 1
ATOM 2707 N N . ILE B 1 133 ? 24.169 13.801 23.830 1.00 9.74 125 ILE B N 1
ATOM 2708 C CA . ILE B 1 133 ? 24.729 15.150 23.842 1.00 9.97 125 ILE B CA 1
ATOM 2709 C C . ILE B 1 133 ? 25.364 15.442 25.195 1.00 9.79 125 ILE B C 1
ATOM 2710 O O . ILE B 1 133 ? 26.418 16.089 25.293 1.00 10.57 125 ILE B O 1
ATOM 2715 N N . ALA B 1 134 ? 24.711 15.000 26.267 1.00 9.97 126 ALA B N 1
ATOM 2716 C CA . ALA B 1 134 ? 25.174 15.329 27.606 1.00 11.68 126 ALA B CA 1
ATOM 2717 C C . ALA B 1 134 ? 26.556 14.755 27.893 1.00 13.22 126 ALA B C 1
ATOM 2718 O O . ALA B 1 134 ? 27.249 15.276 28.769 1.00 15.04 126 ALA B O 1
ATOM 2720 N N . LYS B 1 135 ? 26.964 13.690 27.193 1.00 14.24 127 LYS B N 1
ATOM 2721 C CA . LYS B 1 135 ? 28.252 13.054 27.409 1.00 16.63 127 LYS B CA 1
ATOM 2722 C C . LYS B 1 135 ? 29.391 13.784 26.716 1.00 16.27 127 LYS B C 1
ATOM 2723 O O . LYS B 1 135 ? 30.554 13.501 27.023 1.00 17.98 127 LYS B O 1
ATOM 2725 N N . THR B 1 136 ? 29.095 14.716 25.816 1.00 14.79 128 THR B N 1
ATOM 2726 C CA . THR B 1 136 ? 30.144 15.423 25.110 1.00 14.37 128 THR B CA 1
ATOM 2727 C C . THR B 1 136 ? 30.815 16.452 26.020 1.00 14.83 128 THR B C 1
ATOM 2728 O O . THR B 1 136 ? 30.284 16.862 27.060 1.00 15.17 128 THR B O 1
ATOM 2732 N N . GLU B 1 137 ? 31.983 16.883 25.607 1.00 16.09 129 GLU B N 1
ATOM 2733 C CA . GLU B 1 137 ? 32.588 18.036 26.256 1.00 17.65 129 GLU B CA 1
ATOM 2734 C C . GLU B 1 137 ? 31.970 19.311 25.698 1.00 15.80 129 GLU B C 1
ATOM 2735 O O . GLU B 1 137 ? 31.692 19.388 24.502 1.00 16.28 129 GLU B O 1
ATOM 2741 N N . PRO B 1 138 ? 31.755 20.329 26.529 1.00 15.47 130 PRO B N 1
ATOM 2742 C CA . PRO B 1 138 ? 31.238 21.591 26.001 1.00 16.41 130 PRO B CA 1
ATOM 2743 C C . PRO B 1 138 ? 32.234 22.204 25.035 1.00 17.49 130 PRO B C 1
ATOM 2744 O O . PRO B 1 138 ? 33.449 22.065 25.185 1.00 18.65 130 PRO B O 1
ATOM 2748 N N . ILE B 1 139 ? 31.711 22.857 24.012 1.00 18.08 131 ILE B N 1
ATOM 2749 C CA . ILE B 1 139 ? 32.503 23.735 23.165 1.00 21.28 131 ILE B CA 1
ATOM 2750 C C . ILE B 1 139 ? 32.080 25.134 23.556 1.00 20.16 131 ILE B C 1
ATOM 2751 O O . ILE B 1 139 ? 30.931 25.543 23.319 1.00 19.38 131 ILE B O 1
ATOM 2756 N N . GLY B 1 140 ? 32.993 25.825 24.224 1.00 20.92 132 GLY B N 1
ATOM 2757 C CA . GLY B 1 140 ? 32.655 27.045 24.921 1.00 19.98 132 GLY B CA 1
ATOM 2758 C C . GLY B 1 140 ? 31.552 26.753 25.907 1.00 18.89 132 GLY B C 1
ATOM 2759 O O . GLY B 1 140 ? 31.656 25.897 26.796 1.00 20.43 132 GLY B O 1
ATOM 2760 N N . GLU B 1 141 ? 30.445 27.434 25.723 1.00 16.29 133 GLU B N 1
ATOM 2761 C CA . GLU B 1 141 ? 29.377 27.394 26.702 1.00 15.95 133 GLU B CA 1
ATOM 2762 C C . GLU B 1 141 ? 28.271 26.408 26.361 1.00 12.61 133 GLU B C 1
ATOM 2763 O O . GLU B 1 141 ? 27.256 26.431 27.042 1.00 13.77 133 GLU B O 1
ATOM 2769 N N . GLU B 1 142 ? 28.424 25.563 25.328 1.00 11.61 134 GLU B N 1
ATOM 2770 C CA . GLU B 1 142 ? 27.315 24.741 24.843 1.00 11.34 134 GLU B CA 1
ATOM 2771 C C . GLU B 1 142 ? 27.753 23.302 24.616 1.00 10.64 134 GLU B C 1
ATOM 2772 O O . GLU B 1 142 ? 28.846 23.052 24.100 1.00 12.35 134 GLU B O 1
ATOM 2778 N N . ARG B 1 143 ? 26.882 22.355 24.958 1.00 9.33 135 ARG B N 1
ATOM 2779 C CA . ARG B 1 143 ? 27.052 20.987 24.475 1.00 9.50 135 ARG B CA 1
ATOM 2780 C C . ARG B 1 143 ? 26.265 20.725 23.194 1.00 9.41 135 ARG B C 1
ATOM 2781 O O . ARG B 1 143 ? 26.774 20.036 22.293 1.00 10.76 135 ARG B O 1
ATOM 2789 N N . GLY B 1 144 ? 25.037 21.233 23.086 1.00 9.15 136 GLY B N 1
ATOM 2790 C CA . GLY B 1 144 ? 24.286 20.946 21.885 1.00 9.27 136 GLY B CA 1
ATOM 2791 C C . GLY B 1 144 ? 22.898 21.541 21.936 1.00 8.07 136 GLY B C 1
ATOM 2792 O O . GLY B 1 144 ? 22.568 22.345 22.816 1.00 8.46 136 GLY B O 1
ATOM 2793 N N . VAL B 1 145 ? 22.077 21.131 20.969 1.00 7.91 137 VAL B N 1
ATOM 2794 C CA A VAL B 1 145 ? 20.749 21.705 20.806 0.59 8.41 137 VAL B CA 1
ATOM 2795 C CA B VAL B 1 145 ? 20.771 21.744 20.703 0.41 8.38 137 VAL B CA 1
ATOM 2796 C C . VAL B 1 145 ? 19.841 20.651 20.193 1.00 7.60 137 VAL B C 1
ATOM 2797 O O . VAL B 1 145 ? 20.244 19.858 19.323 1.00 8.45 137 VAL B O 1
ATOM 2804 N N . ILE B 1 146 ? 18.601 20.653 20.668 1.00 7.28 138 ILE B N 1
ATOM 2805 C CA . ILE B 1 146 ? 17.556 19.769 20.185 1.00 7.59 138 ILE B CA 1
ATOM 2806 C C . ILE B 1 146 ? 16.430 20.633 19.640 1.00 7.27 138 ILE B C 1
ATOM 2807 O O . ILE B 1 146 ? 15.963 21.554 20.326 1.00 8.14 138 ILE B O 1
ATOM 2812 N N . ILE B 1 147 ? 16.038 20.375 18.391 1.00 7.14 139 ILE B N 1
ATOM 2813 C CA A ILE B 1 147 ? 15.016 21.156 17.702 0.41 7.16 139 ILE B CA 1
ATOM 2814 C CA B ILE B 1 147 ? 15.007 21.151 17.718 0.59 7.24 139 ILE B CA 1
ATOM 2815 C C . ILE B 1 147 ? 13.855 20.232 17.358 1.00 7.28 139 ILE B C 1
ATOM 2816 O O . ILE B 1 147 ? 14.056 19.195 16.725 1.00 8.45 139 ILE B O 1
ATOM 2825 N N . ASN B 1 148 ? 12.645 20.614 17.764 1.00 7.22 140 ASN B N 1
ATOM 2826 C CA . ASN B 1 148 ? 11.450 19.831 17.499 1.00 7.68 140 ASN B CA 1
ATOM 2827 C C . ASN B 1 148 ? 10.560 20.534 16.497 1.00 7.23 140 ASN B C 1
ATOM 2828 O O . ASN B 1 148 ? 10.639 21.743 16.316 1.00 8.97 140 ASN B O 1
ATOM 2833 N N . THR B 1 149 ? 9.697 19.746 15.862 1.00 8.25 141 THR B N 1
ATOM 2834 C CA . THR B 1 149 ? 8.717 20.269 14.919 1.00 8.19 141 THR B CA 1
ATOM 2835 C C . THR B 1 149 ? 7.322 20.121 15.501 1.00 8.08 141 THR B C 1
ATOM 2836 O O . THR B 1 149 ? 6.827 18.995 15.686 1.00 9.67 141 THR B O 1
ATOM 2840 N N . ALA B 1 150 ? 6.677 21.246 15.763 1.00 7.90 142 ALA B N 1
ATOM 2841 C CA . ALA B 1 150 ? 5.268 21.262 16.121 1.00 8.33 142 ALA B CA 1
ATOM 2842 C C . ALA B 1 150 ? 4.470 21.546 14.852 1.00 8.29 142 ALA B C 1
ATOM 2843 O O . ALA B 1 150 ? 4.701 20.857 13.847 1.00 9.68 142 ALA B O 1
ATOM 2845 N N . SER B 1 151 ? 3.602 22.535 14.843 1.00 8.47 143 SER B N 1
ATOM 2846 C CA . SER B 1 151 ? 2.808 22.927 13.704 1.00 7.89 143 SER B CA 1
ATOM 2847 C C . SER B 1 151 ? 2.012 24.128 14.166 1.00 7.48 143 SER B C 1
ATOM 2848 O O . SER B 1 151 ? 1.708 24.247 15.362 1.00 8.60 143 SER B O 1
ATOM 2851 N N . VAL B 1 152 ? 1.598 24.982 13.236 1.00 8.12 144 VAL B N 1
ATOM 2852 C CA . VAL B 1 152 ? 0.597 25.976 13.599 1.00 8.59 144 VAL B CA 1
ATOM 2853 C C . VAL B 1 152 ? -0.679 25.319 14.120 1.00 7.76 144 VAL B C 1
ATOM 2854 O O . VAL B 1 152 ? -1.454 25.992 14.809 1.00 7.88 144 VAL B O 1
ATOM 2858 N N . ALA B 1 153 ? -0.915 24.022 13.821 1.00 7.82 145 ALA B N 1
ATOM 2859 C CA . ALA B 1 153 ? -2.082 23.329 14.363 1.00 8.26 145 ALA B CA 1
ATOM 2860 C C . ALA B 1 153 ? -2.047 23.218 15.883 1.00 7.62 145 ALA B C 1
ATOM 2861 O O . ALA B 1 153 ? -3.080 22.918 16.496 1.00 8.40 145 ALA B O 1
ATOM 2863 N N . ALA B 1 154 ? -0.886 23.432 16.516 1.00 7.96 146 ALA B N 1
ATOM 2864 C CA . ALA B 1 154 ? -0.856 23.490 17.973 1.00 8.24 146 ALA B CA 1
ATOM 2865 C C . ALA B 1 154 ? -1.645 24.670 18.517 1.00 8.34 146 ALA B C 1
ATOM 2866 O O . ALA B 1 154 ? -2.016 24.652 19.697 1.00 9.96 146 ALA B O 1
ATOM 2868 N N . PHE B 1 155 ? -1.861 25.687 17.704 1.00 8.19 147 PHE B N 1
ATOM 2869 C CA . PHE B 1 155 ? -2.518 26.936 18.073 1.00 8.64 147 PHE B CA 1
ATOM 2870 C C . PHE B 1 155 ? -3.800 27.184 17.303 1.00 8.49 147 PHE B C 1
ATOM 2871 O O . PHE B 1 155 ? -4.724 27.796 17.848 1.00 9.86 147 PHE B O 1
ATOM 2879 N N . ASP B 1 156 ? -3.865 26.753 16.046 1.00 8.01 148 ASP B N 1
ATOM 2880 C CA . ASP B 1 156 ? -4.904 27.101 15.084 1.00 8.62 148 ASP B CA 1
ATOM 2881 C C . ASP B 1 156 ? -5.652 25.852 14.602 1.00 7.96 148 ASP B C 1
ATOM 2882 O O . ASP B 1 156 ? -6.059 25.794 13.442 1.00 9.01 148 ASP B O 1
ATOM 2887 N N . GLY B 1 157 ? -5.785 24.821 15.430 1.00 7.61 149 GLY B N 1
ATOM 2888 C CA . GLY B 1 157 ? -6.255 23.538 14.918 1.00 7.78 149 GLY B CA 1
ATOM 2889 C C . GLY B 1 157 ? -7.600 23.652 14.214 1.00 7.55 149 GLY B C 1
ATOM 2890 O O . GLY B 1 157 ? -8.531 24.317 14.689 1.00 8.31 149 GLY B O 1
ATOM 2891 N N . GLN B 1 158 ? -7.695 22.994 13.066 1.00 8.35 150 GLN B N 1
ATOM 2892 C CA . GLN B 1 158 ? -8.878 23.024 12.222 1.00 8.57 150 GLN B CA 1
ATOM 2893 C C . GLN B 1 158 ? -9.808 21.857 12.544 1.00 8.30 150 GLN B C 1
ATOM 2894 O O . GLN B 1 158 ? -9.446 20.888 13.218 1.00 8.45 150 GLN B O 1
ATOM 2900 N N . ILE B 1 159 ? -11.029 21.938 12.007 1.00 8.43 151 ILE B N 1
ATOM 2901 C CA . ILE B 1 159 ? -11.914 20.784 12.045 1.00 8.37 151 ILE B CA 1
ATOM 2902 C C . ILE B 1 159 ? -11.169 19.575 11.497 1.00 8.59 151 ILE B C 1
ATOM 2903 O O . ILE B 1 159 ? -10.504 19.658 10.458 1.00 10.32 151 ILE B O 1
ATOM 2908 N N . GLY B 1 160 ? -11.274 18.444 12.191 1.00 8.93 152 GLY B N 1
ATOM 2909 C CA . GLY B 1 160 ? -10.586 17.219 11.810 1.00 9.59 152 GLY B CA 1
ATOM 2910 C C . GLY B 1 160 ? -9.245 17.014 12.484 1.00 8.89 152 GLY B C 1
ATOM 2911 O O . GLY B 1 160 ? -8.686 15.908 12.397 1.00 9.52 152 GLY B O 1
ATOM 2912 N N . GLN B 1 161 ? -8.708 18.038 13.145 1.00 8.41 153 GLN B N 1
ATOM 2913 C CA . GLN B 1 161 ? -7.351 17.978 13.674 1.00 8.30 153 GLN B CA 1
ATOM 2914 C C . GLN B 1 161 ? -7.267 17.662 15.167 1.00 8.19 153 GLN B C 1
ATOM 2915 O O . GLN B 1 161 ? -6.236 17.940 15.778 1.00 8.67 153 GLN B O 1
ATOM 2921 N N . ALA B 1 162 ? -8.284 17.062 15.780 1.00 8.29 154 ALA B N 1
ATOM 2922 C CA . ALA B 1 162 ? -8.190 16.810 17.221 1.00 8.50 154 ALA B CA 1
ATOM 2923 C C . ALA B 1 162 ? -6.896 16.092 17.612 1.00 8.21 154 ALA B C 1
ATOM 2924 O O . ALA B 1 162 ? -6.216 16.499 18.564 1.00 8.40 154 ALA B O 1
ATOM 2926 N N . ALA B 1 163 ? -6.570 14.985 16.928 1.00 7.74 155 ALA B N 1
ATOM 2927 C CA . ALA B 1 163 ? -5.370 14.233 17.309 1.00 7.72 155 ALA B CA 1
ATOM 2928 C C . ALA B 1 163 ? -4.103 14.950 16.879 1.00 7.33 155 ALA B C 1
ATOM 2929 O O . ALA B 1 163 ? -3.108 14.964 17.610 1.00 7.74 155 ALA B O 1
ATOM 2931 N N . TYR B 1 164 ? -4.101 15.520 15.670 1.00 7.05 156 TYR B N 1
ATOM 2932 C CA . TYR B 1 164 ? -2.912 16.204 15.200 1.00 7.29 156 TYR B CA 1
ATOM 2933 C C . TYR B 1 164 ? -2.577 17.373 16.123 1.00 6.70 156 TYR B C 1
ATOM 2934 O O . TYR B 1 164 ? -1.434 17.517 16.579 1.00 7.15 156 TYR B O 1
ATOM 2943 N N . SER B 1 165 ? -3.574 18.215 16.429 1.00 6.85 157 SER B N 1
ATOM 2944 C CA . SER B 1 165 ? -3.365 19.333 17.341 1.00 6.63 157 SER B CA 1
ATOM 2945 C C . SER B 1 165 ? -3.006 18.890 18.750 1.00 6.74 157 SER B C 1
ATOM 2946 O O . SER B 1 165 ? -2.208 19.550 19.419 1.00 7.42 157 SER B O 1
ATOM 2949 N N . ALA B 1 166 ? -3.614 17.811 19.251 1.00 6.73 158 ALA B N 1
ATOM 2950 C CA . ALA B 1 166 ? -3.216 17.301 20.560 1.00 6.79 158 ALA B CA 1
ATOM 2951 C C . ALA B 1 166 ? -1.738 16.949 20.551 1.00 6.29 158 ALA B C 1
ATOM 2952 O O . ALA B 1 166 ? -0.983 17.307 21.465 1.00 7.45 158 ALA B O 1
ATOM 2954 N N . SER B 1 167 ? -1.293 16.243 19.512 1.00 6.27 159 SER B N 1
ATOM 2955 C CA . SER B 1 167 ? 0.097 15.806 19.488 1.00 7.06 159 SER B CA 1
ATOM 2956 C C . SER B 1 167 ? 1.042 16.999 19.411 1.00 6.58 159 SER B C 1
ATOM 2957 O O . SER B 1 167 ? 2.062 17.041 20.104 1.00 7.79 159 SER B O 1
ATOM 2960 N N . LYS B 1 168 ? 0.701 17.989 18.591 1.00 6.84 160 LYS B N 1
ATOM 2961 C CA . LYS B 1 168 ? 1.589 19.122 18.390 1.00 7.56 160 LYS B CA 1
ATOM 2962 C C . LYS B 1 168 ? 1.521 20.097 19.558 1.00 7.02 160 LYS B C 1
ATOM 2963 O O . LYS B 1 168 ? 2.536 20.714 19.893 1.00 7.50 160 LYS B O 1
ATOM 2969 N N . GLY B 1 169 ? 0.353 20.232 20.188 1.00 7.21 161 GLY B N 1
ATOM 2970 C CA . GLY B 1 169 ? 0.264 20.986 21.430 1.00 7.18 161 GLY B CA 1
ATOM 2971 C C . GLY B 1 169 ? 1.093 20.364 22.527 1.00 6.64 161 GLY B C 1
ATOM 2972 O O . GLY B 1 169 ? 1.652 21.080 23.363 1.00 7.19 161 GLY B O 1
ATOM 2973 N N . GLY B 1 170 ? 1.207 19.035 22.539 1.00 6.42 162 GLY B N 1
ATOM 2974 C CA . GLY B 1 170 ? 2.082 18.402 23.509 1.00 7.06 162 GLY B CA 1
ATOM 2975 C C . GLY B 1 170 ? 3.538 18.754 23.260 1.00 6.64 162 GLY B C 1
ATOM 2976 O O . GLY B 1 170 ? 4.301 18.963 24.215 1.00 7.14 162 GLY B O 1
ATOM 2977 N N . VAL B 1 171 ? 3.955 18.790 21.985 1.00 6.54 163 VAL B N 1
ATOM 2978 C CA . VAL B 1 171 ? 5.330 19.173 21.667 1.00 6.91 163 VAL B CA 1
ATOM 2979 C C . VAL B 1 171 ? 5.601 20.590 22.141 1.00 6.60 163 VAL B C 1
ATOM 2980 O O . VAL B 1 171 ? 6.635 20.869 22.760 1.00 7.41 163 VAL B O 1
ATOM 2984 N N . VAL B 1 172 ? 4.681 21.510 21.855 1.00 6.99 164 VAL B N 1
ATOM 2985 C CA . VAL B 1 172 ? 4.800 22.878 22.361 1.00 6.80 164 VAL B CA 1
ATOM 2986 C C . VAL B 1 172 ? 4.901 22.880 23.886 1.00 7.19 164 VAL B C 1
ATOM 2987 O O . VAL B 1 172 ? 5.816 23.482 24.458 1.00 8.24 164 VAL B O 1
ATOM 2991 N N . GLY B 1 173 ? 3.964 22.204 24.563 1.00 6.92 165 GLY B N 1
ATOM 2992 C CA . GLY B 1 173 ? 3.904 22.288 26.018 1.00 7.98 165 GLY B CA 1
ATOM 2993 C C . GLY B 1 173 ? 5.163 21.787 26.696 1.00 7.06 165 GLY B C 1
ATOM 2994 O O . GLY B 1 173 ? 5.552 22.302 27.741 1.00 8.22 165 GLY B O 1
ATOM 2995 N N . MET B 1 174 ? 5.797 20.752 26.143 1.00 7.15 166 MET B N 1
ATOM 2996 C CA . MET B 1 174 ? 6.973 20.213 26.809 1.00 7.61 166 MET B CA 1
ATOM 2997 C C . MET B 1 174 ? 8.259 20.978 26.497 1.00 7.07 166 MET B C 1
ATOM 2998 O O . MET B 1 174 ? 9.297 20.680 27.112 1.00 7.47 166 MET B O 1
ATOM 3003 N N . THR B 1 175 ? 8.226 21.946 25.581 1.00 6.93 167 THR B N 1
ATOM 3004 C CA . THR B 1 175 ? 9.462 22.606 25.174 1.00 7.40 167 THR B CA 1
ATOM 3005 C C . THR B 1 175 ? 10.138 23.337 26.337 1.00 6.96 167 THR B C 1
ATOM 3006 O O . THR B 1 175 ? 11.330 23.143 26.601 1.00 7.79 167 THR B O 1
ATOM 3010 N N . LEU B 1 176 ? 9.382 24.181 27.049 1.00 7.16 168 LEU B N 1
ATOM 3011 C CA . LEU B 1 176 ? 9.953 24.925 28.173 1.00 7.42 168 LEU B CA 1
ATOM 3012 C C . LEU B 1 176 ? 10.439 24.025 29.310 1.00 6.66 168 LEU B C 1
ATOM 3013 O O . LEU B 1 176 ? 11.577 24.213 29.781 1.00 7.13 168 LEU B O 1
ATOM 3018 N N . PRO B 1 177 ? 9.633 23.091 29.842 1.00 6.99 169 PRO B N 1
ATOM 3019 C CA . PRO B 1 177 ? 10.148 22.263 30.951 1.00 7.03 169 PRO B CA 1
ATOM 3020 C C . PRO B 1 177 ? 11.381 21.501 30.548 1.00 6.63 169 PRO B C 1
ATOM 3021 O O . PRO B 1 177 ? 12.281 21.331 31.371 1.00 7.80 169 PRO B O 1
ATOM 3025 N N . ILE B 1 178 ? 11.456 20.997 29.311 1.00 7.07 170 ILE B N 1
ATOM 3026 C CA . ILE B 1 178 ? 12.647 20.262 28.914 1.00 7.10 170 ILE B CA 1
ATOM 3027 C C . ILE B 1 178 ? 13.848 21.186 28.788 1.00 6.60 170 ILE B C 1
ATOM 3028 O O . ILE B 1 178 ? 14.948 20.837 29.228 1.00 7.53 170 ILE B O 1
ATOM 3033 N N . ALA B 1 179 ? 13.662 22.383 28.226 1.00 6.88 171 ALA B N 1
ATOM 3034 C CA . ALA B 1 179 ? 14.757 23.348 28.201 1.00 7.38 171 ALA B CA 1
ATOM 3035 C C . ALA B 1 179 ? 15.242 23.656 29.614 1.00 6.95 171 ALA B C 1
ATOM 3036 O O . ALA B 1 179 ? 16.448 23.717 29.878 1.00 7.70 171 ALA B O 1
ATOM 3038 N N . ARG B 1 180 ? 14.312 23.825 30.552 1.00 7.07 172 ARG B N 1
ATOM 3039 C CA . ARG B 1 180 ? 14.698 24.093 31.934 1.00 7.63 172 ARG B CA 1
ATOM 3040 C C . ARG B 1 180 ? 15.446 22.900 32.520 1.00 7.87 172 ARG B C 1
ATOM 3041 O O . ARG B 1 180 ? 16.434 23.063 33.243 1.00 8.99 172 ARG B O 1
ATOM 3049 N N . ASP B 1 181 ? 14.968 21.676 32.221 1.00 8.10 173 ASP B N 1
ATOM 3050 C CA . ASP B 1 181 ? 15.537 20.447 32.763 1.00 8.99 173 ASP B CA 1
ATOM 3051 C C . ASP B 1 181 ? 16.964 20.243 32.278 1.00 8.93 173 ASP B C 1
ATOM 3052 O O . ASP B 1 181 ? 17.821 19.837 33.059 1.00 11.00 173 ASP B O 1
ATOM 3057 N N . LEU B 1 182 ? 17.235 20.522 30.998 1.00 7.78 174 LEU B N 1
ATOM 3058 C CA . LEU B 1 182 ? 18.537 20.281 30.375 1.00 8.03 174 LEU B CA 1
ATOM 3059 C C . LEU B 1 182 ? 19.477 21.474 30.461 1.00 8.38 174 LEU B C 1
ATOM 3060 O O . LEU B 1 182 ? 20.623 21.384 30.001 1.00 9.13 174 LEU B O 1
ATOM 3065 N N . ALA B 1 183 ? 19.031 22.588 31.055 1.00 8.69 175 ALA B N 1
ATOM 3066 C CA . ALA B 1 183 ? 19.828 23.809 31.050 1.00 8.50 175 ALA B CA 1
ATOM 3067 C C . ALA B 1 183 ? 21.185 23.609 31.714 1.00 8.88 175 ALA B C 1
ATOM 3068 O O . ALA B 1 183 ? 22.206 24.112 31.222 1.00 9.32 175 ALA B O 1
ATOM 3070 N N . SER B 1 184 ? 21.226 22.926 32.862 1.00 9.65 176 SER B N 1
ATOM 3071 C CA . SER B 1 184 ? 22.508 22.807 33.549 1.00 10.68 176 SER B CA 1
ATOM 3072 C C . SER B 1 184 ? 23.496 21.953 32.765 1.00 10.60 176 SER B C 1
ATOM 3073 O O . SER B 1 184 ? 24.703 22.084 32.991 1.00 12.07 176 SER B O 1
ATOM 3076 N N . LYS B 1 185 ? 23.023 21.086 31.863 1.00 9.59 177 LYS B N 1
ATOM 3077 C CA . LYS B 1 185 ? 23.882 20.304 30.976 1.00 10.10 177 LYS B CA 1
ATOM 3078 C C . LYS B 1 185 ? 24.212 21.025 29.678 1.00 8.90 177 LYS B C 1
ATOM 3079 O O . LYS B 1 185 ? 24.911 20.459 28.835 1.00 9.63 177 LYS B O 1
ATOM 3085 N N . LEU B 1 186 ? 23.762 22.265 29.516 1.00 8.99 178 LEU B N 1
ATOM 3086 C CA . LEU B 1 186 ? 24.157 23.101 28.379 1.00 8.70 178 LEU B CA 1
ATOM 3087 C C . LEU B 1 186 ? 23.578 22.575 27.067 1.00 8.25 178 LEU B C 1
ATOM 3088 O O . LEU B 1 186 ? 24.242 22.592 26.028 1.00 9.27 178 LEU B O 1
ATOM 3093 N N . ILE B 1 187 ? 22.308 22.170 27.102 1.00 8.06 179 ILE B N 1
ATOM 3094 C CA . ILE B 1 187 ? 21.598 21.713 25.917 1.00 8.06 179 ILE B CA 1
ATOM 3095 C C . ILE B 1 187 ? 20.368 22.587 25.754 1.00 7.88 179 ILE B C 1
ATOM 3096 O O . ILE B 1 187 ? 19.511 22.620 26.646 1.00 8.82 179 ILE B O 1
ATOM 3101 N N . ARG B 1 188 ? 20.275 23.299 24.624 1.00 7.80 180 ARG B N 1
ATOM 3102 C CA . ARG B 1 188 ? 19.100 24.104 24.313 1.00 7.68 180 ARG B CA 1
ATOM 3103 C C . ARG B 1 188 ? 18.029 23.245 23.664 1.00 7.43 180 ARG B C 1
ATOM 3104 O O . ARG B 1 188 ? 18.327 22.226 23.027 1.00 8.42 180 ARG B O 1
ATOM 3112 N N . VAL B 1 189 ? 16.769 23.668 23.820 1.00 7.17 181 VAL B N 1
ATOM 3113 C CA . VAL B 1 189 ? 15.629 22.959 23.244 1.00 7.61 181 VAL B CA 1
ATOM 3114 C C . VAL B 1 189 ? 14.699 24.016 22.662 1.00 6.91 181 VAL B C 1
ATOM 3115 O O . VAL B 1 189 ? 14.226 24.901 23.387 1.00 7.46 181 VAL B O 1
ATOM 3119 N N . VAL B 1 190 ? 14.449 23.954 21.351 1.00 7.15 182 VAL B N 1
ATOM 3120 C CA . VAL B 1 190 ? 13.629 24.933 20.635 1.00 7.17 182 VAL B CA 1
ATOM 3121 C C . VAL B 1 190 ? 12.675 24.176 19.722 1.00 7.08 182 VAL B C 1
ATOM 3122 O O . VAL B 1 190 ? 13.025 23.105 19.204 1.00 8.04 182 VAL B O 1
ATOM 3126 N N . THR B 1 191 ? 11.482 24.733 19.509 1.00 6.69 183 THR B N 1
ATOM 3127 C CA . THR B 1 191 ? 10.490 24.101 18.656 1.00 6.96 183 THR B CA 1
ATOM 3128 C C . THR B 1 191 ? 10.095 25.056 17.542 1.00 6.74 183 THR B C 1
ATOM 3129 O O . THR B 1 191 ? 9.861 26.249 17.779 1.00 8.22 183 THR B O 1
ATOM 3133 N N . ILE B 1 192 ? 10.002 24.525 16.324 1.00 6.84 184 ILE B N 1
ATOM 3134 C CA . ILE B 1 192 ? 9.502 25.282 15.184 1.00 7.13 184 ILE B CA 1
ATOM 3135 C C . ILE B 1 192 ? 8.078 24.822 14.927 1.00 7.38 184 ILE B C 1
ATOM 3136 O O . ILE B 1 192 ? 7.812 23.618 14.913 1.00 7.96 184 ILE B O 1
ATOM 3141 N N . ALA B 1 193 ? 7.162 25.767 14.672 1.00 7.32 185 ALA B N 1
ATOM 3142 C CA . ALA B 1 193 ? 5.774 25.461 14.339 1.00 7.52 185 ALA B CA 1
ATOM 3143 C C . ALA B 1 193 ? 5.535 25.863 12.886 1.00 7.35 185 ALA B C 1
ATOM 3144 O O . ALA B 1 193 ? 5.200 27.029 12.608 1.00 8.05 185 ALA B O 1
ATOM 3146 N N . PRO B 1 194 ? 5.741 24.961 11.923 1.00 7.61 186 PRO B N 1
ATOM 3147 C CA A PRO B 1 194 ? 5.548 25.321 10.511 0.65 8.38 186 PRO B CA 1
ATOM 3148 C CA B PRO B 1 194 ? 5.555 25.346 10.523 0.35 8.31 186 PRO B CA 1
ATOM 3149 C C . PRO B 1 194 ? 4.089 25.539 10.181 1.00 7.54 186 PRO B C 1
ATOM 3150 O O . PRO B 1 194 ? 3.191 24.877 10.728 1.00 8.14 186 PRO B O 1
ATOM 3157 N N . GLY B 1 195 ? 3.869 26.457 9.236 1.00 8.17 187 GLY B N 1
ATOM 3158 C CA . GLY B 1 195 ? 2.616 26.570 8.530 1.00 9.28 187 GLY B CA 1
ATOM 3159 C C . GLY B 1 195 ? 2.652 25.608 7.351 1.00 10.27 187 GLY B C 1
ATOM 3160 O O . GLY B 1 195 ? 3.201 24.505 7.431 1.00 12.44 187 GLY B O 1
ATOM 3161 N N . LEU B 1 196 ? 2.139 26.040 6.214 1.00 9.55 188 LEU B N 1
ATOM 3162 C CA . LEU B 1 196 ? 1.950 25.167 5.053 1.00 10.20 188 LEU B CA 1
ATOM 3163 C C . LEU B 1 196 ? 3.229 25.082 4.230 1.00 9.92 188 LEU B C 1
ATOM 3164 O O . LEU B 1 196 ? 3.696 26.102 3.715 1.00 11.12 188 LEU B O 1
ATOM 3169 N N . PHE B 1 197 ? 3.794 23.877 4.102 1.00 9.56 189 PHE B N 1
ATOM 3170 C CA . PHE B 1 197 ? 5.033 23.634 3.364 1.00 9.88 189 PHE B CA 1
ATOM 3171 C C . PHE B 1 197 ? 4.803 22.619 2.263 1.00 10.41 189 PHE B C 1
ATOM 3172 O O . PHE B 1 197 ? 4.031 21.670 2.424 1.00 12.75 189 PHE B O 1
ATOM 3180 N N . ASP B 1 198 ? 5.489 22.813 1.150 1.00 10.56 190 ASP B N 1
ATOM 3181 C CA . ASP B 1 198 ? 5.374 21.933 -0.008 1.00 11.80 190 ASP B CA 1
ATOM 3182 C C . ASP B 1 198 ? 6.248 20.714 0.235 1.00 11.91 190 ASP B C 1
ATOM 3183 O O . ASP B 1 198 ? 7.434 20.695 -0.081 1.00 13.53 190 ASP B O 1
ATOM 3188 N N . THR B 1 199 ? 5.655 19.681 0.819 1.00 12.14 191 THR B N 1
ATOM 3189 C CA . THR B 1 199 ? 6.335 18.419 1.074 1.00 13.08 191 THR B CA 1
ATOM 3190 C C . THR B 1 199 ? 5.423 17.283 0.667 1.00 16.02 191 THR B C 1
ATOM 3191 O O . THR B 1 199 ? 4.226 17.479 0.441 1.00 17.63 191 THR B O 1
ATOM 3195 N N . PRO B 1 200 ? 5.946 16.055 0.639 1.00 17.50 192 PRO B N 1
ATOM 3196 C CA . PRO B 1 200 ? 5.078 14.889 0.398 1.00 19.58 192 PRO B CA 1
ATOM 3197 C C . PRO B 1 200 ? 3.961 14.720 1.416 1.00 21.99 192 PRO B C 1
ATOM 3198 O O . PRO B 1 200 ? 3.045 13.930 1.166 1.00 23.68 192 PRO B O 1
ATOM 3202 N N . LEU B 1 201 ? 4.016 15.390 2.568 1.00 23.17 193 LEU B N 1
ATOM 3203 C CA . LEU B 1 201 ? 2.891 15.359 3.498 1.00 25.66 193 LEU B CA 1
ATOM 3204 C C . LEU B 1 201 ? 1.607 15.826 2.830 1.00 27.60 193 LEU B C 1
ATOM 3205 O O . LEU B 1 201 ? 0.520 15.332 3.153 1.00 27.86 193 LEU B O 1
ATOM 3210 N N . LEU B 1 202 ? 1.711 16.766 1.893 1.00 29.65 194 LEU B N 1
ATOM 3211 C CA . LEU B 1 202 ? 0.561 17.268 1.153 1.00 32.63 194 LEU B CA 1
ATOM 3212 C C . LEU B 1 202 ? 0.329 16.526 -0.159 1.00 36.89 194 LEU B C 1
ATOM 3213 O O . LEU B 1 202 ? -0.305 17.077 -1.066 1.00 37.32 194 LEU B O 1
ATOM 3218 N N . ALA B 1 203 ? 0.821 15.301 -0.284 1.00 40.34 195 ALA B N 1
ATOM 3219 C CA . ALA B 1 203 ? 0.569 14.520 -1.487 1.00 43.32 195 ALA B CA 1
ATOM 3220 C C . ALA B 1 203 ? -0.898 14.095 -1.546 1.00 44.71 195 ALA B C 1
ATOM 3221 O O . ALA B 1 203 ? -1.627 14.468 -2.468 1.00 45.65 195 ALA B O 1
ATOM 3223 N N . ALA B 1 209 ? -5.348 22.564 -6.146 1.00 50.89 201 ALA B N 1
ATOM 3224 C CA . ALA B 1 209 ? -5.742 22.606 -4.743 1.00 51.31 201 ALA B CA 1
ATOM 3225 C C . ALA B 1 209 ? -4.605 23.129 -3.862 1.00 51.84 201 ALA B C 1
ATOM 3226 O O . ALA B 1 209 ? -4.844 23.846 -2.892 1.00 51.58 201 ALA B O 1
ATOM 3228 N N . LYS B 1 210 ? -3.364 22.764 -4.201 1.00 52.52 202 LYS B N 1
ATOM 3229 C CA . LYS B 1 210 ? -2.219 23.296 -3.469 1.00 52.57 202 LYS B CA 1
ATOM 3230 C C . LYS B 1 210 ? -1.921 24.735 -3.860 1.00 52.76 202 LYS B C 1
ATOM 3231 O O . LYS B 1 210 ? -1.388 25.498 -3.046 1.00 52.82 202 LYS B O 1
ATOM 3237 N N . ALA B 1 211 ? -2.257 25.121 -5.093 1.00 52.82 203 ALA B N 1
ATOM 3238 C CA . ALA B 1 211 ? -2.103 26.514 -5.495 1.00 52.79 203 ALA B CA 1
ATOM 3239 C C . ALA B 1 211 ? -3.045 27.417 -4.710 1.00 52.15 203 ALA B C 1
ATOM 3240 O O . ALA B 1 211 ? -2.644 28.493 -4.248 1.00 52.52 203 ALA B O 1
ATOM 3242 N N . SER B 1 212 ? -4.301 26.991 -4.540 1.00 50.55 204 SER B N 1
ATOM 3243 C CA . SER B 1 212 ? -5.259 27.805 -3.801 1.00 49.01 204 SER B CA 1
ATOM 3244 C C . SER B 1 212 ? -4.938 27.831 -2.315 1.00 45.55 204 SER B C 1
ATOM 3245 O O . SER B 1 212 ? -5.185 28.839 -1.645 1.00 45.19 204 SER B O 1
ATOM 3248 N N . LEU B 1 213 ? -4.409 26.728 -1.784 1.00 42.28 205 LEU B N 1
ATOM 3249 C CA . LEU B 1 213 ? -3.935 26.715 -0.406 1.00 38.50 205 LEU B CA 1
ATOM 3250 C C . LEU B 1 213 ? -2.867 27.781 -0.200 1.00 32.76 205 LEU B C 1
ATOM 3251 O O . LEU B 1 213 ? -2.949 28.586 0.731 1.00 31.42 205 LEU B O 1
ATOM 3256 N N . GLY B 1 214 ? -1.881 27.831 -1.098 1.00 28.72 206 GLY B N 1
ATOM 3257 C CA . GLY B 1 214 ? -0.847 28.845 -0.993 1.00 25.50 206 GLY B CA 1
ATOM 3258 C C . GLY B 1 214 ? -1.383 30.259 -1.079 1.00 22.53 206 GLY B C 1
ATOM 3259 O O . GLY B 1 214 ? -0.844 31.169 -0.443 1.00 21.93 206 GLY B O 1
ATOM 3260 N N . GLN B 1 215 ? -2.456 30.464 -1.845 1.00 21.39 207 GLN B N 1
ATOM 3261 C CA . GLN B 1 215 ? -3.029 31.795 -1.981 1.00 21.41 207 GLN B CA 1
ATOM 3262 C C . GLN B 1 215 ? -3.563 32.335 -0.668 1.00 20.27 207 GLN B C 1
ATOM 3263 O O . GLN B 1 215 ? -3.657 33.558 -0.515 1.00 21.97 207 GLN B O 1
ATOM 3265 N N . GLN B 1 216 ? -3.914 31.456 0.275 1.00 18.30 208 GLN B N 1
ATOM 3266 C CA . GLN B 1 216 ? -4.418 31.879 1.571 1.00 17.31 208 GLN B CA 1
ATOM 3267 C C . GLN B 1 216 ? -3.320 32.290 2.534 1.00 13.89 208 GLN B C 1
ATOM 3268 O O . GLN B 1 216 ? -3.628 32.787 3.619 1.00 15.30 208 GLN B O 1
ATOM 3270 N N . VAL B 1 217 ? -2.063 32.077 2.192 1.00 11.63 209 VAL B N 1
ATOM 3271 C CA . VAL B 1 217 ? -0.979 32.541 3.062 1.00 9.79 209 VAL B CA 1
ATOM 3272 C C . VAL B 1 217 ? -0.792 34.039 2.821 1.00 9.51 209 VAL B C 1
ATOM 3273 O O . VAL B 1 217 ? -0.627 34.448 1.658 1.00 10.44 209 VAL B O 1
ATOM 3277 N N . PRO B 1 218 ? -0.828 34.894 3.856 1.00 9.05 210 PRO B N 1
ATOM 3278 C CA . PRO B 1 218 ? -0.744 36.342 3.601 1.00 9.16 210 PRO B CA 1
ATOM 3279 C C . PRO B 1 218 ? 0.475 36.746 2.777 1.00 8.36 210 PRO B C 1
ATOM 3280 O O . PRO B 1 218 ? 0.313 37.387 1.733 1.00 9.36 210 PRO B O 1
ATOM 3284 N N . HIS B 1 219 ? 1.680 36.428 3.224 1.00 8.10 211 HIS B N 1
ATOM 3285 C CA . HIS B 1 219 ? 2.873 36.807 2.474 1.00 7.79 211 HIS B CA 1
ATOM 3286 C C . HIS B 1 219 ? 4.056 36.061 3.068 1.00 7.79 211 HIS B C 1
ATOM 3287 O O . HIS B 1 219 ? 4.290 36.146 4.280 1.00 8.14 211 HIS B O 1
ATOM 3294 N N . PRO B 1 220 ? 4.821 35.286 2.279 1.00 9.13 212 PRO B N 1
ATOM 3295 C CA A PRO B 1 220 ? 4.630 35.073 0.835 0.63 9.80 212 PRO B CA 1
ATOM 3296 C CA B PRO B 1 220 ? 4.663 35.030 0.840 0.37 9.79 212 PRO B CA 1
ATOM 3297 C C . PRO B 1 220 ? 3.437 34.169 0.556 1.00 9.46 212 PRO B C 1
ATOM 3298 O O . PRO B 1 220 ? 3.198 33.190 1.267 1.00 10.48 212 PRO B O 1
ATOM 3305 N N . SER B 1 221 ? 2.672 34.515 -0.474 1.00 9.16 213 SER B N 1
ATOM 3306 C CA A SER B 1 221 ? 1.422 33.816 -0.762 0.80 10.21 213 SER B CA 1
ATOM 3307 C CA B SER B 1 221 ? 1.421 33.818 -0.759 0.20 10.00 213 SER B CA 1
ATOM 3308 C C . SER B 1 221 ? 1.700 32.560 -1.582 1.00 10.20 213 SER B C 1
ATOM 3309 O O . SER B 1 221 ? 1.359 32.452 -2.758 1.00 11.93 213 SER B O 1
ATOM 3314 N N . ARG B 1 222 ? 2.332 31.596 -0.927 1.00 10.13 214 ARG B N 1
ATOM 3315 C CA . ARG B 1 222 ? 2.694 30.324 -1.532 1.00 10.50 214 ARG B CA 1
ATOM 3316 C C . ARG B 1 222 ? 2.960 29.342 -0.402 1.00 10.41 214 ARG B C 1
ATOM 3317 O O . ARG B 1 222 ? 3.108 29.730 0.757 1.00 10.89 214 ARG B O 1
ATOM 3325 N N . LEU B 1 223 ? 3.061 28.057 -0.753 1.00 10.79 215 LEU B N 1
ATOM 3326 C CA . LEU B 1 223 ? 3.568 27.072 0.194 1.00 10.51 215 LEU B CA 1
ATOM 3327 C C . LEU B 1 223 ? 5.024 27.362 0.536 1.00 9.92 215 LEU B C 1
ATOM 3328 O O . LEU B 1 223 ? 5.812 27.822 -0.295 1.00 10.54 215 LEU B O 1
ATOM 3333 N N . GLY B 1 224 ? 5.385 27.058 1.772 1.00 10.25 216 GLY B N 1
ATOM 3334 C CA . GLY B 1 224 ? 6.774 27.157 2.172 1.00 10.39 216 GLY B CA 1
ATOM 3335 C C . GLY B 1 224 ? 7.659 26.192 1.408 1.00 9.57 216 GLY B C 1
ATOM 3336 O O . GLY B 1 224 ? 7.259 25.080 1.056 1.00 10.22 216 GLY B O 1
ATOM 3337 N N . ASN B 1 225 ? 8.875 26.623 1.152 1.00 10.45 217 ASN B N 1
ATOM 3338 C CA . ASN B 1 225 ? 9.912 25.750 0.625 1.00 10.95 217 ASN B CA 1
ATOM 3339 C C . ASN B 1 225 ? 10.607 25.061 1.792 1.00 10.23 217 ASN B C 1
ATOM 3340 O O . ASN B 1 225 ? 11.041 25.739 2.724 1.00 10.54 217 ASN B O 1
ATOM 3345 N N . PRO B 1 226 ? 10.731 23.735 1.794 1.00 10.32 218 PRO B N 1
ATOM 3346 C CA . PRO B 1 226 ? 11.409 23.064 2.921 1.00 10.44 218 PRO B CA 1
ATOM 3347 C C . PRO B 1 226 ? 12.767 23.648 3.284 1.00 9.49 218 PRO B C 1
ATOM 3348 O O . PRO B 1 226 ? 13.134 23.650 4.472 1.00 9.25 218 PRO B O 1
ATOM 3352 N N . ASP B 1 227 ? 13.498 24.189 2.311 1.00 10.02 219 ASP B N 1
ATOM 3353 C CA . ASP B 1 227 ? 14.775 24.816 2.631 1.00 10.37 219 ASP B CA 1
ATOM 3354 C C . ASP B 1 227 ? 14.645 25.974 3.620 1.00 9.80 219 ASP B C 1
ATOM 3355 O O . ASP B 1 227 ? 15.613 26.269 4.329 1.00 10.45 219 ASP B O 1
ATOM 3360 N N . GLU B 1 228 ? 13.485 26.659 3.659 1.00 9.78 220 GLU B N 1
ATOM 3361 C CA . GLU B 1 228 ? 13.290 27.758 4.608 1.00 9.84 220 GLU B CA 1
ATOM 3362 C C . GLU B 1 228 ? 13.170 27.234 6.033 1.00 8.49 220 GLU B C 1
ATOM 3363 O O . GLU B 1 228 ? 13.571 27.909 6.994 1.00 9.37 220 GLU B O 1
ATOM 3369 N N . TYR B 1 229 ? 12.600 26.041 6.191 1.00 8.71 221 TYR B N 1
ATOM 3370 C CA . TYR B 1 229 ? 12.622 25.368 7.480 1.00 8.25 221 TYR B CA 1
ATOM 3371 C C . TYR B 1 229 ? 14.053 24.997 7.864 1.00 8.15 221 TYR B C 1
ATOM 3372 O O . TYR B 1 229 ? 14.505 25.280 8.982 1.00 8.69 221 TYR B O 1
ATOM 3381 N N . GLY B 1 230 ? 14.795 24.385 6.932 1.00 8.70 222 GLY B N 1
ATOM 3382 C CA . GLY B 1 230 ? 16.179 24.049 7.217 1.00 8.77 222 GLY B CA 1
ATOM 3383 C C . GLY B 1 230 ? 17.010 25.263 7.592 1.00 8.21 222 GLY B C 1
ATOM 3384 O O . GLY B 1 230 ? 17.881 25.182 8.461 1.00 9.05 222 GLY B O 1
ATOM 3385 N N . ALA B 1 231 ? 16.767 26.403 6.927 1.00 8.27 223 ALA B N 1
ATOM 3386 C CA . ALA B 1 231 ? 17.513 27.618 7.255 1.00 8.61 223 ALA B CA 1
ATOM 3387 C C . ALA B 1 231 ? 17.252 28.058 8.696 1.00 8.21 223 ALA B C 1
ATOM 3388 O O . ALA B 1 231 ? 18.173 28.497 9.402 1.00 8.58 223 ALA B O 1
ATOM 3390 N N . LEU B 1 232 ? 15.993 27.961 9.151 1.00 7.86 224 LEU B N 1
ATOM 3391 C CA . LEU B 1 232 ? 15.700 28.321 10.533 1.00 7.61 224 LEU B CA 1
ATOM 3392 C C . LEU B 1 232 ? 16.364 27.360 11.513 1.00 7.34 224 LEU B C 1
ATOM 3393 O O . LEU B 1 232 ? 16.871 27.789 12.561 1.00 8.09 224 LEU B O 1
ATOM 3398 N N . VAL B 1 233 ? 16.366 26.052 11.198 1.00 7.83 225 VAL B N 1
ATOM 3399 C CA . VAL B 1 233 ? 17.089 25.107 12.047 1.00 8.22 225 VAL B CA 1
ATOM 3400 C C . VAL B 1 233 ? 18.537 25.545 12.219 1.00 7.91 225 VAL B C 1
ATOM 3401 O O . VAL B 1 233 ? 19.074 25.568 13.336 1.00 8.97 225 VAL B O 1
ATOM 3405 N N . LEU B 1 234 ? 19.206 25.872 11.104 1.00 8.50 226 LEU B N 1
ATOM 3406 C CA . LEU B 1 234 ? 20.603 26.271 11.206 1.00 9.12 226 LEU B CA 1
ATOM 3407 C C . LEU B 1 234 ? 20.773 27.565 11.997 1.00 8.49 226 LEU B C 1
ATOM 3408 O O . LEU B 1 234 ? 21.741 27.699 12.760 1.00 9.20 226 LEU B O 1
ATOM 3413 N N . HIS B 1 235 ? 19.844 28.519 11.858 1.00 7.91 227 HIS B N 1
ATOM 3414 C CA . HIS B 1 235 ? 19.960 29.724 12.663 1.00 8.08 227 HIS B CA 1
ATOM 3415 C C . HIS B 1 235 ? 19.832 29.404 14.151 1.00 7.68 227 HIS B C 1
ATOM 3416 O O . HIS B 1 235 ? 20.568 29.956 14.977 1.00 8.44 227 HIS B O 1
ATOM 3423 N N . ILE B 1 236 ? 18.883 28.526 14.521 1.00 7.56 228 ILE B N 1
ATOM 3424 C CA . ILE B 1 236 ? 18.754 28.141 15.921 1.00 8.01 228 ILE B CA 1
ATOM 3425 C C . ILE B 1 236 ? 20.064 27.547 16.421 1.00 7.92 228 ILE B C 1
ATOM 3426 O O . ILE B 1 236 ? 20.521 27.855 17.532 1.00 8.83 228 ILE B O 1
ATOM 3431 N N . ILE B 1 237 ? 20.689 26.670 15.623 1.00 8.29 229 ILE B N 1
ATOM 3432 C CA . ILE B 1 237 ? 21.956 26.076 16.036 1.00 9.13 229 ILE B CA 1
ATOM 3433 C C . ILE B 1 237 ? 22.994 27.154 16.286 1.00 8.86 229 ILE B C 1
ATOM 3434 O O . ILE B 1 237 ? 23.753 27.092 17.260 1.00 10.07 229 ILE B O 1
ATOM 3439 N N . GLU B 1 238 ? 23.032 28.167 15.416 1.00 8.85 230 GLU B N 1
ATOM 3440 C CA . GLU B 1 238 ? 24.058 29.205 15.477 1.00 10.25 230 GLU B CA 1
ATOM 3441 C C . GLU B 1 238 ? 23.758 30.354 16.431 1.00 10.04 230 GLU B C 1
ATOM 3442 O O . GLU B 1 238 ? 24.638 31.205 16.617 1.00 12.16 230 GLU B O 1
ATOM 3448 N N . ASN B 1 239 ? 22.561 30.444 16.997 1.00 8.98 231 ASN B N 1
ATOM 3449 C CA . ASN B 1 239 ? 22.200 31.575 17.847 1.00 8.95 231 ASN B CA 1
ATOM 3450 C C . ASN B 1 239 ? 22.052 31.078 19.275 1.00 8.37 231 ASN B C 1
ATOM 3451 O O . ASN B 1 239 ? 21.009 30.500 19.628 1.00 9.38 231 ASN B O 1
ATOM 3456 N N . PRO B 1 240 ? 23.050 31.297 20.142 1.00 9.38 232 PRO B N 1
ATOM 3457 C CA . PRO B 1 240 ? 23.007 30.700 21.486 1.00 10.53 232 PRO B CA 1
ATOM 3458 C C . PRO B 1 240 ? 21.852 31.174 22.344 1.00 9.67 232 PRO B C 1
ATOM 3459 O O . PRO B 1 240 ? 21.516 30.498 23.322 1.00 11.82 232 PRO B O 1
ATOM 3463 N N . MET B 1 241 ? 21.242 32.327 22.050 1.00 8.56 233 MET B N 1
ATOM 3464 C CA . MET B 1 241 ? 20.191 32.841 22.918 1.00 8.45 233 MET B CA 1
ATOM 3465 C C . MET B 1 241 ? 18.816 32.261 22.642 1.00 8.29 233 MET B C 1
ATOM 3466 O O . MET B 1 241 ? 17.908 32.521 23.429 1.00 9.28 233 MET B O 1
ATOM 3471 N N . LEU B 1 242 ? 18.611 31.517 21.554 1.00 7.55 234 LEU B N 1
ATOM 3472 C CA . LEU B 1 242 ? 17.300 30.923 21.301 1.00 7.12 234 LEU B CA 1
ATOM 3473 C C . LEU B 1 242 ? 17.139 29.656 22.128 1.00 6.98 234 LEU B C 1
ATOM 3474 O O . LEU B 1 242 ? 17.869 28.678 21.916 1.00 7.58 234 LEU B O 1
ATOM 3479 N N . ASN B 1 243 ? 16.187 29.656 23.059 1.00 6.71 235 ASN B N 1
ATOM 3480 C CA . ASN B 1 243 ? 16.029 28.505 23.936 1.00 6.81 235 ASN B CA 1
ATOM 3481 C C . ASN B 1 243 ? 14.644 28.556 24.566 1.00 6.46 235 ASN B C 1
ATOM 3482 O O . ASN B 1 243 ? 14.175 29.629 24.949 1.00 6.99 235 ASN B O 1
ATOM 3487 N N . GLY B 1 244 ? 13.992 27.396 24.669 1.00 6.95 236 GLY B N 1
ATOM 3488 C CA . GLY B 1 244 ? 12.733 27.308 25.384 1.00 7.35 236 GLY B CA 1
ATOM 3489 C C . GLY B 1 244 ? 11.571 27.961 24.702 1.00 7.38 236 GLY B C 1
ATOM 3490 O O . GLY B 1 244 ? 10.555 28.235 25.364 1.00 8.33 236 GLY B O 1
ATOM 3491 N N . GLU B 1 245 ? 11.671 28.188 23.389 1.00 7.66 237 GLU B N 1
ATOM 3492 C CA . GLU B 1 245 ? 10.734 28.985 22.614 1.00 7.76 237 GLU B CA 1
ATOM 3493 C C . GLU B 1 245 ? 10.171 28.163 21.464 1.00 7.06 237 GLU B C 1
ATOM 3494 O O . GLU B 1 245 ? 10.800 27.203 21.001 1.00 7.73 237 GLU B O 1
ATOM 3500 N N . VAL B 1 246 ? 8.976 28.560 21.027 1.00 7.07 238 VAL B N 1
ATOM 3501 C CA . VAL B 1 246 ? 8.328 28.022 19.838 1.00 7.31 238 VAL B CA 1
ATOM 3502 C C . VAL B 1 246 ? 8.265 29.147 18.820 1.00 7.34 238 VAL B C 1
ATOM 3503 O O . VAL B 1 246 ? 7.831 30.248 19.152 1.00 9.15 238 VAL B O 1
ATOM 3507 N N . ILE B 1 247 ? 8.688 28.877 17.590 1.00 7.11 239 ILE B N 1
ATOM 3508 C CA . ILE B 1 247 ? 8.734 29.880 16.521 1.00 7.13 239 ILE B CA 1
ATOM 3509 C C . ILE B 1 247 ? 7.789 29.458 15.409 1.00 7.18 239 ILE B C 1
ATOM 3510 O O . ILE B 1 247 ? 8.001 28.411 14.779 1.00 7.93 239 ILE B O 1
ATOM 3515 N N . ARG B 1 248 ? 6.761 30.267 15.144 1.00 7.49 240 ARG B N 1
ATOM 3516 C CA . ARG B 1 248 ? 5.885 30.017 13.993 1.00 7.86 240 ARG B CA 1
ATOM 3517 C C . ARG B 1 248 ? 6.612 30.425 12.712 1.00 7.92 240 ARG B C 1
ATOM 3518 O O . ARG B 1 248 ? 7.178 31.530 12.629 1.00 8.32 240 ARG B O 1
ATOM 3526 N N . LEU B 1 249 ? 6.580 29.542 11.701 1.00 7.47 241 LEU B N 1
ATOM 3527 C CA . LEU B 1 249 ? 7.253 29.744 10.419 1.00 7.22 241 LEU B CA 1
ATOM 3528 C C . LEU B 1 249 ? 6.168 29.527 9.373 1.00 6.91 241 LEU B C 1
ATOM 3529 O O . LEU B 1 249 ? 5.940 28.386 8.948 1.00 7.95 241 LEU B O 1
ATOM 3534 N N . ASP B 1 250 ? 5.444 30.596 9.012 1.00 7.20 242 ASP B N 1
ATOM 3535 C CA . ASP B 1 250 ? 4.113 30.395 8.448 1.00 7.55 242 ASP B CA 1
ATOM 3536 C C . ASP B 1 250 ? 3.586 31.501 7.548 1.00 7.10 242 ASP B C 1
ATOM 3537 O O . ASP B 1 250 ? 2.400 31.449 7.193 1.00 7.42 242 ASP B O 1
ATOM 3542 N N . GLY B 1 251 ? 4.409 32.480 7.145 1.00 7.13 243 GLY B N 1
ATOM 3543 C CA . GLY B 1 251 ? 3.880 33.496 6.242 1.00 7.44 243 GLY B CA 1
ATOM 3544 C C . GLY B 1 251 ? 2.749 34.316 6.817 1.00 6.95 243 GLY B C 1
ATOM 3545 O O . GLY B 1 251 ? 1.993 34.932 6.049 1.00 7.87 243 GLY B O 1
ATOM 3546 N N . ALA B 1 252 ? 2.627 34.363 8.148 1.00 6.92 244 ALA B N 1
ATOM 3547 C CA . ALA B 1 252 ? 1.583 35.090 8.861 1.00 7.15 244 ALA B CA 1
ATOM 3548 C C . ALA B 1 252 ? 0.206 34.450 8.753 1.00 7.19 244 ALA B C 1
ATOM 3549 O O . ALA B 1 252 ? -0.765 35.071 9.159 1.00 8.02 244 ALA B O 1
ATOM 3551 N N . ILE B 1 253 ? 0.092 33.214 8.257 1.00 7.54 245 ILE B N 1
ATOM 3552 C CA . ILE B 1 253 ? -1.234 32.590 8.177 1.00 8.07 245 ILE B CA 1
ATOM 3553 C C . ILE B 1 253 ? -1.778 32.323 9.572 1.00 7.67 245 ILE B C 1
ATOM 3554 O O . ILE B 1 253 ? -1.030 32.066 10.523 1.00 8.29 245 ILE B O 1
ATOM 3559 N N . ARG B 1 254 ? -3.101 32.324 9.687 1.00 7.51 246 ARG B N 1
ATOM 3560 C CA . ARG B 1 254 ? -3.784 31.764 10.854 1.00 7.84 246 ARG B CA 1
ATOM 3561 C C . ARG B 1 254 ? -4.833 30.822 10.287 1.00 8.00 246 ARG B C 1
ATOM 3562 O O . ARG B 1 254 ? -5.620 31.222 9.431 1.00 9.87 246 ARG B O 1
ATOM 3570 N N . MET B 1 255 ? -4.813 29.558 10.689 1.00 8.47 247 MET B N 1
ATOM 3571 C CA . MET B 1 255 ? -5.677 28.589 10.024 1.00 8.97 247 MET B CA 1
ATOM 3572 C C . MET B 1 255 ? -7.119 28.736 10.490 1.00 10.42 247 MET B C 1
ATOM 3573 O O . MET B 1 255 ? -7.402 28.685 11.703 1.00 11.45 247 MET B O 1
ATOM 3578 N N . ALA B 1 256 ? -8.033 28.859 9.524 1.00 10.64 248 ALA B N 1
ATOM 3579 C CA . ALA B 1 256 ? -9.458 28.969 9.785 1.00 11.50 248 ALA B CA 1
ATOM 3580 C C . ALA B 1 256 ? -10.047 27.604 10.100 1.00 10.15 248 ALA B C 1
ATOM 3581 O O . ALA B 1 256 ? -9.369 26.585 9.985 1.00 10.44 248 ALA B O 1
ATOM 3583 N N . PRO B 1 257 ? -11.317 27.536 10.525 1.00 10.04 249 PRO B N 1
ATOM 3584 C CA . PRO B 1 257 ? -11.870 26.210 10.886 1.00 10.57 249 PRO B CA 1
ATOM 3585 C C . PRO B 1 257 ? -11.794 25.205 9.754 1.00 11.04 249 PRO B C 1
ATOM 3586 O O . PRO B 1 257 ? -11.610 23.995 9.987 1.00 12.89 249 PRO B O 1
ATOM 3590 N N . ARG B 1 258 ? -11.971 25.664 8.526 1.00 13.23 250 ARG B N 1
ATOM 3591 C CA . ARG B 1 258 ? -11.823 24.818 7.329 1.00 20.53 250 ARG B CA 1
ATOM 3592 C C . ARG B 1 258 ? -10.860 25.483 6.345 1.00 25.89 250 ARG B C 1
ATOM 3593 O O . ARG B 1 258 ? -10.360 24.848 5.408 1.00 28.62 250 ARG B O 1
#

Radius of gyration: 23.03 Å; Cα contacts (8 Å, |Δi|>4): 1219; chains: 2; bounding box: 55×66×57 Å

CATH classification: 3.40.50.720

Organism: Mycobacterium tuberculosis (strain ATCC 25618 / H37Rv) (NCBI:txid83332)

Foldseek 3Di:
DLLQAQAEEEFEVLQWFLNVLLCLLSVVVHHQYEYEYCDRQVSQVVNDDSYHYQHDQLLDLVSLLVSVVVRVVSGQHAEYEYDWAAAWFAACQDPVGGDDPVVLVVRLSRQAVSLVSNVVSSLVRQLPDDDDVQASHEYEYEAALCCPQPAGRGPSNNVNSVNVLVCFQVVQVVCVVSRYFYEYEHEYFAPICSPCVQLVVLCQQQPPSHHHYSNVSSVVSVVCRVPSPDGSYYHYHTSPHRDDND/DAQAEEEFEVCQWFLNVLLCLLCVVVHYQYEYEYCDRQVSQVVNDDSYHYQYDQLLDLVSLLVSVVVRVVSHQHAEYEYDWAAAWFDACADPVGGDDPVVLVVRLSRQAVSLVSNVVSSLVRLLPDDDDVQASHEYEYEAALCCPQPAGRHPSNNVNSVNVLVCFQVVQVVCVVSRYFYEYEHEYFAPICSPCVQLVVLCQQQPPSHHHYSNVSSVVSVVPRVPSPDGSYYHYHTSPHRDDND

B-factor: mean 15.54, std 10.74, range [6.03, 64.64]

GO terms:
  GO:0005886 plasma membrane (C, HDA)